Protein AF-A0A5A7Q590-F1 (afdb_monomer)

Structure (mmCIF, N/CA/C/O backbone):
data_AF-A0A5A7Q590-F1
#
_entry.id   AF-A0A5A7Q590-F1
#
loop_
_atom_site.group_PDB
_atom_site.id
_atom_site.type_symbol
_atom_site.label_atom_id
_atom_site.label_alt_id
_atom_site.label_comp_id
_atom_site.label_asym_id
_atom_site.label_entity_id
_atom_site.label_seq_id
_atom_site.pdbx_PDB_ins_code
_atom_site.Cartn_x
_atom_site.Cartn_y
_atom_site.Cartn_z
_atom_site.occupancy
_atom_site.B_iso_or_equiv
_atom_site.auth_seq_id
_atom_site.auth_comp_id
_atom_site.auth_asym_id
_atom_site.auth_atom_id
_atom_site.pdbx_PDB_model_num
ATOM 1 N N . MET A 1 1 ? 26.683 -45.886 -37.413 1.00 29.95 1 MET A N 1
ATOM 2 C CA . MET A 1 1 ? 27.705 -45.600 -38.439 1.00 29.95 1 MET A CA 1
ATOM 3 C C . MET A 1 1 ? 27.675 -44.106 -38.731 1.00 29.95 1 MET A C 1
ATOM 5 O O . MET A 1 1 ? 26.671 -43.655 -39.251 1.00 29.95 1 MET A O 1
ATOM 9 N N . ASN A 1 2 ? 28.731 -43.413 -38.278 1.00 25.22 2 ASN A N 1
ATOM 10 C CA . ASN A 1 2 ? 29.357 -42.134 -38.682 1.00 25.22 2 ASN A CA 1
ATOM 11 C C . ASN A 1 2 ? 28.443 -40.962 -39.131 1.00 25.22 2 ASN A C 1
ATOM 13 O O . ASN A 1 2 ? 27.628 -41.125 -40.022 1.00 25.22 2 ASN A O 1
ATOM 17 N N . PHE A 1 3 ? 28.551 -39.731 -38.619 1.00 26.02 3 PHE A N 1
ATOM 18 C CA . PHE A 1 3 ? 29.772 -38.964 -38.342 1.00 26.02 3 PHE A CA 1
ATOM 19 C C . PHE A 1 3 ? 29.590 -37.977 -37.169 1.00 26.02 3 PHE A C 1
ATOM 21 O O . PHE A 1 3 ? 28.700 -37.131 -37.178 1.00 26.02 3 PHE A O 1
ATOM 28 N N . LEU A 1 4 ? 30.501 -38.077 -36.201 1.00 26.23 4 LEU A N 1
ATOM 29 C CA . LEU A 1 4 ? 30.804 -37.143 -35.114 1.00 26.23 4 LEU A CA 1
ATOM 30 C C . LEU A 1 4 ? 32.298 -36.804 -35.280 1.00 26.23 4 LEU A C 1
ATOM 32 O O . LEU A 1 4 ? 33.119 -37.713 -35.186 1.00 26.23 4 LEU A O 1
ATOM 36 N N . SER A 1 5 ? 32.636 -35.547 -35.587 1.00 28.06 5 SER A N 1
ATOM 37 C CA . SER A 1 5 ? 33.997 -34.950 -35.657 1.00 28.06 5 SER A CA 1
ATOM 38 C C . SER A 1 5 ? 33.823 -33.512 -36.185 1.00 28.06 5 SER A C 1
ATOM 40 O O . SER A 1 5 ? 33.080 -33.356 -37.145 1.00 28.06 5 SER A O 1
ATOM 42 N N . CYS A 1 6 ? 34.373 -32.393 -35.709 1.00 25.97 6 CYS A N 1
ATOM 43 C CA . CYS A 1 6 ? 35.465 -31.974 -34.820 1.00 25.97 6 CYS A CA 1
ATOM 44 C C . CYS A 1 6 ? 35.042 -30.576 -34.278 1.00 25.97 6 CYS A C 1
ATOM 46 O O . CYS A 1 6 ? 34.275 -29.887 -34.940 1.00 25.97 6 CYS A O 1
ATOM 48 N N . PHE A 1 7 ? 35.436 -30.075 -33.108 1.00 24.59 7 PHE A N 1
ATOM 49 C CA . PHE A 1 7 ? 36.805 -29.748 -32.712 1.00 24.59 7 PHE A CA 1
ATOM 50 C C . PHE A 1 7 ? 36.909 -29.643 -31.181 1.00 24.59 7 PHE A C 1
AT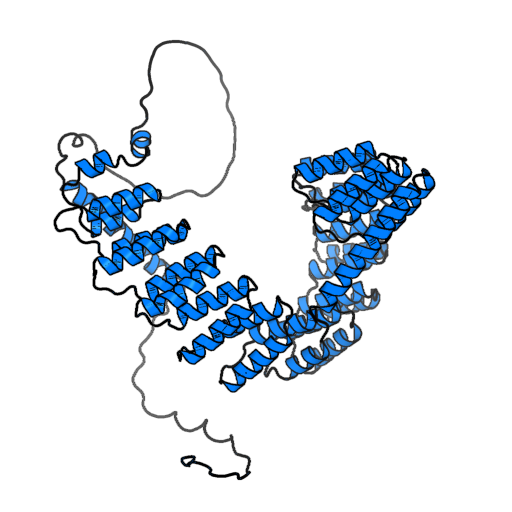OM 52 O O . PHE A 1 7 ? 36.155 -28.917 -30.539 1.00 24.59 7 PHE A O 1
ATOM 59 N N . ILE A 1 8 ? 37.901 -30.340 -30.633 1.00 27.11 8 ILE A N 1
ATOM 60 C CA . ILE A 1 8 ? 38.487 -30.141 -29.304 1.00 27.11 8 ILE A CA 1
ATOM 61 C C . ILE A 1 8 ? 39.833 -29.441 -29.522 1.00 27.11 8 ILE A C 1
ATOM 63 O O . ILE A 1 8 ? 40.582 -29.888 -30.388 1.00 27.11 8 ILE A O 1
ATOM 67 N N . ALA A 1 9 ? 40.160 -28.424 -28.716 1.00 26.09 9 ALA A N 1
ATOM 68 C CA . ALA A 1 9 ? 41.521 -28.079 -28.259 1.00 26.09 9 ALA A CA 1
ATOM 69 C C . ALA A 1 9 ? 41.426 -27.055 -27.085 1.00 26.09 9 ALA A C 1
ATOM 71 O O . ALA A 1 9 ? 40.381 -26.426 -26.943 1.00 26.09 9 ALA A O 1
ATOM 72 N N . PRO A 1 10 ? 42.470 -26.829 -26.257 1.00 30.06 10 PRO A N 1
ATOM 73 C CA . PRO A 1 10 ? 42.767 -27.546 -25.003 1.00 30.06 10 PRO A CA 1
ATOM 74 C C . PRO A 1 10 ? 42.900 -26.590 -23.773 1.00 30.06 10 PRO A C 1
ATOM 76 O O . PRO A 1 10 ? 42.696 -25.385 -23.917 1.00 30.06 10 PRO A O 1
ATOM 79 N N . PRO A 1 11 ? 43.235 -27.077 -22.552 1.00 36.75 11 PRO A N 1
ATOM 80 C CA . PRO A 1 11 ? 43.288 -26.260 -21.333 1.00 36.75 11 PRO A CA 1
ATOM 81 C C . PRO A 1 11 ? 44.720 -25.834 -20.968 1.00 36.75 11 PRO A C 1
ATOM 83 O O . PRO A 1 11 ? 45.577 -26.703 -20.887 1.00 36.75 11 PRO A O 1
ATOM 86 N N . VAL A 1 12 ? 44.977 -24.554 -20.649 1.00 27.77 12 VAL A N 1
ATOM 87 C CA . VAL A 1 12 ? 46.115 -24.137 -19.793 1.00 27.77 12 VAL A CA 1
ATOM 88 C C . VAL A 1 12 ? 45.809 -22.820 -19.055 1.00 27.77 12 VAL A C 1
ATOM 90 O O . VAL A 1 12 ? 45.404 -21.817 -19.635 1.00 27.77 12 VAL A O 1
ATOM 93 N N . SER A 1 13 ? 46.046 -22.870 -17.749 1.00 25.42 13 SER A N 1
ATOM 94 C CA . SER A 1 13 ? 46.160 -21.816 -16.740 1.00 25.42 13 SER A CA 1
ATOM 95 C C . SER A 1 13 ? 47.206 -20.729 -17.042 1.00 25.42 13 SER A C 1
ATOM 97 O O . SER A 1 13 ? 48.332 -21.086 -17.350 1.00 25.42 13 SER A O 1
ATOM 99 N N . HIS A 1 14 ? 46.880 -19.443 -16.840 1.00 26.33 14 HIS A N 1
ATOM 100 C CA . HIS A 1 14 ? 47.726 -18.395 -16.217 1.00 26.33 14 HIS A CA 1
ATOM 101 C C . HIS A 1 14 ? 46.971 -17.037 -16.206 1.00 26.33 14 HIS A C 1
ATOM 103 O O . HIS A 1 14 ? 46.549 -16.537 -17.244 1.00 26.33 14 HIS A O 1
ATOM 109 N N . LEU A 1 15 ? 46.794 -16.436 -15.022 1.00 25.80 15 LEU A N 1
ATOM 110 C CA . LEU A 1 15 ? 46.434 -15.015 -14.800 1.00 25.80 15 LEU A CA 1
ATOM 111 C C . LEU A 1 15 ? 47.699 -14.117 -14.945 1.00 25.80 15 LEU A C 1
ATOM 113 O O . LEU A 1 15 ? 48.797 -14.651 -14.801 1.00 25.80 15 LEU A O 1
ATOM 117 N N . PRO A 1 16 ? 47.609 -12.763 -14.950 1.00 36.06 16 PRO A N 1
ATOM 118 C CA . PRO A 1 16 ? 47.120 -11.801 -15.957 1.00 36.06 16 PRO A CA 1
ATOM 119 C C . PRO A 1 16 ? 48.271 -10.850 -16.440 1.00 36.06 16 PRO A C 1
ATOM 121 O O . PRO A 1 16 ? 49.424 -11.066 -16.069 1.00 36.06 16 PRO A O 1
ATOM 124 N N . PRO A 1 17 ? 48.025 -9.777 -17.239 1.00 27.89 17 PRO A N 1
ATOM 125 C CA . PRO A 1 17 ? 47.921 -8.448 -16.604 1.00 27.89 17 PRO A CA 1
ATOM 126 C C . PRO A 1 17 ? 46.977 -7.449 -17.320 1.00 27.89 17 PRO A C 1
ATOM 128 O O . PRO A 1 17 ? 47.230 -6.992 -18.433 1.00 27.89 17 PRO A O 1
ATOM 131 N N . TRP A 1 18 ? 45.942 -6.993 -16.606 1.00 28.77 18 TRP A N 1
ATOM 132 C CA . TRP A 1 18 ? 45.055 -5.872 -16.974 1.00 28.77 18 TRP A CA 1
ATOM 133 C C . TRP A 1 18 ? 45.586 -4.504 -16.490 1.00 28.77 18 TRP A C 1
ATOM 135 O O . TRP A 1 18 ? 44.855 -3.665 -15.977 1.00 28.77 18 TRP A O 1
ATOM 145 N N . HIS A 1 19 ? 46.880 -4.240 -16.677 1.00 28.27 19 HIS A N 1
ATOM 146 C CA . HIS A 1 19 ? 47.477 -2.925 -16.423 1.00 28.27 19 HIS A CA 1
ATOM 147 C C . HIS A 1 19 ? 48.492 -2.596 -17.520 1.00 28.27 19 HIS A C 1
ATOM 149 O O . HIS A 1 19 ? 49.660 -2.945 -17.393 1.00 28.27 19 HIS A O 1
ATOM 155 N N . ARG A 1 20 ? 48.027 -1.939 -18.596 1.00 28.67 20 ARG A N 1
ATOM 156 C CA . ARG A 1 20 ? 48.755 -1.008 -19.500 1.00 28.67 20 ARG A CA 1
ATOM 157 C C . ARG A 1 20 ? 48.076 -0.969 -20.875 1.00 28.67 20 ARG A C 1
ATOM 159 O O . ARG A 1 20 ? 48.529 -1.617 -21.807 1.00 28.67 20 ARG A O 1
ATOM 166 N N . ARG A 1 21 ? 47.006 -0.178 -21.008 1.00 26.50 21 ARG A N 1
ATOM 167 C CA . ARG A 1 21 ? 46.571 0.444 -22.281 1.00 26.50 21 ARG A CA 1
ATOM 168 C C . ARG A 1 21 ? 45.495 1.510 -22.020 1.00 26.50 21 ARG A C 1
ATOM 170 O O . ARG A 1 21 ? 44.373 1.417 -22.485 1.00 26.50 21 ARG A O 1
ATOM 177 N N . VAL A 1 22 ? 45.848 2.531 -21.231 1.00 28.45 22 VAL A N 1
ATOM 178 C CA . VAL A 1 22 ? 45.083 3.802 -21.131 1.00 28.45 22 VAL A CA 1
ATOM 179 C C . VAL A 1 22 ? 45.994 5.026 -21.356 1.00 28.45 22 VAL A C 1
ATOM 181 O O . VAL A 1 22 ? 45.593 6.169 -21.202 1.00 28.45 22 VAL A O 1
ATOM 184 N N . LYS A 1 23 ? 47.243 4.838 -21.797 1.00 29.27 23 LYS A N 1
ATOM 185 C CA . LYS A 1 23 ? 48.135 5.954 -22.151 1.00 29.27 23 LYS A CA 1
ATOM 186 C C . LYS A 1 23 ? 48.914 5.633 -23.417 1.00 29.27 23 LYS A C 1
ATOM 188 O O . LYS A 1 23 ? 50.007 5.097 -23.319 1.00 29.27 23 LYS A O 1
ATOM 193 N N . ALA A 1 24 ? 48.311 5.907 -24.573 1.00 28.17 24 ALA A N 1
ATOM 194 C CA . ALA A 1 24 ? 48.983 6.219 -25.843 1.00 28.17 24 ALA A CA 1
ATOM 195 C C . ALA A 1 24 ? 47.934 6.299 -26.964 1.00 28.17 24 ALA A C 1
ATOM 197 O O . ALA A 1 24 ? 47.775 5.346 -27.713 1.00 28.17 24 ALA A O 1
ATOM 198 N N . CYS A 1 25 ? 47.177 7.399 -27.027 1.00 24.47 25 CYS A N 1
ATOM 199 C CA . CYS A 1 25 ? 46.511 7.873 -28.253 1.00 24.47 25 CYS A CA 1
ATOM 200 C C . CYS A 1 25 ? 45.935 9.287 -28.043 1.00 24.47 25 CYS A C 1
ATOM 202 O O . CYS A 1 25 ? 44.787 9.557 -28.364 1.00 24.47 25 CYS A O 1
ATOM 204 N N . HIS A 1 26 ? 46.725 10.204 -27.482 1.00 24.92 26 HIS A N 1
ATOM 205 C CA . HIS A 1 26 ? 46.435 11.639 -27.530 1.00 24.92 26 HIS A CA 1
ATOM 206 C C . HIS A 1 26 ? 47.752 12.401 -27.645 1.00 24.92 26 HIS A C 1
ATOM 208 O O . HIS A 1 26 ? 48.419 12.613 -26.638 1.00 24.92 26 HIS A O 1
ATOM 214 N N . ALA A 1 27 ? 48.132 12.752 -28.877 1.00 23.94 27 ALA A N 1
ATOM 215 C CA . ALA A 1 27 ? 48.714 14.048 -29.235 1.00 23.94 27 ALA A CA 1
ATOM 216 C C . ALA A 1 27 ? 49.032 14.110 -30.745 1.00 23.94 27 ALA A C 1
ATOM 218 O O . ALA A 1 27 ? 49.602 13.169 -31.287 1.00 23.94 27 ALA A O 1
ATOM 219 N N . GLN A 1 28 ? 48.736 15.282 -31.329 1.00 24.52 28 GLN A N 1
ATOM 220 C CA . GLN A 1 28 ? 49.098 15.828 -32.655 1.00 24.52 28 GLN A CA 1
ATOM 221 C C . GLN A 1 28 ? 48.184 15.396 -33.827 1.00 24.52 28 GLN A C 1
ATOM 223 O O . GLN A 1 28 ? 48.072 14.218 -34.123 1.00 24.52 28 GLN A O 1
ATOM 228 N N . ASN A 1 29 ? 47.472 16.278 -34.545 1.00 24.50 29 ASN A N 1
ATOM 229 C CA . ASN A 1 29 ? 47.635 17.723 -34.755 1.00 24.50 29 ASN A CA 1
ATOM 230 C C . ASN A 1 29 ? 46.289 18.474 -34.952 1.00 24.50 29 ASN A C 1
ATOM 232 O O . ASN A 1 29 ? 45.271 17.836 -35.222 1.00 24.50 29 ASN A O 1
ATOM 236 N N . PRO A 1 30 ? 46.290 19.817 -34.803 1.00 28.03 30 PRO A N 1
ATOM 237 C CA . PRO A 1 30 ? 45.118 20.659 -34.553 1.00 28.03 30 PRO A CA 1
ATOM 238 C C . PRO A 1 30 ? 44.563 21.354 -35.810 1.00 28.03 30 PRO A C 1
ATOM 240 O O . PRO A 1 30 ? 45.310 21.683 -36.727 1.00 28.03 30 PRO A O 1
ATOM 243 N N . LEU A 1 31 ? 43.261 21.657 -35.799 1.00 24.69 31 LEU A N 1
ATOM 244 C CA . LEU A 1 31 ? 42.569 22.590 -36.704 1.00 24.69 31 LEU A CA 1
ATOM 245 C C . LEU A 1 31 ? 41.512 23.392 -35.889 1.00 24.69 31 LEU A C 1
ATOM 247 O O . LEU A 1 31 ? 41.149 22.955 -34.797 1.00 24.69 31 LEU A O 1
ATOM 251 N N . PRO A 1 32 ? 41.104 24.592 -36.349 1.00 25.58 32 PRO A N 1
ATOM 252 C CA . PRO A 1 32 ? 40.967 25.826 -35.551 1.00 25.58 32 PRO A CA 1
ATOM 253 C C . PRO A 1 32 ? 39.619 25.987 -34.810 1.00 25.58 32 PRO A C 1
ATOM 255 O O . PRO A 1 32 ? 38.687 25.221 -35.061 1.00 25.58 32 PRO A O 1
ATOM 258 N N . PRO A 1 33 ? 39.491 26.975 -33.891 1.00 23.94 33 PRO A N 1
ATOM 259 C CA . PRO A 1 33 ? 38.323 27.104 -33.028 1.00 23.94 33 PRO A CA 1
ATOM 260 C C . PRO A 1 33 ? 37.123 27.644 -33.813 1.00 23.94 33 PRO A C 1
ATOM 262 O O . PRO A 1 33 ? 37.166 28.741 -34.364 1.00 23.94 33 PRO A O 1
ATOM 265 N N . LEU A 1 34 ? 36.038 26.873 -33.833 1.00 23.47 34 LEU A N 1
ATOM 266 C CA . LEU A 1 34 ? 34.715 27.357 -34.206 1.00 23.47 34 LEU A CA 1
ATOM 267 C C . LEU A 1 34 ? 33.992 27.769 -32.927 1.00 23.47 34 LEU A C 1
ATOM 269 O O . LEU A 1 34 ? 33.595 26.932 -32.117 1.00 23.47 34 LEU A O 1
ATOM 273 N N . GLU A 1 35 ? 33.866 29.078 -32.751 1.00 23.98 35 GLU A N 1
ATOM 274 C CA . GLU A 1 35 ? 33.006 29.705 -31.758 1.00 23.98 35 GLU A CA 1
ATOM 275 C C . GLU A 1 35 ? 31.575 29.167 -31.893 1.00 23.98 35 GLU A C 1
ATOM 277 O O . GLU A 1 35 ? 30.890 29.372 -32.894 1.00 23.98 35 GLU A O 1
ATOM 282 N N . SER A 1 36 ? 31.106 28.468 -30.865 1.00 24.58 36 SER A N 1
ATOM 283 C CA . SER A 1 36 ? 29.688 28.194 -30.667 1.00 24.58 36 SER A CA 1
ATOM 284 C C . SER A 1 36 ? 29.053 29.367 -29.917 1.00 24.58 36 SER A C 1
ATOM 286 O O . SER A 1 36 ? 29.487 29.639 -28.793 1.00 24.58 36 SER A O 1
ATOM 288 N N . PRO A 1 37 ? 27.984 30.010 -30.419 1.00 26.33 37 PRO A N 1
ATOM 289 C CA . PRO A 1 37 ? 27.078 30.706 -29.535 1.00 26.33 37 PRO A CA 1
ATOM 290 C C . PRO A 1 37 ? 26.192 29.672 -28.837 1.00 26.33 37 PRO A C 1
ATOM 292 O O . PRO A 1 37 ? 25.528 28.831 -29.446 1.00 26.33 37 PRO A O 1
ATOM 295 N N . SER A 1 38 ? 26.220 29.759 -27.518 1.00 30.64 38 SER A N 1
ATOM 296 C CA . SER A 1 38 ? 25.314 29.139 -26.570 1.00 30.64 38 SER A CA 1
ATOM 297 C C . SER A 1 38 ? 23.845 29.441 -26.903 1.00 30.64 38 SER A C 1
ATOM 299 O O . SER A 1 38 ? 23.418 30.593 -26.926 1.00 30.64 38 SER A O 1
ATOM 301 N N . VAL A 1 39 ? 23.031 28.397 -27.088 1.00 29.81 39 VAL A N 1
ATOM 302 C CA . VAL A 1 39 ? 21.563 28.498 -27.050 1.00 29.81 39 VAL A CA 1
ATOM 303 C C . VAL A 1 39 ? 21.031 27.422 -26.107 1.00 29.81 39 VAL A C 1
ATOM 305 O O . VAL A 1 39 ? 21.235 26.228 -26.311 1.00 29.81 39 VAL A O 1
ATOM 308 N N . GLY A 1 40 ? 20.385 27.873 -25.030 1.00 30.61 40 GLY A N 1
ATOM 309 C CA . GLY A 1 40 ? 19.923 27.041 -23.923 1.00 30.61 40 GLY A CA 1
ATOM 310 C C . GLY A 1 40 ? 18.735 26.116 -24.244 1.00 30.61 40 GLY A C 1
ATOM 311 O O . GLY A 1 40 ? 18.076 26.238 -25.286 1.00 30.61 40 GLY A O 1
ATOM 312 N N . PRO A 1 41 ? 18.407 25.201 -23.313 1.00 32.41 41 PRO A N 1
ATOM 313 C CA . PRO A 1 41 ? 17.362 24.195 -23.459 1.00 32.41 41 PRO A CA 1
ATOM 314 C C . PRO A 1 41 ? 15.979 24.830 -23.242 1.00 32.41 41 PRO A C 1
ATOM 316 O O . PRO A 1 41 ? 15.317 24.620 -22.236 1.00 32.41 41 PRO A O 1
ATOM 319 N N . GLY A 1 42 ? 15.542 25.654 -24.192 1.00 36.88 42 GLY A N 1
ATOM 320 C CA . GLY A 1 42 ? 14.244 26.338 -24.134 1.00 36.88 42 GLY A CA 1
ATOM 321 C C . GLY A 1 42 ? 13.648 26.686 -25.498 1.00 36.88 42 GLY A C 1
ATOM 322 O O . GLY A 1 42 ? 12.439 26.872 -25.610 1.00 36.88 42 GLY A O 1
ATOM 323 N N . GLN A 1 43 ? 14.452 26.702 -26.565 1.00 31.03 43 GLN A N 1
ATOM 324 C CA . GLN A 1 43 ? 13.990 27.115 -27.897 1.00 31.03 43 GLN A CA 1
ATOM 325 C C . GLN A 1 43 ? 13.718 25.955 -28.870 1.00 31.03 43 GLN A C 1
ATOM 327 O O . GLN A 1 43 ? 12.922 26.118 -29.792 1.00 31.03 43 GLN A O 1
ATOM 332 N N . SER A 1 44 ? 14.241 24.746 -28.625 1.00 32.12 44 SER A N 1
ATOM 333 C CA . SER A 1 44 ? 13.970 23.586 -29.498 1.00 32.12 44 SER A CA 1
ATOM 334 C C . SER A 1 44 ? 12.526 23.075 -29.397 1.00 32.12 44 SER A C 1
ATOM 336 O O . SER A 1 44 ? 11.912 22.741 -30.408 1.00 32.12 44 SER A O 1
ATOM 338 N N . LYS A 1 45 ? 11.908 23.105 -28.206 1.00 32.56 45 LYS A N 1
ATOM 339 C CA . LYS A 1 45 ? 10.485 22.740 -28.058 1.00 32.56 45 LYS A CA 1
ATOM 340 C C . LYS A 1 45 ? 9.549 23.775 -28.695 1.00 32.56 45 LYS A C 1
ATOM 342 O O . LYS A 1 45 ? 8.525 23.387 -29.249 1.00 32.56 45 LYS A O 1
ATOM 347 N N . SER A 1 46 ? 9.908 25.064 -28.691 1.00 31.52 46 SER A N 1
ATOM 348 C CA . SER A 1 46 ? 9.068 26.122 -29.274 1.00 31.52 46 SER A CA 1
ATOM 349 C C . SER A 1 46 ? 9.151 26.169 -30.805 1.00 31.52 46 SER A C 1
ATOM 351 O O . SER A 1 46 ? 8.124 26.382 -31.446 1.00 31.52 46 SER A O 1
ATOM 353 N N . LEU A 1 47 ? 10.317 25.881 -31.404 1.00 31.77 47 LEU A N 1
ATOM 354 C CA . LEU A 1 47 ? 10.479 25.757 -32.859 1.00 31.77 47 LEU A CA 1
ATOM 355 C C . LEU A 1 47 ? 9.806 24.500 -33.421 1.00 31.77 47 LEU A C 1
ATOM 357 O O . LEU A 1 47 ? 9.192 24.577 -34.481 1.00 31.77 47 LEU A O 1
ATOM 361 N N . ILE A 1 48 ? 9.830 23.375 -32.697 1.00 34.72 48 ILE A N 1
ATOM 362 C CA . ILE A 1 48 ? 9.127 22.146 -33.099 1.00 34.72 48 ILE A CA 1
ATOM 363 C C . ILE A 1 48 ? 7.602 22.333 -33.004 1.00 34.72 48 ILE A C 1
ATOM 365 O O . ILE A 1 48 ? 6.887 21.966 -33.936 1.00 34.72 48 ILE A O 1
ATOM 369 N N . LEU A 1 49 ? 7.098 22.999 -31.956 1.00 33.88 49 LEU A N 1
ATOM 370 C CA . LEU A 1 49 ? 5.681 23.378 -31.845 1.00 33.88 49 LEU A CA 1
ATOM 371 C C . LEU A 1 49 ? 5.268 24.452 -32.867 1.00 33.88 49 LEU A C 1
ATOM 373 O O . LEU A 1 49 ? 4.157 24.382 -33.389 1.00 33.88 49 LEU A O 1
ATOM 377 N N . LYS A 1 50 ? 6.144 25.406 -33.220 1.00 30.64 50 LYS A N 1
ATOM 378 C CA . LYS A 1 50 ? 5.906 26.369 -34.314 1.00 30.64 50 LYS A CA 1
ATOM 379 C C . LYS A 1 50 ? 5.878 25.680 -35.676 1.00 30.64 50 LYS A C 1
ATOM 381 O O . LYS A 1 50 ? 4.979 25.969 -36.457 1.00 30.64 50 LYS A O 1
ATOM 386 N N . HIS A 1 51 ? 6.781 24.738 -35.951 1.00 31.20 51 HIS A N 1
ATOM 387 C CA . HIS A 1 51 ? 6.781 23.978 -37.204 1.00 31.20 51 HIS A CA 1
ATOM 388 C C . HIS A 1 51 ? 5.603 23.002 -37.309 1.00 31.20 51 HIS A C 1
ATOM 390 O O . HIS A 1 51 ? 5.060 22.831 -38.400 1.00 31.20 51 HIS A O 1
ATOM 396 N N . GLN A 1 52 ? 5.159 22.407 -36.196 1.00 31.27 52 GLN A N 1
ATOM 397 C CA . GLN A 1 52 ? 3.941 21.595 -36.153 1.00 31.27 52 GLN A CA 1
ATOM 398 C C . GLN A 1 52 ? 2.676 22.455 -36.310 1.00 31.27 52 GLN A C 1
ATOM 400 O O . GLN A 1 52 ? 1.808 22.090 -37.099 1.00 31.27 52 GLN A O 1
ATOM 405 N N . ARG A 1 53 ? 2.593 23.636 -35.677 1.00 28.94 53 ARG A N 1
ATOM 406 C CA . ARG A 1 53 ? 1.470 24.582 -35.852 1.00 28.94 53 ARG A CA 1
ATOM 407 C C . ARG A 1 53 ? 1.406 25.182 -37.260 1.00 28.94 53 ARG A C 1
ATOM 409 O O . ARG A 1 53 ? 0.321 25.247 -37.825 1.00 28.94 53 ARG A O 1
ATOM 416 N N . LEU A 1 54 ? 2.541 25.536 -37.869 1.00 30.47 54 LEU A N 1
ATOM 417 C CA . LEU A 1 54 ? 2.614 25.983 -39.270 1.00 30.47 54 LEU A CA 1
ATOM 418 C C . LEU A 1 54 ? 2.254 24.861 -40.256 1.00 30.47 54 LEU A C 1
ATOM 420 O O . LEU A 1 54 ? 1.589 25.123 -41.253 1.00 30.47 54 LEU A O 1
ATOM 424 N N . ARG A 1 55 ? 2.614 23.600 -39.971 1.00 30.48 55 ARG A N 1
ATOM 425 C CA . ARG A 1 55 ? 2.198 22.441 -40.785 1.00 30.48 55 ARG A CA 1
ATOM 426 C C . ARG A 1 55 ? 0.709 22.121 -40.666 1.00 30.48 55 ARG A C 1
ATOM 428 O O . ARG A 1 55 ? 0.126 21.681 -41.651 1.00 30.48 55 ARG A O 1
ATOM 435 N N . VAL A 1 56 ? 0.099 22.313 -39.496 1.00 31.48 56 VAL A N 1
ATOM 436 C CA . VAL A 1 56 ? -1.347 22.113 -39.291 1.00 31.48 56 VAL A CA 1
ATOM 437 C C . VAL A 1 56 ? -2.147 23.266 -39.907 1.00 31.48 56 VAL A C 1
ATOM 439 O O . VAL A 1 56 ? -3.103 23.003 -40.629 1.00 31.48 56 VAL A O 1
ATOM 442 N N . SER A 1 57 ? -1.692 24.512 -39.737 1.00 29.75 57 SER A N 1
ATOM 443 C CA . SER A 1 57 ? -2.300 25.708 -40.340 1.00 29.75 57 SER A CA 1
ATOM 444 C C . SER A 1 57 ? -2.238 25.680 -41.875 1.00 29.75 57 SER A C 1
ATOM 446 O O . SER A 1 57 ? -3.262 25.807 -42.539 1.00 29.75 57 SER A O 1
ATOM 448 N N . ASN A 1 58 ? -1.083 25.340 -42.466 1.00 32.50 58 ASN A N 1
ATOM 449 C CA . ASN A 1 58 ? -0.960 25.199 -43.924 1.00 32.50 58 ASN A CA 1
ATOM 450 C C . ASN A 1 58 ? -1.781 24.029 -44.497 1.00 32.50 58 ASN A C 1
ATOM 452 O O . ASN A 1 58 ? -2.151 24.079 -45.667 1.00 32.50 58 ASN A O 1
ATOM 456 N N . ARG A 1 59 ? -2.081 22.989 -43.698 1.00 31.17 59 ARG A N 1
ATOM 457 C CA . ARG A 1 59 ? -2.950 21.853 -44.077 1.00 31.17 59 ARG A CA 1
ATOM 458 C C . ARG A 1 59 ? -4.447 22.169 -43.975 1.00 31.17 59 ARG A C 1
ATOM 460 O O . ARG A 1 59 ? -5.229 21.483 -44.626 1.00 31.17 59 ARG A O 1
ATOM 467 N N . LEU A 1 60 ? -4.836 23.151 -43.159 1.00 32.69 60 LEU A N 1
ATOM 468 C CA . LEU A 1 60 ? -6.202 23.681 -43.071 1.00 32.69 60 LEU A CA 1
ATOM 469 C C . LEU A 1 60 ? -6.453 24.712 -44.179 1.00 32.69 60 LEU A C 1
ATOM 471 O O . LEU A 1 60 ? -7.448 24.603 -44.885 1.00 32.69 60 LEU A O 1
ATOM 475 N N . GLN A 1 61 ? -5.491 25.604 -44.438 1.00 34.59 61 GLN A N 1
ATOM 476 C CA . GLN A 1 61 ? -5.583 26.623 -45.492 1.00 34.59 61 GLN A CA 1
ATOM 477 C C . GLN A 1 61 ? -5.685 26.016 -46.904 1.00 34.59 61 GLN A C 1
ATOM 479 O O . GLN A 1 61 ? -6.445 26.489 -47.742 1.00 34.59 61 GLN A O 1
ATOM 484 N N . THR A 1 62 ? -4.974 24.912 -47.165 1.00 35.00 62 THR A N 1
ATOM 485 C CA . THR A 1 62 ? -5.087 24.175 -48.439 1.00 35.00 62 THR A CA 1
ATOM 486 C C . THR A 1 62 ? -6.400 23.402 -48.570 1.00 35.00 62 THR A C 1
ATOM 488 O O . THR A 1 62 ? -6.879 23.224 -49.687 1.00 35.00 62 THR A O 1
ATOM 491 N N . ALA A 1 63 ? -7.009 22.972 -47.460 1.00 33.50 63 ALA A N 1
ATOM 492 C CA . ALA A 1 63 ? -8.337 22.361 -47.469 1.00 33.50 63 ALA A CA 1
ATOM 493 C C . ALA A 1 63 ? -9.438 23.414 -47.712 1.00 33.50 63 ALA A C 1
ATOM 495 O O . ALA A 1 63 ? -10.346 23.171 -48.506 1.00 33.50 63 ALA A O 1
ATOM 496 N N . GLU A 1 64 ? -9.303 24.607 -47.123 1.00 34.38 64 GLU A N 1
ATOM 497 C CA . GLU A 1 64 ? -10.163 25.772 -47.379 1.00 34.38 64 GLU A CA 1
ATOM 498 C C . GLU A 1 64 ? -10.073 26.267 -48.832 1.00 34.38 64 GLU A C 1
ATOM 500 O O . GLU A 1 64 ? -11.095 26.532 -49.465 1.00 34.38 64 GLU A O 1
ATOM 505 N N . ASP A 1 65 ? -8.870 26.346 -49.407 1.00 37.66 65 ASP A N 1
ATOM 506 C CA . ASP A 1 65 ? -8.683 26.794 -50.794 1.00 37.66 65 ASP A CA 1
ATOM 507 C C . ASP A 1 65 ? -9.132 25.754 -51.836 1.00 37.66 65 ASP A C 1
ATOM 509 O O . ASP A 1 65 ? -9.461 26.110 -52.972 1.00 37.66 65 ASP A O 1
ATOM 513 N N . MET A 1 66 ? -9.213 24.473 -51.460 1.00 34.84 66 MET A N 1
ATOM 514 C CA . MET A 1 66 ? -9.793 23.422 -52.304 1.00 34.84 66 MET A CA 1
ATOM 515 C C . MET A 1 66 ? -11.324 23.374 -52.224 1.00 34.84 66 MET A C 1
ATOM 517 O O . MET A 1 66 ? -11.963 23.125 -53.247 1.00 34.84 66 MET A O 1
ATOM 521 N N . LEU A 1 67 ? -11.917 23.708 -51.072 1.00 36.47 67 LEU A N 1
ATOM 522 C CA . LEU A 1 67 ? -13.365 23.916 -50.927 1.00 36.47 67 LEU A CA 1
ATOM 523 C C . LEU A 1 67 ? -13.858 25.132 -51.732 1.00 36.47 67 LEU A C 1
ATOM 525 O O . LEU A 1 67 ? -14.923 25.064 -52.336 1.00 36.47 67 LEU A O 1
ATOM 529 N N . LYS A 1 68 ? -13.043 26.189 -51.876 1.00 36.62 68 LYS A N 1
ATOM 530 C CA . LYS A 1 68 ? -13.324 27.327 -52.781 1.00 36.62 68 LYS A CA 1
ATOM 531 C C . LYS A 1 68 ? -13.362 26.961 -54.276 1.00 36.62 68 LYS A C 1
ATOM 533 O O . LYS A 1 68 ? -13.900 27.731 -55.068 1.00 36.62 68 LYS A O 1
ATOM 538 N N . ARG A 1 69 ? -12.785 25.823 -54.693 1.00 37.19 69 ARG A N 1
ATOM 539 C CA . ARG A 1 69 ? -12.754 25.378 -56.106 1.00 37.19 69 ARG A CA 1
ATOM 540 C C . ARG A 1 69 ? -13.919 24.463 -56.498 1.00 37.19 69 ARG A C 1
ATOM 542 O O . ARG A 1 69 ? -14.125 24.243 -57.692 1.00 37.19 69 ARG A O 1
ATOM 549 N N . ALA A 1 70 ? -14.703 23.974 -55.539 1.00 36.97 70 ALA A N 1
ATOM 550 C CA . ALA A 1 70 ? -15.977 23.314 -55.804 1.00 36.97 70 ALA A CA 1
ATOM 551 C C . ALA A 1 70 ? -17.072 24.393 -55.871 1.00 36.97 70 ALA A C 1
ATOM 553 O O . ALA A 1 70 ? -17.356 25.066 -54.889 1.00 36.97 70 ALA A O 1
ATOM 554 N N . LYS A 1 71 ? -17.619 24.627 -57.068 1.00 40.28 71 LYS A N 1
ATOM 555 C CA . LYS A 1 71 ? -18.544 25.726 -57.390 1.00 40.28 71 LYS A CA 1
ATOM 556 C C . LYS A 1 71 ? -19.754 25.795 -56.442 1.00 40.28 71 LYS A C 1
ATOM 558 O O . LYS A 1 71 ? -20.770 25.161 -56.692 1.00 40.28 71 LYS A O 1
ATOM 563 N N . LEU A 1 72 ? -19.673 26.656 -55.432 1.00 34.50 72 LEU A N 1
ATOM 564 C CA . LEU A 1 72 ? -20.823 27.168 -54.680 1.00 34.50 72 LEU A CA 1
ATOM 565 C C . LEU A 1 72 ? -20.611 28.660 -54.393 1.00 34.50 72 LEU A C 1
ATOM 567 O O . LEU A 1 72 ? -20.624 29.142 -53.267 1.00 34.50 72 LEU A O 1
ATOM 571 N N . GLY A 1 73 ? -20.341 29.410 -55.461 1.00 33.09 73 GLY A N 1
ATOM 572 C CA . GLY A 1 73 ? -20.265 30.862 -55.422 1.00 33.09 73 GLY A CA 1
ATOM 573 C C . GLY A 1 73 ? -21.563 31.469 -55.925 1.00 33.09 73 GLY A C 1
ATOM 574 O O . GLY A 1 73 ? -21.708 31.583 -57.135 1.00 33.09 73 GLY A O 1
ATOM 575 N N . HIS A 1 74 ? -22.457 31.898 -55.021 1.00 31.38 74 HIS A N 1
ATOM 576 C CA . HIS A 1 74 ? -23.174 33.167 -55.240 1.00 31.38 74 HIS A CA 1
ATOM 577 C C . HIS A 1 74 ? -23.891 33.810 -54.036 1.00 31.38 74 HIS A C 1
ATOM 579 O O . HIS A 1 74 ? -24.303 34.956 -54.166 1.00 31.38 74 HIS A O 1
ATOM 585 N N . CYS A 1 75 ? -24.006 33.180 -52.858 1.00 30.23 75 CYS A N 1
ATOM 586 C CA . CYS A 1 75 ? -24.753 33.805 -51.745 1.00 30.23 75 CYS A CA 1
ATOM 587 C C . CYS A 1 75 ? -23.918 34.437 -50.618 1.00 30.23 75 CYS A C 1
ATOM 589 O O . CYS A 1 75 ? -24.480 35.156 -49.800 1.00 30.23 75 CYS A O 1
ATOM 591 N N . ILE A 1 76 ? -22.591 34.270 -50.585 1.00 31.17 76 ILE A N 1
ATOM 592 C CA . ILE A 1 76 ? -21.752 34.736 -49.457 1.00 31.17 76 ILE A CA 1
ATOM 593 C C . ILE A 1 76 ? -20.793 35.860 -49.885 1.00 31.17 76 ILE A C 1
ATOM 595 O O . ILE A 1 76 ? -19.637 35.900 -49.483 1.00 31.17 76 ILE A O 1
ATOM 599 N N . PHE A 1 77 ? -21.236 36.779 -50.752 1.00 26.25 77 PHE A N 1
ATOM 600 C CA . PHE A 1 77 ? -20.401 37.924 -51.164 1.00 26.25 77 PHE A CA 1
ATOM 601 C C . PHE A 1 77 ? -20.825 39.269 -50.557 1.00 26.25 77 PHE A C 1
ATOM 603 O O . PHE A 1 77 ? -20.289 40.315 -50.908 1.00 26.25 77 PHE A O 1
ATOM 610 N N . LYS A 1 78 ? -21.751 39.288 -49.595 1.00 30.66 78 LYS A N 1
ATOM 611 C CA . LYS A 1 78 ? -22.069 40.514 -48.852 1.00 30.66 78 LYS A CA 1
ATOM 612 C C . LYS A 1 78 ? -21.956 40.278 -47.360 1.00 30.66 78 LYS A C 1
ATOM 614 O O . LYS A 1 78 ? -22.941 39.926 -46.726 1.00 30.66 78 LYS A O 1
ATOM 619 N N . LYS A 1 79 ? -20.750 40.547 -46.854 1.00 29.55 79 LYS A N 1
ATOM 620 C CA . LYS A 1 79 ? -20.358 40.881 -45.471 1.00 29.55 79 LYS A CA 1
ATOM 621 C C . LYS A 1 79 ? -19.196 40.000 -45.041 1.00 29.55 79 LYS A C 1
ATOM 623 O O . LYS A 1 79 ? -19.413 38.957 -44.449 1.00 29.55 79 LYS A O 1
ATOM 628 N N . LEU A 1 80 ? -17.979 40.455 -45.329 1.00 25.28 80 LEU A N 1
ATOM 629 C CA . LEU A 1 80 ? -16.831 40.323 -44.430 1.00 25.28 80 LEU A CA 1
ATOM 630 C C . LEU A 1 80 ? -15.686 41.197 -44.964 1.00 25.28 80 LEU A C 1
ATOM 632 O O . LEU A 1 80 ? -15.060 40.896 -45.973 1.00 25.28 80 LEU 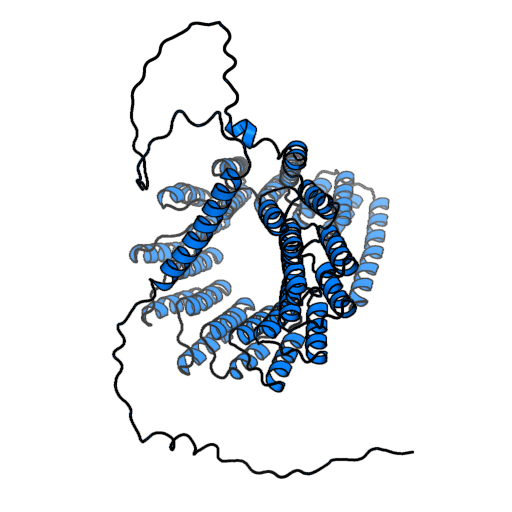A O 1
ATOM 636 N N . HIS A 1 81 ? -15.445 42.297 -44.258 1.00 25.62 81 HIS A N 1
ATOM 637 C CA . HIS A 1 81 ? -14.174 43.019 -44.185 1.00 25.62 81 HIS A CA 1
ATOM 638 C C . HIS A 1 81 ? -13.836 43.176 -42.678 1.00 25.62 81 HIS A C 1
ATOM 640 O O . HIS A 1 81 ? -14.737 43.005 -41.855 1.00 25.62 81 HIS A O 1
ATOM 646 N N . PRO A 1 82 ? -12.560 43.388 -42.292 1.00 40.44 82 PRO A N 1
ATOM 647 C CA . PRO A 1 82 ? -11.869 42.472 -41.375 1.00 40.44 82 PRO A CA 1
ATOM 648 C C . PRO A 1 82 ? -11.237 43.125 -40.116 1.00 40.44 82 PRO A C 1
ATOM 650 O O . PRO A 1 82 ? -11.175 44.347 -40.022 1.00 40.44 82 PRO A O 1
ATOM 653 N N . PHE A 1 83 ? -10.661 42.258 -39.253 1.00 23.73 83 PHE A N 1
ATOM 654 C CA . PHE A 1 83 ? -9.653 42.467 -38.172 1.00 23.73 83 PHE A CA 1
ATOM 655 C C . PHE A 1 83 ? -10.124 42.929 -36.768 1.00 23.73 83 PHE A C 1
ATOM 657 O O . PHE A 1 83 ? -11.203 43.504 -36.673 1.00 23.73 83 PHE A O 1
ATOM 664 N N . PRO A 1 84 ? -9.310 42.799 -35.678 1.00 30.59 84 PRO A N 1
ATOM 665 C CA . PRO A 1 84 ? -8.094 41.985 -35.426 1.00 30.59 84 PRO A CA 1
ATOM 666 C C . PRO A 1 84 ? -8.033 41.264 -34.040 1.00 30.59 84 PRO A C 1
ATOM 668 O O . PRO A 1 84 ? -8.822 41.512 -33.138 1.00 30.59 84 PRO A O 1
ATOM 671 N N . ASN A 1 85 ? -7.015 40.399 -33.897 1.00 25.66 85 ASN A N 1
ATOM 672 C CA . ASN A 1 85 ? -6.266 39.976 -32.693 1.00 25.66 85 ASN A CA 1
ATOM 673 C C . ASN A 1 85 ? -6.616 40.597 -31.320 1.00 25.66 85 ASN A C 1
ATOM 675 O O . ASN A 1 85 ? -6.543 41.812 -31.180 1.00 25.66 85 ASN A O 1
ATOM 679 N N . ALA A 1 86 ? -6.675 39.763 -30.269 1.00 22.53 86 ALA A N 1
ATOM 680 C CA . ALA A 1 86 ? -5.735 39.832 -29.134 1.00 22.53 86 ALA A CA 1
ATOM 681 C C . ALA A 1 86 ? -5.965 38.712 -28.100 1.00 22.53 86 ALA A C 1
ATOM 683 O O . ALA A 1 86 ? -7.084 38.392 -27.716 1.00 22.53 86 ALA A O 1
ATOM 684 N N . LEU A 1 87 ? -4.846 38.150 -27.644 1.00 26.62 87 LEU A N 1
ATOM 685 C CA . LEU A 1 87 ? -4.690 37.353 -26.431 1.00 26.62 87 LEU A CA 1
ATOM 686 C C . LEU A 1 87 ? -4.995 38.185 -25.177 1.00 26.62 87 LEU A C 1
ATOM 688 O O . LEU A 1 87 ? -4.519 39.312 -25.096 1.00 26.62 87 LEU A O 1
ATOM 692 N N . ALA A 1 88 ? -5.672 37.573 -24.201 1.00 23.16 88 ALA A N 1
ATOM 693 C CA . ALA A 1 88 ? -5.539 37.681 -22.733 1.00 23.16 88 ALA A CA 1
ATOM 694 C C . ALA A 1 88 ? -6.901 37.245 -22.135 1.00 23.16 88 ALA A C 1
ATOM 696 O O . ALA A 1 88 ? -7.934 37.457 -22.751 1.00 23.16 88 ALA A O 1
ATOM 697 N N . VAL A 1 89 ? -7.023 36.555 -21.005 1.00 24.09 89 VAL A N 1
ATOM 698 C CA . VAL A 1 89 ? -6.558 36.929 -19.667 1.00 24.09 89 VAL A CA 1
ATOM 699 C C . VAL A 1 89 ? -6.698 35.697 -18.756 1.00 24.09 89 VAL A C 1
ATOM 701 O O . VAL A 1 89 ? -7.641 34.915 -18.878 1.00 24.09 89 VAL A O 1
ATOM 704 N N . SER A 1 90 ? -5.763 35.554 -17.821 1.00 21.20 90 SER A N 1
ATOM 705 C CA . SER A 1 90 ? -5.849 34.709 -16.632 1.00 21.20 90 SER A CA 1
ATOM 706 C C . SER A 1 90 ? -6.710 35.337 -15.527 1.00 21.20 90 SER A C 1
ATOM 708 O O . SER A 1 90 ? -6.549 36.513 -15.224 1.00 21.20 90 SER A O 1
ATOM 710 N N . SER A 1 91 ? -7.476 34.483 -14.845 1.00 21.86 91 SER A N 1
ATOM 711 C CA . SER A 1 91 ? -7.794 34.501 -13.403 1.00 21.86 91 SER A CA 1
ATOM 712 C C . SER A 1 91 ? -8.530 35.687 -12.744 1.00 21.86 91 SER A C 1
ATOM 714 O O . SER A 1 91 ? -8.008 36.788 -12.624 1.00 21.86 91 SER A O 1
ATOM 716 N N . ASN A 1 92 ? -9.627 35.275 -12.094 1.00 21.92 92 ASN A N 1
ATOM 717 C CA . ASN A 1 92 ? -10.155 35.653 -10.774 1.00 21.92 92 ASN A CA 1
ATOM 718 C C . ASN A 1 92 ? -10.999 36.928 -10.585 1.00 21.92 92 ASN A C 1
ATOM 720 O O . ASN A 1 92 ? -10.510 38.047 -10.562 1.00 21.92 92 ASN A O 1
ATOM 724 N N . ALA A 1 93 ? -12.287 36.650 -10.333 1.00 24.83 93 ALA A N 1
ATOM 725 C CA . ALA A 1 93 ? -13.099 37.037 -9.172 1.00 24.83 93 ALA A CA 1
ATOM 726 C C . ALA A 1 93 ? -12.871 38.413 -8.525 1.00 24.83 93 ALA A C 1
ATOM 728 O O . ALA A 1 93 ? -11.831 38.644 -7.930 1.00 24.83 93 ALA A O 1
ATOM 729 N N . TYR A 1 94 ? -13.931 39.224 -8.477 1.00 21.50 94 TYR A N 1
ATOM 730 C CA . TYR A 1 94 ? -14.529 39.773 -7.250 1.00 21.50 94 TYR A CA 1
ATOM 731 C C . TYR A 1 94 ? -15.923 40.316 -7.601 1.00 21.50 94 TYR A C 1
ATOM 733 O O . TYR A 1 94 ? -16.126 40.891 -8.668 1.00 21.50 94 TYR A O 1
ATOM 741 N N . GLY A 1 95 ? -16.904 40.047 -6.738 1.00 21.47 95 GLY A N 1
ATOM 742 C CA . GLY A 1 95 ? -18.303 40.388 -6.975 1.00 21.47 95 GLY A CA 1
ATOM 743 C C . GLY A 1 95 ? -18.653 41.849 -6.710 1.00 21.47 95 GLY A C 1
ATOM 744 O O . GLY A 1 95 ? -17.886 42.583 -6.095 1.00 21.47 95 GLY A O 1
ATOM 745 N N . SER A 1 96 ? -19.869 42.224 -7.110 1.00 21.41 96 SER A N 1
ATOM 746 C CA . SER A 1 96 ? -20.894 42.875 -6.273 1.00 21.41 96 SER A CA 1
ATOM 747 C C . SER A 1 96 ? -21.923 43.594 -7.144 1.00 21.41 96 SER A C 1
ATOM 749 O O . SER A 1 96 ? -21.534 44.426 -7.948 1.00 21.41 96 SER A O 1
ATOM 751 N N . ARG A 1 97 ? -23.207 43.300 -6.859 1.00 21.61 97 ARG A N 1
ATOM 752 C CA . ARG A 1 97 ? -24.406 44.177 -6.864 1.00 21.61 97 ARG A CA 1
ATOM 753 C C . ARG A 1 97 ? -24.688 44.969 -8.165 1.00 21.61 97 ARG A C 1
ATOM 755 O O . ARG A 1 97 ? -23.839 45.659 -8.690 1.00 21.61 97 ARG A O 1
ATOM 762 N N . VAL A 1 98 ? -25.900 44.989 -8.712 1.00 23.17 98 VAL A N 1
ATOM 763 C CA . VAL A 1 98 ? -27.132 45.529 -8.113 1.00 23.17 98 VAL A CA 1
ATOM 764 C C . VAL A 1 98 ? -28.360 44.985 -8.870 1.00 23.17 98 VAL A C 1
ATOM 766 O O . VAL A 1 98 ? -28.307 44.644 -10.045 1.00 23.17 98 VAL A O 1
ATOM 769 N N . SER A 1 99 ? -29.439 44.912 -8.101 1.00 20.42 99 SER A N 1
ATOM 770 C CA . SER A 1 99 ? -30.833 44.523 -8.308 1.00 20.42 99 SER A CA 1
ATOM 771 C C . SER A 1 99 ? -31.682 45.347 -9.299 1.00 20.42 99 SER A C 1
ATOM 773 O O . SER A 1 99 ? -31.264 46.402 -9.759 1.00 20.42 99 SER A O 1
ATOM 775 N N . PHE A 1 100 ? -32.938 44.878 -9.433 1.00 21.61 100 PHE A N 1
ATOM 776 C CA . PHE A 1 100 ? -34.185 45.454 -9.992 1.00 21.61 100 PHE A CA 1
ATOM 777 C C . PHE A 1 100 ? -34.606 44.838 -11.340 1.00 21.61 100 PHE A C 1
ATOM 779 O O . PHE A 1 100 ? -33.957 45.062 -12.348 1.00 21.61 100 PHE A O 1
ATOM 786 N N . VAL A 1 101 ? -35.559 43.893 -11.426 1.00 21.77 101 VAL A N 1
ATOM 787 C CA . VAL A 1 101 ? -36.980 43.820 -10.985 1.00 21.77 101 VAL A CA 1
ATOM 788 C C . VAL A 1 101 ? -37.912 44.728 -11.797 1.00 21.77 101 VAL A C 1
ATOM 790 O O . VAL A 1 101 ? -38.057 45.895 -11.464 1.00 21.77 101 VAL A O 1
ATOM 793 N N . HIS A 1 102 ? -38.560 44.139 -12.813 1.00 22.39 102 HIS A N 1
ATOM 794 C CA . HIS A 1 102 ? -39.981 44.234 -13.231 1.00 22.39 102 HIS A CA 1
ATOM 795 C C . HIS A 1 102 ? -40.096 44.004 -14.745 1.00 22.39 102 HIS A C 1
ATOM 797 O O . HIS A 1 102 ? -39.183 44.337 -15.486 1.00 22.39 102 HIS A O 1
ATOM 803 N N . ASN A 1 103 ? -41.210 43.567 -15.317 1.00 23.23 103 ASN A N 1
ATOM 804 C CA . ASN A 1 103 ? -42.251 42.601 -14.971 1.00 23.23 103 ASN A CA 1
ATOM 805 C C . ASN A 1 103 ? -43.029 42.412 -16.295 1.00 23.23 103 ASN A C 1
ATOM 807 O O . ASN A 1 103 ? -43.123 43.357 -17.070 1.00 23.23 103 ASN A O 1
ATOM 811 N N . SER A 1 104 ? -43.573 41.217 -16.519 1.00 22.05 104 SER A N 1
ATOM 812 C CA . SER A 1 104 ? -44.696 40.877 -17.418 1.00 22.05 104 SER A CA 1
ATOM 813 C C . SER A 1 104 ? -44.857 41.534 -18.809 1.00 22.05 104 SER A C 1
ATOM 815 O O . SER A 1 104 ? -45.185 42.711 -18.913 1.00 22.05 104 SER A O 1
ATOM 817 N N . ALA A 1 105 ? -44.912 40.703 -19.855 1.00 23.86 105 ALA A N 1
ATOM 818 C CA . ALA A 1 105 ? -46.119 40.549 -20.687 1.00 23.86 105 ALA A CA 1
ATOM 819 C C . ALA A 1 105 ? -45.962 39.362 -21.649 1.00 23.86 105 ALA A C 1
ATOM 821 O O . ALA A 1 105 ? -44.908 39.140 -22.237 1.00 23.86 105 ALA A O 1
ATOM 822 N N . ASN A 1 106 ? -47.035 38.585 -21.759 1.00 24.08 106 ASN A N 1
ATOM 823 C CA . ASN A 1 106 ? -47.128 37.329 -22.484 1.00 24.08 106 ASN A CA 1
ATOM 824 C C . ASN A 1 106 ? -47.614 37.542 -23.930 1.00 24.08 106 ASN A C 1
ATOM 826 O O . ASN A 1 106 ? -48.412 38.437 -24.199 1.00 24.08 106 ASN A O 1
ATOM 830 N N . SER A 1 107 ? -47.237 36.590 -24.786 1.00 24.70 107 SER A N 1
ATOM 831 C CA . SER A 1 107 ? -47.792 36.243 -26.108 1.00 24.70 107 SER A CA 1
ATOM 832 C C . SER A 1 107 ? -47.430 37.108 -27.327 1.00 24.70 107 SER A C 1
ATOM 834 O O . SER A 1 107 ? -48.009 38.152 -27.602 1.00 24.70 107 SER A O 1
ATOM 836 N N . SER A 1 108 ? -46.541 36.584 -28.169 1.00 22.48 108 SER A N 1
ATOM 837 C CA . SER A 1 108 ? -46.908 36.060 -29.496 1.00 22.48 108 SER A CA 1
ATOM 838 C C . SER A 1 108 ? -45.686 35.415 -30.163 1.00 22.48 108 SER A C 1
ATOM 840 O O . SER A 1 108 ? -44.546 35.725 -29.839 1.00 22.48 108 SER A O 1
ATOM 842 N N . HIS A 1 109 ? -45.963 34.424 -31.008 1.00 29.80 109 HIS A N 1
ATOM 843 C CA . HIS A 1 109 ? -45.031 33.560 -31.726 1.00 29.80 109 HIS A CA 1
ATOM 844 C C . HIS A 1 109 ? -43.718 34.209 -32.185 1.00 29.80 109 HIS A C 1
ATOM 846 O O . HIS A 1 109 ? -43.728 35.066 -33.057 1.00 29.80 109 HIS A O 1
ATOM 852 N N . GLU A 1 110 ? -42.594 33.644 -31.746 1.00 25.25 110 GLU A N 1
ATOM 853 C CA . GLU A 1 110 ? -41.365 33.616 -32.537 1.00 25.25 110 GLU A CA 1
ATOM 854 C C . GLU A 1 110 ? -40.596 32.337 -32.196 1.00 25.25 110 GLU A C 1
ATOM 856 O O . GLU A 1 110 ? -39.960 32.205 -31.148 1.00 25.25 110 GLU A O 1
ATOM 861 N N . ALA A 1 111 ? -40.708 31.354 -33.092 1.00 29.81 111 ALA A N 1
ATOM 862 C CA . ALA A 1 111 ? -39.798 30.227 -33.150 1.00 29.81 111 ALA A CA 1
ATOM 863 C C . ALA A 1 111 ? -38.398 30.789 -33.423 1.00 29.81 111 ALA A C 1
ATOM 865 O O . ALA A 1 111 ? -38.051 31.093 -34.564 1.00 29.81 111 ALA A O 1
ATOM 866 N N . LYS A 1 112 ? -37.614 30.990 -32.359 1.00 28.81 112 LYS A N 1
ATOM 867 C CA . LYS A 1 112 ? -36.200 31.326 -32.486 1.00 28.81 112 LYS A CA 1
ATOM 868 C C . LYS A 1 112 ? -35.513 30.179 -33.212 1.00 28.81 112 LYS A C 1
ATOM 870 O O . LYS A 1 112 ? -35.447 29.061 -32.712 1.00 28.81 112 LYS A O 1
ATOM 875 N N . SER A 1 113 ? -35.070 30.518 -34.416 1.00 31.23 113 SER A N 1
ATOM 876 C CA . SER A 1 113 ? -34.174 29.777 -35.286 1.00 31.23 113 SER A CA 1
ATOM 877 C C . SER A 1 113 ? -33.167 28.946 -34.491 1.00 31.23 113 SER A C 1
ATOM 879 O O . SER A 1 113 ? -32.353 29.522 -33.763 1.00 31.23 113 SER A O 1
ATOM 881 N N . GLU A 1 114 ? -33.204 27.622 -34.686 1.00 29.72 114 GLU A N 1
ATOM 882 C CA . GLU A 1 114 ? -32.036 26.753 -34.500 1.00 29.72 114 GLU A CA 1
ATOM 883 C C . GLU A 1 114 ? -30.827 27.473 -35.101 1.00 29.72 114 GLU A C 1
ATOM 885 O O . GLU A 1 114 ? -30.858 27.922 -36.254 1.00 29.72 114 GLU A O 1
ATOM 890 N N . THR A 1 115 ? -29.781 27.646 -34.304 1.00 36.22 115 THR A N 1
ATOM 891 C CA . THR A 1 115 ? -28.577 28.317 -34.779 1.00 36.22 115 THR A CA 1
ATOM 892 C C . THR A 1 115 ? -27.878 27.415 -35.791 1.00 36.22 115 THR A C 1
ATOM 894 O O . THR A 1 115 ? -27.801 26.203 -35.634 1.00 36.22 115 THR A O 1
ATOM 897 N N . GLU A 1 116 ? -27.374 27.998 -36.873 1.00 35.69 116 GLU A N 1
ATOM 898 C CA . GLU A 1 116 ? -26.809 27.296 -38.036 1.00 35.69 116 GLU A CA 1
ATOM 899 C C . GLU A 1 116 ? -25.676 26.306 -37.673 1.00 35.69 116 GLU A C 1
ATOM 901 O O . GLU A 1 116 ? -25.471 25.303 -38.356 1.00 35.69 116 GLU A O 1
ATOM 906 N N . TRP A 1 117 ? -25.010 26.509 -36.530 1.00 35.75 117 TRP A N 1
ATOM 907 C CA . TRP A 1 117 ? -24.022 25.576 -35.979 1.00 35.75 117 TRP A CA 1
ATOM 908 C C . TRP A 1 117 ? -24.635 24.316 -35.338 1.00 35.75 117 TRP A C 1
ATOM 910 O O . TRP A 1 117 ? -24.020 23.255 -35.405 1.00 35.75 117 TRP A O 1
ATOM 920 N N . GLU A 1 118 ? -25.857 24.380 -34.796 1.00 37.44 118 GLU A N 1
ATOM 921 C CA . GLU A 1 118 ? -26.621 23.209 -34.322 1.00 37.44 118 GLU A CA 1
ATOM 922 C C . GLU A 1 118 ? -27.072 22.318 -35.493 1.00 37.44 118 GLU A C 1
ATOM 924 O O . GLU A 1 118 ? -27.224 21.107 -35.334 1.00 37.44 118 GLU A O 1
ATOM 929 N N . ARG A 1 119 ? -27.194 22.890 -36.701 1.00 37.94 119 ARG A N 1
ATOM 930 C CA . ARG A 1 119 ? -27.340 22.140 -37.961 1.00 37.94 119 ARG A CA 1
ATOM 931 C C . ARG A 1 119 ? -26.035 21.485 -38.412 1.00 37.94 119 ARG A C 1
ATOM 933 O O . ARG A 1 119 ? -26.068 20.360 -38.893 1.00 37.94 119 ARG A O 1
ATOM 940 N N . LEU A 1 120 ? -24.898 22.155 -38.218 1.00 35.66 120 LEU A N 1
ATOM 941 C CA . LEU A 1 120 ? -23.565 21.647 -38.577 1.00 35.66 120 LEU A CA 1
ATOM 942 C C . LEU A 1 120 ? -23.030 20.562 -37.621 1.00 35.66 120 LEU A C 1
ATOM 944 O O . LEU A 1 120 ? -22.050 19.898 -37.951 1.00 35.66 120 LEU A O 1
ATOM 948 N N . LEU A 1 121 ? -23.659 20.382 -36.452 1.00 34.38 121 LEU A N 1
ATOM 949 C CA . LEU A 1 121 ? -23.315 19.361 -35.450 1.00 34.38 121 LEU A CA 1
ATOM 950 C C . LEU A 1 121 ? -24.322 18.196 -35.365 1.00 34.38 121 LEU A C 1
ATOM 952 O O . LEU A 1 121 ? -24.097 17.266 -34.589 1.00 34.38 121 LEU A O 1
ATOM 956 N N . LYS A 1 122 ? -25.399 18.196 -36.165 1.00 34.44 122 LYS A N 1
ATOM 957 C CA . LYS A 1 122 ? -26.211 16.986 -36.399 1.00 34.44 122 LYS A CA 1
ATOM 958 C C . LYS A 1 122 ? -25.450 16.048 -37.353 1.00 34.44 122 LYS A C 1
ATOM 960 O O . LYS A 1 122 ? -24.669 16.527 -38.175 1.00 34.44 122 LYS A O 1
ATOM 965 N N . PRO A 1 123 ? -25.569 14.721 -37.162 1.00 36.31 123 PRO A N 1
ATOM 966 C CA . PRO A 1 123 ? -24.543 13.764 -37.557 1.00 36.31 123 PRO A CA 1
ATOM 967 C C . PRO A 1 123 ? -24.367 13.819 -39.070 1.00 36.31 123 PRO A C 1
ATOM 969 O O . PRO A 1 123 ? -25.363 13.835 -39.784 1.00 36.31 123 PRO A O 1
ATOM 972 N N . PHE A 1 124 ? -23.111 13.904 -39.518 1.00 48.38 124 PHE A N 1
ATOM 973 C CA . PHE A 1 124 ? -22.686 13.917 -40.919 1.00 48.38 124 PHE A CA 1
ATOM 974 C C . PHE A 1 124 ? -23.714 13.252 -41.836 1.00 48.38 124 PHE A C 1
ATOM 976 O O . PHE A 1 124 ? -23.841 12.027 -41.816 1.00 48.38 124 PHE A O 1
ATOM 983 N N . ASP A 1 125 ? -24.446 14.045 -42.621 1.00 48.25 125 ASP A N 1
ATOM 984 C CA . ASP A 1 125 ? -25.394 13.488 -43.576 1.00 48.25 125 ASP A CA 1
ATOM 985 C C . ASP A 1 125 ? -24.589 12.818 -44.698 1.00 48.25 125 ASP A C 1
ATOM 987 O O . ASP A 1 125 ? -24.131 13.442 -45.662 1.00 48.25 125 ASP A O 1
ATOM 991 N N . LEU A 1 126 ? -24.318 11.525 -44.509 1.00 47.72 126 LEU A N 1
ATOM 992 C CA . LEU A 1 126 ? -23.575 10.694 -45.446 1.00 47.72 126 LEU A CA 1
ATOM 993 C C . LEU A 1 126 ? -24.233 10.718 -46.827 1.00 47.72 126 LEU A C 1
ATOM 995 O O . LEU A 1 126 ? -23.522 10.569 -47.816 1.00 47.72 126 LEU A O 1
ATOM 999 N N . GLU A 1 127 ? -25.549 10.940 -46.924 1.00 48.62 127 GLU A N 1
ATOM 1000 C CA . GLU A 1 127 ? -26.240 11.107 -48.205 1.00 48.62 127 GLU A CA 1
ATOM 1001 C C . GLU A 1 127 ? -25.825 12.397 -48.916 1.00 48.62 127 GLU A C 1
ATOM 1003 O O . GLU A 1 127 ? -25.551 12.372 -50.116 1.00 48.62 127 GLU A O 1
ATOM 1008 N N . GLU A 1 128 ? -25.718 13.515 -48.199 1.00 52.34 128 GLU A N 1
ATOM 1009 C CA . GLU A 1 128 ? -25.314 14.800 -48.777 1.00 52.34 128 GLU A CA 1
ATOM 1010 C C . GLU A 1 128 ? -23.819 14.805 -49.151 1.00 52.34 128 GLU A C 1
ATOM 1012 O O . GLU A 1 128 ? -23.422 15.298 -50.215 1.00 52.34 128 GLU A O 1
ATOM 1017 N N . LEU A 1 129 ? -22.977 14.137 -48.353 1.00 48.97 129 LEU A N 1
ATOM 1018 C CA . LEU A 1 129 ? -21.568 13.900 -48.686 1.00 48.97 129 LEU A CA 1
ATOM 1019 C C . LEU A 1 129 ? -21.411 12.964 -49.906 1.00 48.97 129 LEU A C 1
ATOM 1021 O O . LEU A 1 129 ? -20.603 13.229 -50.798 1.00 48.97 129 LEU A O 1
ATOM 1025 N N . ARG A 1 130 ? -22.215 11.892 -49.990 1.00 51.47 130 ARG A N 1
ATOM 1026 C CA . ARG A 1 130 ? -22.252 10.963 -51.138 1.00 51.47 130 ARG A CA 1
ATOM 1027 C C . ARG A 1 130 ? -22.747 11.642 -52.417 1.00 51.47 130 ARG A C 1
ATOM 1029 O O . ARG A 1 130 ? -22.258 11.312 -53.493 1.00 51.47 130 ARG A O 1
ATOM 1036 N N . ARG A 1 131 ? -23.686 12.590 -52.312 1.00 51.81 131 ARG A N 1
ATOM 1037 C CA . ARG A 1 131 ? -24.213 13.376 -53.446 1.00 51.81 131 ARG A CA 1
ATOM 1038 C C . ARG A 1 131 ? -23.250 14.465 -53.923 1.00 51.81 131 ARG A C 1
ATOM 1040 O O . ARG A 1 131 ? -23.272 14.809 -55.101 1.00 51.81 131 ARG A O 1
ATOM 1047 N N . SER A 1 132 ? -22.412 15.008 -53.040 1.00 50.72 132 SER A N 1
ATOM 1048 C CA . SER A 1 132 ? -21.485 16.105 -53.366 1.00 50.72 132 SER A CA 1
ATOM 1049 C C . SER A 1 132 ? -20.153 15.641 -53.972 1.00 50.72 132 SER A C 1
ATOM 1051 O O . SER A 1 132 ? -19.559 16.371 -54.770 1.00 50.72 132 SER A O 1
ATOM 1053 N N . PHE A 1 133 ? -19.690 14.423 -53.671 1.00 50.12 133 PHE A N 1
ATOM 1054 C CA . PHE A 1 133 ? -18.458 13.860 -54.237 1.00 50.12 133 PHE A CA 1
ATOM 1055 C C . PHE A 1 133 ? -18.739 12.782 -55.297 1.00 50.12 133 PHE A C 1
ATOM 1057 O O . PHE A 1 133 ? -18.924 11.614 -54.978 1.00 50.12 133 PHE A O 1
ATOM 1064 N N . ASN A 1 134 ? -18.646 13.139 -56.585 1.00 54.69 134 ASN A N 1
ATOM 1065 C CA . ASN A 1 134 ? -18.753 12.166 -57.690 1.00 54.69 134 ASN A CA 1
ATOM 1066 C C . ASN A 1 134 ? -17.567 11.171 -57.761 1.00 54.69 134 ASN A C 1
ATOM 1068 O O . ASN A 1 134 ? -17.706 10.092 -58.334 1.00 54.69 134 ASN A O 1
ATOM 1072 N N . LYS A 1 135 ? -16.395 11.538 -57.215 1.00 57.62 135 LYS A N 1
ATOM 1073 C CA . LYS A 1 135 ? -15.197 10.693 -57.024 1.00 57.62 135 LYS A CA 1
ATOM 1074 C C . LYS A 1 135 ? -14.421 11.201 -55.807 1.00 57.62 135 LYS A C 1
ATOM 1076 O O . LYS A 1 135 ? -14.135 12.396 -55.745 1.00 57.62 135 LYS A O 1
ATOM 1081 N N . ILE A 1 136 ? -14.055 10.326 -54.871 1.00 68.25 136 ILE A N 1
ATOM 1082 C CA . ILE A 1 136 ? -13.223 10.684 -53.715 1.00 68.25 136 ILE A CA 1
ATOM 1083 C C . ILE A 1 136 ? -11.769 10.288 -53.967 1.00 68.25 136 ILE A C 1
ATOM 1085 O O . ILE A 1 136 ? -11.478 9.201 -54.458 1.00 68.25 136 ILE A O 1
ATOM 1089 N N . THR A 1 137 ? -10.827 11.172 -53.643 1.00 68.88 137 THR A N 1
ATOM 1090 C CA . THR A 1 137 ? -9.400 10.821 -53.695 1.00 68.88 137 THR A CA 1
ATOM 1091 C C . THR A 1 137 ? -8.954 10.165 -52.383 1.00 68.88 137 THR A C 1
ATOM 1093 O O . THR A 1 137 ? -9.490 10.499 -51.321 1.00 68.88 137 THR A O 1
ATOM 1096 N N . PRO A 1 138 ? -7.939 9.279 -52.392 1.00 64.19 138 PRO A N 1
ATOM 1097 C CA . PRO A 1 138 ? -7.433 8.665 -51.162 1.00 64.19 138 PRO A CA 1
ATOM 1098 C C . PRO A 1 138 ? -6.983 9.688 -50.108 1.00 64.19 138 PRO A C 1
ATOM 1100 O O . PRO A 1 138 ? -7.201 9.486 -48.920 1.00 64.19 138 PRO A O 1
ATOM 1103 N N . PHE A 1 139 ? -6.439 10.832 -50.536 1.00 61.28 139 PHE A N 1
ATOM 1104 C CA . PHE A 1 139 ? -6.059 11.935 -49.647 1.00 61.28 139 PHE A CA 1
ATOM 1105 C C . PHE A 1 139 ? -7.263 12.574 -48.933 1.00 61.28 139 PHE A C 1
ATOM 1107 O O . PHE A 1 139 ? -7.192 12.854 -47.736 1.00 61.28 139 PHE A O 1
ATOM 1114 N N . GLN A 1 140 ? -8.373 12.783 -49.648 1.00 65.50 140 GLN A N 1
ATOM 1115 C CA . GLN A 1 140 ? -9.609 13.333 -49.079 1.00 65.50 140 GLN A CA 1
ATOM 1116 C C . GLN A 1 140 ? -10.267 12.351 -48.111 1.00 65.50 140 GLN A C 1
ATOM 1118 O O . GLN A 1 140 ? -10.650 12.752 -47.015 1.00 65.50 140 GLN A O 1
ATOM 1123 N N . LEU A 1 141 ? -10.318 11.062 -48.466 1.00 73.25 141 LEU A N 1
ATOM 1124 C CA . LEU A 1 141 ? -10.809 10.029 -47.555 1.00 73.25 141 LEU A CA 1
ATOM 1125 C C . LEU A 1 141 ? -9.982 10.007 -46.266 1.00 73.25 141 LEU A C 1
ATOM 1127 O O . LEU A 1 141 ? -10.534 10.009 -45.172 1.00 73.25 141 LEU A O 1
ATOM 1131 N N . ASN A 1 142 ? -8.657 10.091 -46.380 1.00 71.06 142 ASN A N 1
ATOM 1132 C CA . ASN A 1 142 ? -7.783 10.051 -45.218 1.00 71.06 142 ASN A CA 1
ATOM 1133 C C . ASN A 1 142 ? -7.988 11.227 -44.248 1.00 71.06 142 ASN A C 1
ATOM 1135 O O . ASN A 1 142 ? -7.800 11.094 -43.042 1.00 71.06 142 ASN A O 1
ATOM 1139 N N . LYS A 1 143 ? -8.396 12.386 -44.774 1.00 66.50 143 LYS A N 1
ATOM 1140 C CA . LYS A 1 143 ? -8.768 13.560 -43.979 1.00 66.50 143 LYS A CA 1
ATOM 1141 C C . LYS A 1 143 ? -10.121 13.406 -43.291 1.00 66.50 143 LYS A C 1
ATOM 1143 O O . LYS A 1 143 ? -10.251 13.836 -42.150 1.00 66.50 143 LYS A O 1
ATOM 1148 N N . LEU A 1 144 ? -11.091 12.766 -43.941 1.00 68.06 144 LEU A N 1
ATOM 1149 C CA . LEU A 1 144 ? -12.397 12.474 -43.343 1.00 68.06 144 LEU A CA 1
ATOM 1150 C C . LEU A 1 144 ? -12.287 11.447 -42.212 1.00 68.06 144 LEU A C 1
ATOM 1152 O O . LEU A 1 144 ? -12.900 11.612 -41.163 1.00 68.06 144 LEU A O 1
ATOM 1156 N N . LEU A 1 145 ? -11.430 10.438 -42.378 1.00 70.94 145 LEU A N 1
ATOM 1157 C CA . LEU A 1 145 ? -11.181 9.419 -41.357 1.00 70.94 145 LEU A CA 1
ATOM 1158 C C . LEU A 1 145 ? -10.578 9.989 -40.056 1.00 70.94 145 LEU A C 1
ATOM 1160 O O . LEU A 1 145 ? -10.711 9.367 -39.002 1.00 70.94 145 LEU A O 1
ATOM 1164 N N . GLN A 1 146 ? -9.976 11.184 -40.092 1.00 66.75 146 GLN A N 1
ATOM 1165 C CA . GLN A 1 146 ? -9.441 11.882 -38.911 1.00 66.75 146 GLN A CA 1
ATOM 1166 C C . GLN A 1 146 ? -10.513 12.589 -38.060 1.00 66.75 146 GLN A C 1
ATOM 1168 O O . GLN A 1 146 ? -10.216 12.992 -36.938 1.00 66.75 146 GLN A O 1
ATOM 1173 N N . LEU A 1 147 ? -11.744 12.746 -38.554 1.00 70.56 147 LEU A N 1
ATOM 1174 C CA . LEU A 1 147 ? -12.850 13.381 -37.817 1.00 70.56 147 LEU A CA 1
ATOM 1175 C C . LEU A 1 147 ? -13.420 12.427 -36.761 1.00 70.56 147 LEU A C 1
ATOM 1177 O O . LEU A 1 147 ? -13.405 11.234 -37.018 1.00 70.56 147 LEU A O 1
ATOM 1181 N N . PRO A 1 148 ? -13.954 12.865 -35.609 1.00 61.97 148 PRO A N 1
ATOM 1182 C CA . PRO A 1 148 ? -14.448 11.984 -34.537 1.00 61.97 148 PRO A CA 1
ATOM 1183 C C . PRO A 1 148 ? -15.792 11.299 -34.879 1.00 61.97 148 PRO A C 1
ATOM 1185 O O . PRO A 1 148 ? -16.816 11.560 -34.261 1.00 61.97 148 PRO A O 1
ATOM 1188 N N . LEU A 1 149 ? -15.784 10.445 -35.901 1.00 70.94 149 LEU A N 1
ATOM 1189 C CA . LEU A 1 149 ? -16.909 9.634 -36.375 1.00 70.94 149 LEU A CA 1
ATOM 1190 C C . LEU A 1 149 ? -16.971 8.279 -35.658 1.00 70.94 149 LEU A C 1
ATOM 1192 O O . LEU A 1 149 ? -15.933 7.752 -35.245 1.00 70.94 149 LEU A O 1
ATOM 1196 N N . ASP A 1 150 ? -18.172 7.710 -35.571 1.00 71.44 150 ASP A N 1
ATOM 1197 C CA . ASP A 1 150 ? -18.429 6.362 -35.066 1.00 71.44 150 ASP A CA 1
ATOM 1198 C C . ASP A 1 150 ? -17.959 5.269 -36.045 1.00 71.44 150 ASP A C 1
ATOM 1200 O O . ASP A 1 150 ? -17.689 5.509 -37.226 1.00 71.44 150 ASP A O 1
ATOM 1204 N N . VAL A 1 151 ? -17.835 4.045 -35.529 1.00 71.88 151 VAL A N 1
ATOM 1205 C CA . VAL A 1 151 ? -17.240 2.905 -36.243 1.00 71.88 151 VAL A CA 1
ATOM 1206 C C . VAL A 1 151 ? -18.045 2.518 -37.480 1.00 71.88 151 VAL A C 1
ATOM 1208 O O . VAL A 1 151 ? -17.455 2.246 -38.527 1.00 71.88 151 VAL A O 1
ATOM 1211 N N . HIS A 1 152 ? -19.374 2.544 -37.384 1.00 73.12 152 HIS A N 1
ATOM 1212 C CA . HIS A 1 152 ? -20.263 2.168 -38.478 1.00 73.12 152 HIS A CA 1
ATOM 1213 C C . HIS A 1 152 ? -20.148 3.165 -39.635 1.00 73.12 152 HIS A C 1
ATOM 1215 O O . HIS A 1 152 ? -19.869 2.774 -40.767 1.00 73.12 152 HIS A O 1
ATOM 1221 N N . THR A 1 153 ? -20.227 4.462 -39.335 1.00 74.56 153 THR A N 1
ATOM 1222 C CA . THR A 1 153 ? -20.069 5.540 -40.324 1.00 74.56 153 THR A CA 1
ATOM 1223 C C . THR A 1 153 ? -18.696 5.499 -41.006 1.00 74.56 153 THR A C 1
ATOM 1225 O O . THR A 1 153 ? -18.590 5.694 -42.219 1.00 74.56 153 THR A O 1
ATOM 1228 N N . LEU A 1 154 ? -17.622 5.213 -40.260 1.00 77.25 154 LEU A N 1
ATOM 1229 C CA . LEU A 1 154 ? -16.273 5.076 -40.825 1.00 77.25 154 LEU A CA 1
ATOM 1230 C C . LEU A 1 154 ? -16.161 3.887 -41.787 1.00 77.25 154 LEU A C 1
ATOM 1232 O O . LEU A 1 154 ? -15.524 4.016 -42.835 1.00 77.25 154 LEU A O 1
ATOM 1236 N N . MET A 1 155 ? -16.791 2.758 -41.457 1.00 78.44 155 MET A N 1
ATOM 1237 C CA . MET A 1 155 ? -16.833 1.582 -42.328 1.00 78.44 155 MET A CA 1
ATOM 1238 C C . MET A 1 155 ? -17.697 1.811 -43.570 1.00 78.44 155 MET A C 1
ATOM 1240 O O . MET A 1 155 ? -17.286 1.431 -44.666 1.00 78.44 155 MET A O 1
ATOM 1244 N N . ASP A 1 156 ? -18.827 2.505 -43.443 1.00 76.94 156 ASP A N 1
ATOM 1245 C CA . ASP A 1 156 ? -19.683 2.867 -44.577 1.00 76.94 156 ASP A CA 1
ATOM 1246 C C . ASP A 1 156 ? -18.979 3.808 -45.560 1.00 76.94 156 ASP A C 1
ATOM 1248 O O . ASP A 1 156 ? -19.121 3.667 -46.778 1.00 76.94 156 ASP A O 1
ATOM 1252 N N . LEU A 1 157 ? -18.199 4.765 -45.047 1.00 75.62 157 LEU A N 1
ATOM 1253 C CA . LEU A 1 157 ? -17.359 5.659 -45.850 1.00 75.62 157 LEU A CA 1
ATOM 1254 C C . LEU A 1 157 ? -16.241 4.900 -46.561 1.00 75.62 157 LEU A C 1
ATOM 1256 O O . LEU A 1 157 ? -15.964 5.157 -47.735 1.00 75.62 157 LEU A O 1
ATOM 1260 N N . PHE A 1 158 ? -15.609 3.968 -45.852 1.00 80.81 158 PHE A N 1
ATOM 1261 C CA . PHE A 1 158 ? -14.561 3.120 -46.394 1.00 80.81 158 PHE A CA 1
ATOM 1262 C C . PHE A 1 158 ? -15.092 2.237 -47.537 1.00 80.81 158 PHE A C 1
ATOM 1264 O O . PHE A 1 158 ? -14.582 2.320 -48.652 1.00 80.81 158 PHE A O 1
ATOM 1271 N N . GLN A 1 159 ? -16.176 1.487 -47.319 1.00 80.44 159 GLN A N 1
ATOM 1272 C CA . GLN A 1 159 ? -16.780 0.619 -48.340 1.00 80.44 159 GLN A CA 1
ATOM 1273 C C . GLN A 1 159 ? -17.346 1.408 -49.531 1.00 80.44 159 GLN A C 1
ATOM 1275 O O . GLN A 1 159 ? -17.209 0.998 -50.689 1.00 80.44 159 GLN A O 1
ATOM 1280 N N . TRP A 1 160 ? -17.939 2.580 -49.276 1.00 79.75 160 TRP A N 1
ATOM 1281 C CA . TRP A 1 160 ? -18.415 3.465 -50.340 1.00 79.75 160 TRP A CA 1
ATOM 1282 C C . TRP A 1 160 ? -17.271 3.962 -51.228 1.00 79.75 160 TRP A C 1
ATOM 1284 O O . TRP A 1 160 ? -17.397 3.942 -52.453 1.00 79.75 160 TRP A O 1
ATOM 1294 N N . ALA A 1 161 ? -16.146 4.372 -50.635 1.00 75.06 161 ALA A N 1
ATOM 1295 C CA . ALA A 1 161 ? -14.975 4.790 -51.397 1.00 75.06 161 ALA A CA 1
ATOM 1296 C C . ALA A 1 161 ? -14.404 3.632 -52.235 1.00 75.06 161 ALA A C 1
ATOM 1298 O O . ALA A 1 161 ? -14.107 3.830 -53.413 1.00 75.06 161 ALA A O 1
ATOM 1299 N N . GLY A 1 162 ? -14.333 2.421 -51.670 1.00 74.69 162 GLY A N 1
ATOM 1300 C CA . GLY A 1 162 ? -13.884 1.210 -52.369 1.00 74.69 162 GLY A CA 1
ATOM 1301 C C . GLY A 1 162 ? -14.771 0.796 -53.547 1.00 74.69 162 GLY A C 1
ATOM 1302 O O . GLY A 1 162 ? -14.282 0.262 -54.540 1.00 74.69 162 GLY A O 1
ATOM 1303 N N . SER A 1 163 ? -16.065 1.118 -53.493 1.00 78.69 163 SER A N 1
ATOM 1304 C CA . SER A 1 163 ? -17.035 0.805 -54.554 1.00 78.69 163 SER A CA 1
ATOM 1305 C C . SER A 1 163 ? -16.921 1.712 -55.792 1.00 78.69 163 SER A C 1
ATOM 1307 O O . SER A 1 163 ? -17.603 1.493 -56.797 1.00 78.69 163 SER A O 1
ATOM 1309 N N . GLN A 1 164 ? -16.076 2.750 -55.759 1.00 75.50 164 GLN A N 1
ATOM 1310 C CA . GLN A 1 164 ? -15.931 3.688 -56.872 1.00 75.50 164 GLN A CA 1
ATOM 1311 C C . GLN A 1 164 ? -15.086 3.104 -58.014 1.00 75.50 164 GLN A C 1
ATOM 1313 O O . GLN A 1 164 ? -13.957 2.649 -57.830 1.00 75.50 164 GLN A O 1
ATOM 1318 N N . LYS A 1 165 ? -15.594 3.189 -59.253 1.00 68.06 165 LYS A N 1
ATOM 1319 C CA . LYS A 1 165 ? -14.863 2.737 -60.451 1.00 68.06 165 LYS A CA 1
ATOM 1320 C C . LYS A 1 165 ? -13.517 3.460 -60.599 1.00 68.06 165 LYS A C 1
ATOM 1322 O O . LYS A 1 165 ? -13.475 4.667 -60.844 1.00 68.06 165 LYS A O 1
ATOM 1327 N N . GLY A 1 166 ? -12.427 2.691 -60.535 1.00 65.94 166 GLY A N 1
ATOM 1328 C CA . GLY A 1 166 ? -11.051 3.174 -60.706 1.00 65.94 166 GLY A CA 1
ATOM 1329 C C . GLY A 1 166 ? -10.395 3.701 -59.426 1.00 65.94 166 GLY A C 1
ATOM 1330 O O . GLY A 1 166 ? -9.263 4.177 -59.490 1.00 65.94 166 GLY A O 1
ATOM 1331 N N . TYR A 1 167 ? -11.076 3.615 -58.283 1.00 73.62 167 TYR A N 1
ATOM 1332 C CA . TYR A 1 167 ? -10.496 3.894 -56.977 1.00 73.62 167 TYR A CA 1
ATOM 1333 C C . TYR A 1 167 ? -9.835 2.632 -56.409 1.00 73.62 167 TYR A C 1
ATOM 1335 O O . TYR A 1 167 ? -10.328 1.521 -56.591 1.00 73.62 167 TYR A O 1
ATOM 1343 N N . ARG A 1 168 ? -8.707 2.805 -55.721 1.00 69.12 168 ARG A N 1
ATOM 1344 C CA . ARG A 1 168 ? -8.093 1.776 -54.877 1.00 69.12 168 ARG A CA 1
ATOM 1345 C C . ARG A 1 168 ? -7.724 2.418 -53.555 1.00 69.12 168 ARG A C 1
ATOM 1347 O O . ARG A 1 168 ? -7.186 3.531 -53.543 1.00 69.12 168 ARG A O 1
ATOM 1354 N N . HIS A 1 169 ? -8.004 1.723 -52.461 1.00 75.81 169 HIS A N 1
ATOM 1355 C CA . HIS A 1 169 ? -7.571 2.173 -51.150 1.00 75.81 169 HIS A CA 1
ATOM 1356 C C . HIS A 1 169 ? -6.042 2.290 -51.113 1.00 75.81 169 HIS A C 1
ATOM 1358 O O . HIS A 1 169 ? -5.315 1.507 -51.727 1.00 75.81 169 HIS A O 1
ATOM 1364 N N . THR A 1 170 ? -5.544 3.308 -50.414 1.00 70.12 170 THR A N 1
ATOM 1365 C CA . THR A 1 170 ? -4.110 3.471 -50.158 1.00 70.12 170 THR A CA 1
ATOM 1366 C C . THR A 1 170 ? -3.770 2.988 -48.756 1.00 70.12 170 THR A C 1
ATOM 1368 O O . THR A 1 170 ? -4.631 2.925 -47.878 1.00 70.12 170 THR A O 1
ATOM 1371 N N . PHE A 1 171 ? -2.492 2.690 -48.523 1.00 66.56 171 PHE A N 1
ATOM 1372 C CA . PHE A 1 171 ? -1.993 2.291 -47.206 1.00 66.56 171 PHE A CA 1
ATOM 1373 C C . PHE A 1 171 ? -2.391 3.278 -46.098 1.00 66.56 171 PHE A C 1
ATOM 1375 O O . PHE A 1 171 ? -2.819 2.856 -45.029 1.00 66.56 171 PHE A O 1
ATOM 1382 N N . ASP A 1 172 ? -2.315 4.586 -46.361 1.00 66.56 172 ASP A N 1
ATOM 1383 C CA . ASP A 1 172 ? -2.608 5.598 -45.342 1.00 66.56 172 ASP A CA 1
ATOM 1384 C C . ASP A 1 172 ? -4.071 5.571 -44.866 1.00 66.56 172 ASP A C 1
ATOM 1386 O O . ASP A 1 172 ? -4.342 5.892 -43.709 1.00 66.56 172 ASP A O 1
ATOM 1390 N N . VAL A 1 173 ? -4.999 5.174 -45.746 1.00 73.81 173 VAL A N 1
ATOM 1391 C CA . VAL A 1 173 ? -6.430 5.024 -45.434 1.00 73.81 173 VAL A CA 1
ATOM 1392 C C . VAL A 1 173 ? -6.640 3.839 -44.490 1.00 73.81 173 VAL A C 1
ATOM 1394 O O . VAL A 1 173 ? -7.306 3.988 -43.467 1.00 73.81 173 VAL A O 1
ATOM 1397 N N . TYR A 1 174 ? -6.024 2.689 -44.786 1.00 74.00 174 TYR A N 1
ATOM 1398 C CA . TYR A 1 174 ? -6.039 1.533 -43.883 1.00 74.00 174 TYR A CA 1
ATOM 1399 C C . TYR A 1 174 ? -5.359 1.848 -42.547 1.00 74.00 174 TYR A C 1
ATOM 1401 O O . TYR A 1 174 ? -5.905 1.525 -41.497 1.00 74.00 174 TYR A O 1
ATOM 1409 N N . TYR A 1 175 ? -4.206 2.524 -42.568 1.00 68.00 175 TYR A N 1
ATOM 1410 C CA . TYR A 1 175 ? -3.467 2.911 -41.366 1.00 68.00 175 TYR A CA 1
ATOM 1411 C C . TYR A 1 175 ? -4.323 3.745 -40.403 1.00 68.00 175 TYR A C 1
ATOM 1413 O O . TYR A 1 175 ? -4.412 3.410 -39.224 1.00 68.00 175 TYR A O 1
ATOM 1421 N N . ASN A 1 176 ? -4.989 4.795 -40.895 1.00 72.12 176 ASN A N 1
ATOM 1422 C CA . ASN A 1 176 ? -5.800 5.660 -40.035 1.00 72.12 176 ASN A CA 1
ATOM 1423 C C . ASN A 1 176 ? -7.066 4.966 -39.515 1.00 72.12 176 ASN A C 1
ATOM 1425 O O . ASN A 1 176 ? -7.478 5.242 -38.391 1.00 72.12 176 ASN A O 1
ATOM 1429 N N . LEU A 1 177 ? -7.670 4.055 -40.284 1.00 76.31 177 LEU A N 1
ATOM 1430 C CA . LEU A 1 177 ? -8.792 3.246 -39.794 1.00 76.31 177 LEU A CA 1
ATOM 1431 C C . LEU A 1 177 ? -8.357 2.276 -38.699 1.00 76.31 177 LEU A C 1
ATOM 1433 O O . LEU A 1 177 ? -9.004 2.203 -37.659 1.00 76.31 177 LEU A O 1
ATOM 1437 N N . ILE A 1 178 ? -7.241 1.577 -38.900 1.00 72.44 178 ILE A N 1
ATOM 1438 C CA . ILE A 1 178 ? -6.705 0.620 -37.930 1.00 72.44 178 ILE A CA 1
ATOM 1439 C C . ILE A 1 178 ? -6.299 1.324 -36.626 1.00 72.44 178 ILE A C 1
ATOM 1441 O O . ILE A 1 178 ? -6.631 0.839 -35.549 1.00 72.44 178 ILE A O 1
ATOM 1445 N N . ASP A 1 179 ? -5.632 2.481 -36.698 1.00 65.69 179 ASP A N 1
ATOM 1446 C CA . ASP A 1 179 ? -5.252 3.276 -35.516 1.00 65.69 179 ASP A CA 1
ATOM 1447 C C . ASP A 1 179 ? -6.491 3.728 -34.725 1.00 65.69 179 ASP A C 1
ATOM 1449 O O . ASP A 1 179 ? -6.555 3.643 -33.495 1.00 65.69 179 ASP A O 1
ATOM 1453 N N . LYS A 1 180 ? -7.539 4.129 -35.444 1.00 73.44 180 LYS A N 1
ATOM 1454 C CA . LYS A 1 180 ? -8.764 4.625 -34.834 1.00 73.44 180 LYS A CA 1
ATOM 1455 C C . LYS A 1 180 ? -9.624 3.513 -34.252 1.00 73.44 180 LYS A C 1
ATOM 1457 O O . LYS A 1 180 ? -10.050 3.625 -33.110 1.00 73.44 180 LYS A O 1
ATOM 1462 N N . PHE A 1 181 ? -9.808 2.405 -34.958 1.00 74.38 181 PHE A N 1
ATOM 1463 C CA . PHE A 1 181 ? -10.492 1.236 -34.403 1.00 74.38 181 PHE A CA 1
ATOM 1464 C C . PHE A 1 181 ? -9.687 0.568 -33.295 1.00 74.38 181 PHE A C 1
ATOM 1466 O O . PHE A 1 181 ? -10.281 0.021 -32.371 1.00 74.38 181 PHE A O 1
ATOM 1473 N N . GLY A 1 182 ? -8.359 0.710 -33.307 1.00 63.12 182 GLY A N 1
ATOM 1474 C CA . GLY A 1 182 ? -7.504 0.304 -32.199 1.00 63.12 182 GLY A CA 1
ATOM 1475 C C . GLY A 1 182 ? -7.801 1.111 -30.937 1.00 63.12 182 GLY A C 1
ATOM 1476 O O . GLY A 1 182 ? -7.908 0.538 -29.857 1.00 63.12 182 GLY A O 1
ATOM 1477 N N . SER A 1 183 ? -8.013 2.426 -31.066 1.00 67.19 183 SER A N 1
ATOM 1478 C CA . SER A 1 183 ? -8.404 3.272 -29.926 1.00 67.19 183 SER A CA 1
ATOM 1479 C C . SER A 1 183 ? -9.855 3.063 -29.467 1.00 67.19 183 SER A C 1
ATOM 1481 O O . SER A 1 183 ? -10.137 3.209 -28.279 1.00 67.19 183 SER A O 1
ATOM 1483 N N . VAL A 1 184 ? -10.755 2.661 -30.373 1.00 70.38 184 VAL A N 1
ATOM 1484 C CA . VAL A 1 184 ? -12.174 2.362 -30.081 1.00 70.38 184 VAL A CA 1
ATOM 1485 C C . VAL A 1 184 ? -12.414 0.884 -29.705 1.00 70.38 184 VAL A C 1
ATOM 1487 O O . VAL A 1 184 ? -13.516 0.523 -29.315 1.00 70.38 184 VAL A O 1
ATOM 1490 N N . LYS A 1 185 ? -11.363 0.049 -29.694 1.00 65.06 185 LYS A N 1
ATOM 1491 C CA . LYS A 1 185 ? -11.370 -1.364 -29.254 1.00 65.06 185 LYS A CA 1
ATOM 1492 C C . LYS A 1 185 ? -12.145 -2.343 -30.159 1.00 65.06 185 LYS A C 1
ATOM 1494 O O . LYS A 1 185 ? -12.570 -3.399 -29.701 1.00 65.06 185 LYS A O 1
ATOM 1499 N N . GLU A 1 186 ? -12.287 -2.040 -31.449 1.00 72.25 186 GLU A N 1
ATOM 1500 C CA . GLU A 1 186 ? -13.036 -2.864 -32.418 1.00 72.25 186 GLU A CA 1
ATOM 1501 C C . GLU A 1 186 ? -12.118 -3.791 -33.235 1.00 72.25 186 GLU A C 1
ATOM 1503 O O . GLU A 1 186 ? -11.861 -3.594 -34.426 1.00 72.25 186 GLU A O 1
ATOM 1508 N N . PHE A 1 187 ? -11.588 -4.827 -32.582 1.00 62.84 187 PHE A N 1
ATOM 1509 C CA . PHE A 1 187 ? -10.526 -5.674 -33.144 1.00 62.84 187 PHE A CA 1
ATOM 1510 C C . PHE A 1 187 ? -10.986 -6.624 -34.260 1.00 62.84 187 PHE A C 1
ATOM 1512 O O . PHE A 1 187 ? -10.245 -6.846 -35.214 1.00 62.84 187 PHE A O 1
ATOM 1519 N N . LYS A 1 188 ? -12.242 -7.094 -34.231 1.00 70.06 188 LYS A N 1
ATOM 1520 C CA . LYS A 1 188 ? -12.813 -7.929 -35.311 1.00 70.06 188 LYS A CA 1
ATOM 1521 C C . LYS A 1 188 ? -12.859 -7.190 -36.652 1.00 70.06 188 LYS A C 1
ATOM 1523 O O . LYS A 1 188 ? -12.653 -7.775 -37.718 1.00 70.06 188 LYS A O 1
ATOM 1528 N N . VAL A 1 189 ? -13.128 -5.886 -36.596 1.00 72.69 189 VAL A N 1
ATOM 1529 C CA . VAL A 1 189 ? -13.144 -5.017 -37.776 1.00 72.69 189 VAL A CA 1
ATOM 1530 C C . VAL A 1 189 ? -11.720 -4.824 -38.299 1.00 72.69 189 VAL A C 1
ATOM 1532 O O . VAL A 1 189 ? -11.506 -4.885 -39.508 1.00 72.69 189 VAL A O 1
ATOM 1535 N N . ILE A 1 190 ? -10.734 -4.679 -37.407 1.00 66.94 190 ILE A N 1
ATOM 1536 C CA . ILE A 1 190 ? -9.313 -4.596 -37.777 1.00 66.94 190 ILE A CA 1
ATOM 1537 C C . ILE A 1 190 ? -8.852 -5.862 -38.512 1.00 66.94 190 ILE A C 1
ATOM 1539 O O . ILE A 1 190 ? -8.234 -5.739 -39.568 1.00 66.94 190 ILE A O 1
ATOM 1543 N N . ASP A 1 191 ? -9.195 -7.058 -38.025 1.00 62.75 191 ASP A N 1
ATOM 1544 C CA . ASP A 1 191 ? -8.835 -8.322 -38.690 1.00 62.75 191 ASP A CA 1
ATOM 1545 C C . ASP A 1 191 ? -9.425 -8.408 -40.104 1.00 62.75 191 ASP A C 1
ATOM 1547 O O . ASP A 1 191 ? -8.743 -8.769 -41.067 1.00 62.75 191 ASP A O 1
ATOM 1551 N N . THR A 1 192 ? -10.685 -7.991 -40.248 1.00 73.56 192 THR A N 1
ATOM 1552 C CA . THR A 1 192 ? -11.379 -7.953 -41.541 1.00 73.56 192 THR A CA 1
ATOM 1553 C C . THR A 1 192 ? -10.704 -6.972 -42.505 1.00 73.56 192 THR A C 1
ATOM 1555 O O . THR A 1 192 ? -10.475 -7.301 -43.670 1.00 73.56 192 THR A O 1
ATOM 1558 N N . LEU A 1 193 ? -10.313 -5.788 -42.019 1.00 73.19 193 LEU A N 1
ATOM 1559 C CA . LEU A 1 193 ? -9.598 -4.782 -42.807 1.00 73.19 193 LEU A CA 1
ATOM 1560 C C . LEU A 1 193 ? -8.201 -5.253 -43.232 1.00 73.19 193 LEU A C 1
ATOM 1562 O O . LEU A 1 193 ? -7.800 -5.007 -44.369 1.00 73.19 193 LEU A O 1
ATOM 1566 N N . LEU A 1 194 ? -7.469 -5.955 -42.363 1.00 67.00 194 LEU A N 1
ATOM 1567 C CA . LEU A 1 194 ? -6.155 -6.525 -42.683 1.00 67.00 194 LEU A CA 1
ATOM 1568 C C . LEU A 1 194 ? -6.255 -7.628 -43.752 1.00 67.00 194 LEU A C 1
ATOM 1570 O O . LEU A 1 194 ? -5.420 -7.687 -44.660 1.00 67.00 194 LEU A O 1
ATOM 1574 N N . LEU A 1 195 ? -7.292 -8.471 -43.691 1.00 69.12 195 LEU A N 1
ATOM 1575 C CA . LEU A 1 195 ? -7.580 -9.474 -44.724 1.00 69.12 195 LEU A CA 1
ATOM 1576 C C . LEU A 1 195 ? -7.969 -8.824 -46.059 1.00 69.12 195 LEU A C 1
ATOM 1578 O O . LEU A 1 195 ? -7.467 -9.239 -47.107 1.00 69.12 195 LEU A O 1
ATOM 1582 N N . GLN A 1 196 ? -8.803 -7.780 -46.025 1.00 73.38 196 GLN A N 1
ATOM 1583 C CA . GLN A 1 196 ? -9.212 -7.034 -47.217 1.00 73.38 196 GLN A CA 1
ATOM 1584 C C . GLN A 1 196 ? -8.012 -6.339 -47.881 1.00 73.38 196 GLN A C 1
ATOM 1586 O O . GLN A 1 196 ? -7.821 -6.458 -49.090 1.00 73.38 196 GLN A O 1
ATOM 1591 N N . MET A 1 197 ? -7.134 -5.718 -47.088 1.00 69.75 197 MET A N 1
ATOM 1592 C CA . MET A 1 197 ? -5.896 -5.097 -47.571 1.00 69.75 197 MET A CA 1
ATOM 1593 C C . MET A 1 197 ? -4.995 -6.096 -48.325 1.00 69.75 197 MET A C 1
ATOM 1595 O O . MET A 1 197 ? -4.371 -5.734 -49.324 1.00 69.75 197 MET A O 1
ATOM 1599 N N . LYS A 1 198 ? -4.947 -7.364 -47.883 1.00 59.97 198 LYS A N 1
ATOM 1600 C CA . LYS A 1 198 ? -4.207 -8.448 -48.555 1.00 59.97 198 LYS A CA 1
ATOM 1601 C C . LYS A 1 198 ? -4.870 -8.876 -49.865 1.00 59.97 198 LYS A C 1
ATOM 1603 O O . LYS A 1 198 ? -4.172 -9.051 -50.862 1.00 59.97 198 LYS A O 1
ATOM 1608 N N . ALA A 1 199 ? -6.191 -9.062 -49.861 1.00 66.56 199 ALA A N 1
ATOM 1609 C CA . ALA A 1 199 ? -6.948 -9.485 -51.040 1.00 66.56 199 ALA A CA 1
ATOM 1610 C C . ALA A 1 199 ? -6.873 -8.455 -52.179 1.00 66.56 199 ALA A C 1
ATOM 1612 O O . ALA A 1 199 ? -6.783 -8.826 -53.347 1.00 66.56 199 ALA A O 1
ATOM 1613 N N . GLU A 1 200 ? -6.839 -7.165 -51.841 1.00 69.88 200 GLU A N 1
ATOM 1614 C CA . GLU A 1 200 ? -6.759 -6.070 -52.813 1.00 69.88 200 GLU A CA 1
ATOM 1615 C C . GLU A 1 200 ? -5.349 -5.857 -53.396 1.00 69.88 200 GLU A C 1
ATOM 1617 O O . GLU A 1 200 ? -5.172 -5.043 -54.307 1.00 69.88 200 GLU A O 1
ATOM 1622 N N . GLY A 1 201 ? -4.335 -6.587 -52.909 1.00 56.81 201 GLY A N 1
ATOM 1623 C CA . GLY A 1 201 ? -2.971 -6.536 -53.444 1.00 56.81 201 GLY A CA 1
ATOM 1624 C C . GLY A 1 201 ? -2.346 -5.137 -53.395 1.00 56.81 201 GLY A C 1
ATOM 1625 O O . GLY A 1 201 ? -1.485 -4.814 -54.216 1.00 56.81 201 GLY A O 1
ATOM 1626 N N . ILE A 1 202 ? -2.800 -4.283 -52.470 1.00 60.59 202 ILE A N 1
ATOM 1627 C CA . ILE A 1 202 ? -2.268 -2.933 -52.278 1.00 60.59 202 ILE A CA 1
ATOM 1628 C C . ILE A 1 202 ? -0.827 -3.098 -51.795 1.00 60.59 202 ILE A C 1
ATOM 1630 O O . ILE A 1 202 ? -0.581 -3.599 -50.702 1.00 60.59 202 ILE A O 1
ATOM 1634 N N . GLY A 1 203 ? 0.117 -2.750 -52.672 1.00 44.53 203 GLY A N 1
ATOM 1635 C CA . GLY A 1 203 ? 1.528 -3.145 -52.639 1.00 44.53 203 GLY A CA 1
ATOM 1636 C C . GLY A 1 203 ? 2.384 -2.542 -51.527 1.00 44.53 203 GLY A C 1
ATOM 1637 O O . GLY A 1 203 ? 3.443 -1.992 -51.805 1.00 44.53 203 GLY A O 1
ATOM 1638 N N . ILE A 1 204 ? 1.959 -2.665 -50.275 1.00 46.72 204 ILE A N 1
ATOM 1639 C CA . ILE A 1 204 ? 2.837 -2.640 -49.111 1.00 46.72 204 ILE A CA 1
ATOM 1640 C C . ILE A 1 204 ? 2.309 -3.747 -48.200 1.00 46.72 204 ILE A C 1
ATOM 1642 O O . ILE A 1 204 ? 1.255 -3.585 -47.589 1.00 46.72 204 ILE A O 1
ATOM 1646 N N . SER A 1 205 ? 3.001 -4.891 -48.143 1.00 51.47 205 SER A N 1
ATOM 1647 C CA . SER A 1 205 ? 2.684 -5.955 -47.180 1.00 51.47 205 SER A CA 1
ATOM 1648 C C . SER A 1 205 ? 2.496 -5.334 -45.791 1.00 51.47 205 SER A C 1
ATOM 1650 O O . SER A 1 205 ? 3.296 -4.452 -45.456 1.00 51.47 205 SER A O 1
ATOM 1652 N N . PRO A 1 206 ? 1.491 -5.738 -44.987 1.00 59.16 206 PRO A N 1
ATOM 1653 C CA . PRO A 1 206 ? 1.286 -5.175 -43.656 1.00 59.16 206 PRO A CA 1
ATOM 1654 C C . PRO A 1 206 ? 2.611 -5.190 -42.895 1.00 59.16 206 PRO A C 1
ATOM 1656 O O . PRO A 1 206 ? 3.174 -6.238 -42.620 1.00 59.16 206 PRO A O 1
ATOM 1659 N N . THR A 1 207 ? 3.181 -4.012 -42.662 1.00 64.19 207 THR A N 1
ATOM 1660 C CA . THR A 1 207 ? 4.553 -3.931 -42.158 1.00 64.19 207 THR A CA 1
ATOM 1661 C C . THR A 1 207 ? 4.596 -4.353 -40.694 1.00 64.19 207 THR A C 1
ATOM 1663 O O . THR A 1 207 ? 3.592 -4.280 -39.982 1.00 64.19 207 THR A O 1
ATOM 1666 N N . VAL A 1 208 ? 5.786 -4.698 -40.202 1.00 67.69 208 VAL A N 1
ATOM 1667 C CA . VAL A 1 208 ? 6.022 -4.936 -38.769 1.00 67.69 208 VAL A CA 1
ATOM 1668 C C . VAL A 1 208 ? 5.490 -3.783 -37.901 1.00 67.69 208 VAL A C 1
ATOM 1670 O O . VAL A 1 208 ? 4.995 -4.005 -36.801 1.00 67.69 208 VAL A O 1
ATOM 1673 N N . PHE A 1 209 ? 5.515 -2.548 -38.417 1.00 67.19 209 PHE A N 1
ATOM 1674 C CA . PHE A 1 209 ? 4.987 -1.368 -37.734 1.00 67.19 209 PHE A CA 1
ATOM 1675 C C . PHE A 1 209 ? 3.458 -1.386 -37.579 1.00 67.19 209 PHE A C 1
ATOM 1677 O O . PHE A 1 209 ? 2.953 -1.000 -36.526 1.00 67.19 209 PHE A O 1
ATOM 1684 N N . THR A 1 210 ? 2.721 -1.853 -38.593 1.00 68.12 210 THR A N 1
ATOM 1685 C CA . THR A 1 210 ? 1.255 -1.974 -38.542 1.00 68.12 210 THR A CA 1
ATOM 1686 C C . THR A 1 210 ? 0.844 -2.982 -37.468 1.00 68.12 210 THR A C 1
ATOM 1688 O O . THR A 1 210 ? 0.035 -2.655 -36.602 1.00 68.12 210 THR A O 1
ATOM 1691 N N . PHE A 1 211 ? 1.474 -4.161 -37.454 1.00 71.56 211 PHE A N 1
ATOM 1692 C CA . PHE A 1 211 ? 1.241 -5.178 -36.424 1.00 71.56 211 PHE A CA 1
ATOM 1693 C C . PHE A 1 211 ? 1.620 -4.682 -35.021 1.00 71.56 211 PHE A C 1
ATOM 1695 O O . PHE A 1 211 ? 0.814 -4.794 -34.100 1.00 71.56 211 PHE A O 1
ATOM 1702 N N . ALA A 1 212 ? 2.787 -4.044 -34.860 1.00 71.38 212 ALA A N 1
ATOM 1703 C CA . ALA A 1 212 ? 3.231 -3.501 -33.573 1.00 71.38 212 ALA A CA 1
ATOM 1704 C C . ALA A 1 212 ? 2.238 -2.490 -32.973 1.00 71.38 212 ALA A C 1
ATOM 1706 O O . ALA A 1 212 ? 2.041 -2.449 -31.758 1.00 71.38 212 ALA A O 1
ATOM 1707 N N . ARG A 1 213 ? 1.595 -1.665 -33.811 1.00 69.56 213 ARG A N 1
ATOM 1708 C CA . ARG A 1 213 ? 0.596 -0.686 -33.359 1.00 69.56 213 ARG A CA 1
ATOM 1709 C C . ARG A 1 213 ? -0.704 -1.336 -32.914 1.00 69.56 213 ARG A C 1
ATOM 1711 O O . ARG A 1 213 ? -1.190 -0.987 -31.841 1.00 69.56 213 ARG A O 1
ATOM 1718 N N . VAL A 1 214 ? -1.222 -2.291 -33.685 1.00 71.44 214 VAL A N 1
ATOM 1719 C CA . VAL A 1 214 ? -2.432 -3.041 -33.310 1.00 71.44 214 VAL A CA 1
ATOM 1720 C C . VAL A 1 214 ? -2.200 -3.812 -32.015 1.00 71.44 214 VAL A C 1
ATOM 1722 O O . VAL A 1 214 ? -3.012 -3.726 -31.101 1.00 71.44 214 VAL A O 1
ATOM 1725 N N . MET A 1 215 ? -1.051 -4.478 -31.884 1.00 77.50 215 MET A N 1
ATOM 1726 C CA . MET A 1 215 ? -0.666 -5.164 -30.649 1.00 77.50 215 MET A CA 1
ATOM 1727 C C . MET A 1 215 ? -0.574 -4.205 -29.470 1.00 77.50 215 MET A C 1
ATOM 1729 O O . MET A 1 215 ? -1.115 -4.493 -28.412 1.00 77.50 215 MET A O 1
ATOM 1733 N N . LYS A 1 216 ? 0.052 -3.036 -29.643 1.00 73.81 216 LYS A N 1
ATOM 1734 C CA . LYS A 1 216 ? 0.105 -2.027 -28.583 1.00 73.81 216 LYS A CA 1
ATOM 1735 C C . LYS A 1 216 ? -1.295 -1.577 -28.160 1.00 73.81 216 LYS A C 1
ATOM 1737 O O . LYS A 1 216 ? -1.541 -1.456 -26.965 1.00 73.81 216 LYS A O 1
ATOM 1742 N N . ALA A 1 217 ? -2.199 -1.352 -29.113 1.00 70.75 217 ALA A N 1
ATOM 1743 C CA . ALA A 1 217 ? -3.585 -1.002 -28.818 1.00 70.75 217 ALA A CA 1
ATOM 1744 C C . ALA A 1 217 ? -4.290 -2.126 -28.038 1.00 70.75 217 ALA A C 1
ATOM 1746 O O . ALA A 1 217 ? -4.825 -1.870 -26.963 1.00 70.75 217 ALA A O 1
ATOM 1747 N N . LEU A 1 218 ? -4.189 -3.377 -28.493 1.00 72.31 218 LEU A N 1
ATOM 1748 C CA . LEU A 1 218 ? -4.709 -4.555 -27.784 1.00 72.31 218 LEU A CA 1
ATOM 1749 C C . LEU A 1 218 ? -4.168 -4.659 -26.348 1.00 7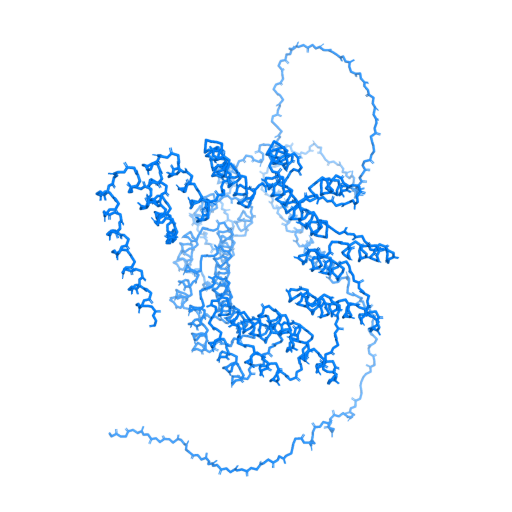2.31 218 LEU A C 1
ATOM 1751 O O . LEU A 1 218 ? -4.934 -4.816 -25.397 1.00 72.31 218 LEU A O 1
ATOM 1755 N N . CYS A 1 219 ? -2.859 -4.467 -26.167 1.00 76.19 219 CYS A N 1
ATOM 1756 C CA . CYS A 1 219 ? -2.211 -4.473 -24.858 1.00 76.19 219 CYS A CA 1
ATOM 1757 C C . CYS A 1 219 ? -2.727 -3.361 -23.934 1.00 76.19 219 CYS A C 1
ATOM 1759 O O . CYS A 1 219 ? -2.917 -3.604 -22.746 1.00 76.19 219 CYS A O 1
ATOM 1761 N N . THR A 1 220 ? -3.007 -2.155 -24.450 1.00 72.69 220 THR A N 1
ATOM 1762 C CA . THR A 1 220 ? -3.605 -1.077 -23.630 1.00 72.69 220 THR A CA 1
ATOM 1763 C C . THR A 1 220 ? -5.026 -1.388 -23.167 1.00 72.69 220 THR A C 1
ATOM 1765 O O . THR A 1 220 ? -5.494 -0.816 -22.186 1.00 72.69 220 THR A O 1
ATOM 1768 N N . VAL A 1 221 ? -5.707 -2.305 -23.853 1.00 68.50 221 VAL A N 1
ATOM 1769 C CA . VAL A 1 221 ? -7.057 -2.771 -23.516 1.00 68.50 221 VAL A CA 1
ATOM 1770 C C . VAL A 1 221 ? -7.023 -4.004 -22.602 1.00 68.50 221 VAL A C 1
ATOM 1772 O O . VAL A 1 221 ? -8.072 -4.454 -22.159 1.00 68.50 221 VAL A O 1
ATOM 1775 N N . ASN A 1 222 ? -5.830 -4.504 -22.255 1.00 71.31 222 ASN A N 1
ATOM 1776 C CA . ASN A 1 222 ? -5.615 -5.749 -21.510 1.00 71.31 222 ASN A CA 1
ATOM 1777 C C . ASN A 1 222 ? -6.122 -7.013 -22.246 1.00 71.31 222 ASN A C 1
ATOM 1779 O O . ASN A 1 222 ? -6.296 -8.063 -21.636 1.00 71.31 222 ASN A O 1
ATOM 1783 N N . GLU A 1 223 ? -6.305 -6.931 -23.569 1.00 76.75 223 GLU A N 1
ATOM 1784 C CA . GLU A 1 223 ? -6.702 -8.034 -24.462 1.00 76.75 223 GLU A CA 1
ATOM 1785 C C . GLU A 1 223 ? -5.458 -8.760 -24.999 1.00 76.75 223 GLU A C 1
ATOM 1787 O O . GLU A 1 223 ? -5.133 -8.745 -26.191 1.00 76.75 223 GLU A O 1
ATOM 1792 N N . VAL A 1 224 ? -4.686 -9.346 -24.082 1.00 78.19 224 VAL A N 1
ATOM 1793 C CA . VAL A 1 224 ? -3.341 -9.849 -24.398 1.00 78.19 224 VAL A CA 1
ATOM 1794 C C . VAL A 1 224 ? -3.372 -11.144 -25.229 1.00 78.19 224 VAL A C 1
ATOM 1796 O O . VAL A 1 224 ? -2.473 -11.368 -26.038 1.00 78.19 224 VAL A O 1
ATOM 1799 N N . ASP A 1 225 ? -4.425 -11.963 -25.124 1.00 78.31 225 ASP A N 1
ATOM 1800 C CA . ASP A 1 225 ? -4.585 -13.190 -25.928 1.00 78.31 225 ASP A CA 1
ATOM 1801 C C . ASP A 1 225 ? -4.708 -12.904 -27.421 1.00 78.31 225 ASP A C 1
ATOM 1803 O O . ASP A 1 225 ? -4.041 -13.536 -28.247 1.00 78.31 225 ASP A O 1
ATOM 1807 N N . SER A 1 226 ? -5.521 -11.906 -27.757 1.00 77.62 226 SER A N 1
ATOM 1808 C CA . SER A 1 226 ? -5.699 -11.422 -29.123 1.00 77.62 226 SER A CA 1
ATOM 1809 C C . SER A 1 226 ? -4.375 -10.892 -29.685 1.00 77.62 226 SER A C 1
ATOM 1811 O O . SER A 1 226 ? -4.006 -11.208 -30.817 1.00 77.62 226 SER A O 1
ATOM 1813 N N . ALA A 1 227 ? -3.596 -10.171 -28.869 1.00 79.06 227 ALA A N 1
ATOM 1814 C CA . ALA A 1 227 ? -2.279 -9.664 -29.258 1.00 79.06 227 ALA A CA 1
ATOM 1815 C C . ALA A 1 227 ? -1.263 -10.798 -29.517 1.00 79.06 227 ALA A C 1
ATOM 1817 O O . ALA A 1 227 ? -0.534 -10.766 -30.511 1.00 79.06 227 ALA A O 1
ATOM 1818 N N . CYS A 1 228 ? -1.254 -11.837 -28.678 1.00 80.94 228 CYS A N 1
ATOM 1819 C CA . CYS A 1 228 ? -0.432 -13.034 -28.871 1.00 80.94 228 CYS A CA 1
ATOM 1820 C C . CYS A 1 228 ? -0.867 -13.862 -30.092 1.00 80.94 228 CYS A C 1
ATOM 1822 O O . CYS A 1 228 ? -0.022 -14.442 -30.776 1.00 80.94 228 CYS A O 1
ATOM 1824 N N . SER A 1 229 ? -2.167 -13.925 -30.398 1.00 81.19 229 SER A N 1
ATOM 1825 C CA . SER A 1 229 ? -2.649 -14.577 -31.622 1.00 81.19 229 SER A CA 1
ATOM 1826 C C . SER A 1 229 ? -2.165 -13.849 -32.868 1.00 81.19 229 SER A C 1
ATOM 1828 O O . SER A 1 229 ? -1.634 -14.477 -33.785 1.00 81.19 229 SER A O 1
ATOM 1830 N N . LEU A 1 230 ? -2.246 -12.520 -32.847 1.00 78.62 230 LEU A N 1
ATOM 1831 C CA . LEU A 1 230 ? -1.800 -11.675 -33.943 1.00 78.62 230 LEU A CA 1
ATOM 1832 C C . LEU A 1 230 ? -0.293 -11.832 -34.230 1.00 78.62 230 LEU A C 1
ATOM 1834 O O . LEU A 1 230 ? 0.123 -11.751 -35.385 1.00 78.62 230 LEU A O 1
ATOM 1838 N N . LEU A 1 231 ? 0.527 -12.124 -33.211 1.00 81.94 231 LEU A N 1
ATOM 1839 C CA . LEU A 1 231 ? 1.954 -12.435 -33.385 1.00 81.94 231 LEU A CA 1
ATOM 1840 C C . LEU A 1 231 ? 2.168 -13.709 -34.202 1.00 81.94 231 LEU A C 1
ATOM 1842 O O . LEU A 1 231 ? 2.982 -13.724 -35.124 1.00 81.94 231 LEU A O 1
ATOM 1846 N N . ARG A 1 232 ? 1.408 -14.766 -33.901 1.00 80.62 232 ARG A N 1
ATOM 1847 C CA . ARG A 1 232 ? 1.475 -16.025 -34.653 1.00 80.62 232 ARG A CA 1
ATOM 1848 C C . ARG A 1 232 ? 1.024 -15.823 -36.094 1.00 80.62 232 ARG A C 1
ATOM 1850 O O . ARG A 1 232 ? 1.654 -16.343 -37.014 1.00 80.62 232 ARG A O 1
ATOM 1857 N N . ASP A 1 233 ? -0.026 -15.036 -36.298 1.00 76.81 233 ASP A N 1
ATOM 1858 C CA . ASP A 1 233 ? -0.549 -14.753 -37.633 1.00 76.81 233 ASP A CA 1
ATOM 1859 C C . ASP A 1 233 ? 0.403 -13.877 -38.459 1.00 76.81 233 ASP A C 1
ATOM 1861 O O . ASP A 1 233 ? 0.489 -14.049 -39.674 1.00 76.81 233 ASP A O 1
ATOM 1865 N N . MET A 1 234 ? 1.216 -13.026 -37.826 1.00 75.81 234 MET A N 1
ATOM 1866 C CA . MET A 1 234 ? 2.216 -12.191 -38.502 1.00 75.81 234 MET A CA 1
ATOM 1867 C C . MET A 1 234 ? 3.169 -13.010 -39.398 1.00 75.81 234 MET A C 1
ATOM 1869 O O . MET A 1 234 ? 3.432 -12.621 -40.541 1.00 75.81 234 MET A O 1
ATOM 1873 N N . THR A 1 235 ? 3.593 -14.194 -38.940 1.00 70.50 235 THR A N 1
ATOM 1874 C CA . THR A 1 235 ? 4.424 -15.118 -39.737 1.00 70.50 235 THR A CA 1
ATOM 1875 C C . THR A 1 235 ? 3.672 -15.700 -40.940 1.00 70.50 235 THR A C 1
ATOM 1877 O O . THR A 1 235 ? 4.236 -15.793 -42.031 1.00 70.50 235 THR A O 1
ATOM 1880 N N . LYS A 1 236 ? 2.368 -15.994 -40.801 1.00 70.25 236 LYS A N 1
ATOM 1881 C CA . LYS A 1 236 ? 1.495 -16.426 -41.913 1.00 70.25 236 LYS A CA 1
ATOM 1882 C C . LYS A 1 236 ? 1.311 -15.328 -42.963 1.00 70.25 236 LYS A C 1
ATOM 1884 O O . LYS A 1 236 ? 1.055 -15.615 -44.132 1.00 70.25 236 LYS A O 1
ATOM 1889 N N . HIS A 1 237 ? 1.440 -14.068 -42.556 1.00 65.62 237 HIS A N 1
ATOM 1890 C CA . HIS A 1 237 ? 1.402 -12.904 -43.439 1.00 65.62 237 HIS A CA 1
ATOM 1891 C C . HIS A 1 237 ? 2.772 -12.561 -44.054 1.00 65.62 237 HIS A C 1
ATOM 1893 O O . HIS A 1 237 ? 2.898 -11.521 -44.698 1.00 65.62 237 HIS A O 1
ATOM 1899 N N . GLY A 1 238 ? 3.784 -13.426 -43.898 1.00 64.38 238 GLY A N 1
ATOM 1900 C CA . GLY A 1 238 ? 5.119 -13.239 -44.479 1.00 64.38 238 GLY A CA 1
ATOM 1901 C C . GLY A 1 238 ? 5.938 -12.140 -43.800 1.00 64.38 238 GLY A C 1
ATOM 1902 O O . GLY A 1 238 ? 6.920 -11.667 -44.367 1.00 64.38 238 GLY A O 1
ATOM 1903 N N . CYS A 1 239 ? 5.530 -11.713 -42.603 1.00 71.56 239 CYS A N 1
ATOM 1904 C CA . CYS A 1 239 ? 6.190 -10.663 -41.842 1.00 71.56 239 CYS A CA 1
ATOM 1905 C C . CYS A 1 239 ? 6.942 -11.287 -40.668 1.00 71.56 239 CYS A C 1
ATOM 1907 O O . CYS A 1 239 ? 6.356 -11.992 -39.851 1.00 71.56 239 CYS A O 1
ATOM 1909 N N . VAL A 1 240 ? 8.244 -11.022 -40.572 1.00 73.25 240 VAL A N 1
ATOM 1910 C CA . VAL A 1 240 ? 9.066 -11.512 -39.460 1.00 73.25 240 VAL A CA 1
ATOM 1911 C C . VAL A 1 240 ? 8.938 -10.532 -38.288 1.00 73.25 240 VAL A C 1
ATOM 1913 O O . VAL A 1 240 ? 9.201 -9.339 -38.481 1.00 73.25 240 VAL A O 1
ATOM 1916 N N . PRO A 1 241 ? 8.503 -10.982 -37.095 1.00 80.69 241 PRO A N 1
ATOM 1917 C CA . PRO A 1 241 ? 8.475 -10.138 -35.905 1.00 80.69 241 PRO A CA 1
ATOM 1918 C C . PRO A 1 241 ? 9.862 -9.569 -35.595 1.00 80.69 241 PRO A C 1
ATOM 1920 O O . PRO A 1 241 ? 10.870 -10.253 -35.750 1.00 80.69 241 PRO A O 1
ATOM 1923 N N . ASN A 1 242 ? 9.919 -8.308 -35.167 1.00 81.44 242 ASN A N 1
ATOM 1924 C CA . ASN A 1 242 ? 11.162 -7.659 -34.750 1.00 81.44 242 ASN A CA 1
ATOM 1925 C C . ASN A 1 242 ? 11.211 -7.487 -33.225 1.00 81.44 242 ASN A C 1
ATOM 1927 O O . ASN A 1 242 ? 10.226 -7.740 -32.527 1.00 81.44 242 ASN A O 1
ATOM 1931 N N . SER A 1 243 ? 12.336 -6.988 -32.705 1.00 83.88 243 SER A N 1
ATOM 1932 C CA . SER A 1 243 ? 12.507 -6.820 -31.260 1.00 83.88 243 SER A CA 1
ATOM 1933 C C . SER A 1 243 ? 11.432 -5.953 -30.598 1.00 83.88 243 SER A C 1
ATOM 1935 O O . SER A 1 243 ? 11.005 -6.273 -29.495 1.00 83.88 243 SER A O 1
ATOM 1937 N N . ILE A 1 244 ? 10.943 -4.909 -31.278 1.00 82.25 244 ILE A N 1
ATOM 1938 C CA . ILE A 1 244 ? 9.943 -3.971 -30.735 1.00 82.25 244 ILE A CA 1
ATOM 1939 C C . ILE A 1 244 ? 8.602 -4.673 -30.488 1.00 82.25 244 ILE A C 1
ATOM 1941 O O . ILE A 1 244 ? 7.930 -4.402 -29.489 1.00 82.25 244 ILE A O 1
ATOM 1945 N N . VAL A 1 245 ? 8.205 -5.571 -31.394 1.00 83.50 245 VAL A N 1
ATOM 1946 C CA . VAL A 1 245 ? 6.969 -6.352 -31.270 1.00 83.50 245 VAL A CA 1
ATOM 1947 C C . VAL A 1 245 ? 7.035 -7.274 -30.051 1.00 83.50 245 VAL A C 1
ATOM 1949 O O . VAL A 1 245 ? 6.150 -7.207 -29.197 1.00 83.50 245 VAL A O 1
ATOM 1952 N N . TYR A 1 246 ? 8.107 -8.066 -29.927 1.00 87.06 246 TYR A N 1
ATOM 1953 C CA . TYR A 1 246 ? 8.300 -8.948 -28.772 1.00 87.06 246 TYR A CA 1
ATOM 1954 C C . TYR A 1 246 ? 8.375 -8.156 -27.460 1.00 87.06 246 TYR A C 1
ATOM 1956 O O . TYR A 1 246 ? 7.667 -8.488 -26.516 1.00 87.06 246 TYR A O 1
ATOM 1964 N N . GLN A 1 247 ? 9.146 -7.065 -27.419 1.00 87.38 247 GLN A N 1
ATOM 1965 C CA . GLN A 1 247 ? 9.253 -6.170 -26.257 1.00 87.38 247 GLN A CA 1
ATOM 1966 C C . GLN A 1 247 ? 7.892 -5.648 -25.788 1.00 87.38 247 GLN A C 1
ATOM 1968 O O . GLN A 1 247 ? 7.576 -5.698 -24.602 1.00 87.38 247 GLN A O 1
ATOM 1973 N N . THR A 1 248 ? 7.061 -5.182 -26.723 1.00 85.38 248 THR A N 1
ATOM 1974 C CA . THR A 1 248 ? 5.737 -4.625 -26.406 1.00 85.38 248 THR A CA 1
ATOM 1975 C C . THR A 1 248 ? 4.809 -5.681 -25.803 1.00 85.38 248 THR A C 1
ATOM 1977 O O . THR A 1 248 ? 4.087 -5.395 -24.846 1.00 85.38 248 THR A O 1
ATOM 1980 N N . LEU A 1 249 ? 4.826 -6.901 -26.346 1.00 87.31 249 LEU A N 1
ATOM 1981 C CA . LEU A 1 249 ? 4.007 -8.006 -25.846 1.00 87.31 249 LEU A CA 1
ATOM 1982 C C . LEU A 1 249 ? 4.509 -8.522 -24.497 1.00 87.31 249 LEU A C 1
ATOM 1984 O O . LEU A 1 249 ? 3.703 -8.732 -23.595 1.00 87.31 249 LEU A O 1
ATOM 1988 N N . ILE A 1 250 ? 5.826 -8.673 -24.335 1.00 90.00 250 ILE A N 1
ATOM 1989 C CA . ILE A 1 250 ? 6.448 -9.097 -23.076 1.00 90.00 250 ILE A CA 1
ATOM 1990 C C . ILE A 1 250 ? 6.112 -8.106 -21.956 1.00 90.00 250 ILE A C 1
ATOM 1992 O O . ILE A 1 250 ? 5.667 -8.530 -20.893 1.00 90.00 250 ILE A O 1
ATOM 1996 N N . HIS A 1 251 ? 6.232 -6.798 -22.206 1.00 87.56 251 HIS A N 1
ATOM 1997 C CA . HIS A 1 251 ? 5.851 -5.768 -21.239 1.00 87.56 251 HIS A CA 1
ATOM 1998 C C . HIS A 1 251 ? 4.386 -5.913 -20.799 1.00 87.56 251 HIS A C 1
ATOM 2000 O O . HIS A 1 251 ? 4.079 -5.945 -19.606 1.00 87.56 251 HIS A O 1
ATOM 2006 N N . ALA A 1 252 ? 3.471 -6.055 -21.761 1.00 85.38 252 ALA A N 1
ATOM 2007 C CA . ALA A 1 252 ? 2.045 -6.188 -21.482 1.00 85.38 252 ALA A CA 1
ATOM 2008 C C . ALA A 1 252 ? 1.706 -7.469 -20.705 1.00 85.38 252 ALA A C 1
ATOM 2010 O O . ALA A 1 252 ? 0.964 -7.413 -19.726 1.00 85.38 252 ALA A O 1
ATOM 2011 N N . LEU A 1 253 ? 2.289 -8.609 -21.091 1.00 86.62 253 LEU A N 1
ATOM 2012 C CA . LEU A 1 253 ? 2.110 -9.889 -20.401 1.00 86.62 253 LEU A CA 1
ATOM 2013 C C . LEU A 1 253 ? 2.626 -9.839 -18.961 1.00 86.62 253 LEU A C 1
ATOM 2015 O O . LEU A 1 253 ? 1.959 -10.332 -18.050 1.00 86.62 253 LEU A O 1
ATOM 2019 N N . SER A 1 254 ? 3.779 -9.206 -18.741 1.00 88.06 254 SER A N 1
ATOM 2020 C CA . SER A 1 254 ? 4.349 -9.016 -17.407 1.00 88.06 254 SER A CA 1
ATOM 2021 C C . SER A 1 254 ? 3.492 -8.104 -16.529 1.00 88.06 254 SER A C 1
ATOM 2023 O O . SER A 1 254 ? 3.331 -8.371 -15.337 1.00 88.06 254 SER A O 1
ATOM 2025 N N . MET A 1 255 ? 2.888 -7.055 -17.100 1.00 84.25 255 MET A N 1
ATOM 2026 C CA . MET A 1 255 ? 1.943 -6.203 -16.371 1.00 84.25 255 MET A CA 1
ATOM 2027 C C . MET A 1 255 ? 0.627 -6.924 -16.055 1.00 84.25 255 MET A C 1
ATOM 2029 O O . MET A 1 255 ? 0.095 -6.738 -14.962 1.00 84.25 255 MET A O 1
ATOM 2033 N N . ALA A 1 256 ? 0.158 -7.796 -16.951 1.00 82.38 256 ALA A N 1
ATOM 2034 C CA . ALA A 1 256 ? -1.020 -8.644 -16.767 1.00 82.38 256 ALA A CA 1
ATOM 2035 C C . ALA A 1 256 ? -0.767 -9.887 -15.881 1.00 82.38 256 ALA A C 1
ATOM 2037 O O . ALA A 1 256 ? -1.642 -10.739 -15.756 1.00 82.38 256 ALA A O 1
ATOM 2038 N N . SER A 1 257 ? 0.417 -10.016 -15.267 1.00 82.25 257 SER A N 1
ATOM 2039 C CA . SER A 1 257 ? 0.830 -11.159 -14.428 1.00 82.25 257 SER A CA 1
ATOM 2040 C C . SER A 1 257 ? 0.833 -12.526 -15.141 1.00 82.25 257 SER A C 1
ATOM 2042 O O . SER A 1 257 ? 0.885 -13.573 -14.498 1.00 82.25 257 SER A O 1
ATOM 2044 N N . ARG A 1 258 ? 0.862 -12.548 -16.482 1.00 85.00 258 ARG A N 1
ATOM 2045 C CA . ARG A 1 258 ? 0.944 -13.765 -17.315 1.00 85.00 258 ARG A CA 1
ATOM 2046 C C . ARG A 1 258 ? 2.386 -14.128 -17.655 1.00 85.00 258 ARG A C 1
ATOM 2048 O O . ARG A 1 258 ? 2.802 -14.197 -18.811 1.00 85.00 258 ARG A O 1
ATOM 2055 N N . VAL A 1 259 ? 3.166 -14.380 -16.613 1.00 87.12 259 VAL A N 1
ATOM 2056 C CA . VAL A 1 259 ? 4.629 -14.535 -16.696 1.00 87.12 259 VAL A CA 1
ATOM 2057 C C . VAL A 1 259 ? 5.094 -15.741 -17.515 1.00 87.12 259 VAL A C 1
ATOM 2059 O O . VAL A 1 259 ? 6.138 -15.673 -18.155 1.00 87.12 259 VAL A O 1
ATOM 2062 N N . ASN A 1 260 ? 4.318 -16.829 -17.545 1.00 88.00 260 ASN A N 1
ATOM 2063 C CA . ASN A 1 260 ? 4.649 -18.023 -18.332 1.00 88.00 260 ASN A CA 1
ATOM 2064 C C . ASN A 1 260 ? 4.674 -17.727 -19.831 1.00 88.00 260 ASN A C 1
ATOM 2066 O O . ASN A 1 260 ? 5.567 -18.179 -20.544 1.00 88.00 260 ASN A O 1
ATOM 2070 N N . ASP A 1 261 ? 3.701 -16.952 -20.303 1.00 88.06 261 ASP A N 1
ATOM 2071 C CA . ASP A 1 261 ? 3.620 -16.567 -21.706 1.00 88.06 261 ASP A CA 1
ATOM 2072 C C . ASP A 1 261 ? 4.714 -15.547 -22.040 1.00 88.06 261 ASP A C 1
ATOM 2074 O O . ASP A 1 261 ? 5.339 -15.647 -23.093 1.00 88.06 261 ASP A O 1
ATOM 2078 N N . ALA A 1 262 ? 5.031 -14.634 -21.111 1.00 89.94 262 ALA A N 1
ATOM 2079 C CA . ALA A 1 262 ? 6.149 -13.702 -21.262 1.00 89.94 262 ALA A CA 1
ATOM 2080 C C . ALA A 1 262 ? 7.506 -14.428 -21.381 1.00 89.94 262 ALA A C 1
ATOM 2082 O O . ALA A 1 262 ? 8.311 -14.084 -22.244 1.00 89.94 262 ALA A O 1
ATOM 2083 N N . LEU A 1 263 ? 7.747 -15.464 -20.566 1.00 90.12 263 LEU A N 1
ATOM 2084 C CA . LEU A 1 263 ? 8.952 -16.298 -20.647 1.00 90.12 263 LEU A CA 1
ATOM 2085 C C . LEU A 1 263 ? 9.041 -17.059 -21.974 1.00 90.12 263 LEU A C 1
ATOM 2087 O O . LEU A 1 263 ? 10.104 -17.068 -22.593 1.00 90.12 263 LEU A O 1
ATOM 2091 N N . LYS A 1 264 ? 7.929 -17.643 -22.443 1.00 89.81 264 LYS A N 1
ATOM 2092 C CA . LYS A 1 264 ? 7.871 -18.312 -23.754 1.00 89.81 264 LYS A CA 1
ATOM 2093 C C . LYS A 1 264 ? 8.197 -17.346 -24.891 1.00 89.81 264 LYS A C 1
ATOM 2095 O O . LYS A 1 264 ? 9.006 -17.683 -25.749 1.00 89.81 264 LYS A O 1
ATOM 2100 N N . LEU A 1 265 ? 7.620 -16.140 -24.878 1.00 88.94 265 LEU A N 1
ATOM 2101 C CA . LEU A 1 265 ? 7.914 -15.123 -25.892 1.00 88.94 265 LEU A CA 1
ATOM 2102 C C . LEU A 1 265 ? 9.360 -14.629 -25.823 1.00 88.94 265 LEU A C 1
ATOM 2104 O O . LEU A 1 265 ? 9.953 -14.361 -26.863 1.00 88.94 265 LEU A O 1
ATOM 2108 N N . LEU A 1 266 ? 9.953 -14.538 -24.630 1.00 89.94 266 LEU A N 1
ATOM 2109 C CA . LEU A 1 266 ? 11.370 -14.211 -24.484 1.00 89.94 266 LEU A CA 1
ATOM 2110 C C . LEU A 1 266 ? 12.266 -15.307 -25.091 1.00 89.94 266 LEU A C 1
ATOM 2112 O O . LEU A 1 266 ? 13.273 -15.000 -25.724 1.00 89.94 266 LEU A O 1
ATOM 2116 N N . GLU A 1 267 ? 11.907 -16.583 -24.934 1.00 88.06 267 GLU A N 1
ATOM 2117 C CA . GLU A 1 267 ? 12.625 -17.703 -25.557 1.00 88.06 267 GLU A CA 1
ATOM 2118 C C . GLU A 1 267 ? 12.446 -17.742 -27.077 1.00 88.06 267 GLU A C 1
ATOM 2120 O O . GLU A 1 267 ? 13.429 -17.907 -27.802 1.00 88.06 267 GLU A O 1
ATOM 2125 N N . GLU A 1 268 ? 11.233 -17.492 -27.569 1.00 87.88 268 GLU A N 1
ATOM 2126 C CA . GLU A 1 268 ? 10.946 -17.346 -28.998 1.00 87.88 268 GLU A CA 1
ATOM 2127 C C . GLU A 1 268 ? 11.740 -16.186 -29.619 1.00 87.88 268 GLU A C 1
ATOM 2129 O O . GLU A 1 268 ? 12.346 -16.341 -30.679 1.00 87.88 268 GLU A O 1
ATOM 2134 N N . MET A 1 269 ? 11.832 -15.052 -28.918 1.00 89.19 269 MET A N 1
ATOM 2135 C CA . MET A 1 269 ? 12.617 -13.892 -29.340 1.00 89.19 269 MET A CA 1
ATOM 2136 C C . MET A 1 269 ? 14.094 -14.255 -29.572 1.00 89.19 269 MET A C 1
ATOM 2138 O O . MET A 1 269 ? 14.680 -13.822 -30.567 1.00 89.19 269 MET A O 1
ATOM 2142 N N . PHE A 1 270 ? 14.684 -15.098 -28.713 1.00 86.06 270 PHE A N 1
ATOM 2143 C CA . PHE A 1 270 ? 16.046 -15.603 -28.915 1.00 86.06 270 PHE A CA 1
ATOM 2144 C C . PHE A 1 270 ? 16.158 -16.556 -30.107 1.00 86.06 270 PHE A C 1
ATOM 2146 O O . PHE A 1 270 ? 17.123 -16.457 -30.863 1.00 86.06 270 PHE A O 1
ATOM 2153 N N . LEU A 1 271 ? 15.195 -17.465 -30.283 1.00 86.25 271 LEU A N 1
ATOM 2154 C CA . LEU A 1 271 ? 15.184 -18.416 -31.402 1.00 86.25 271 LEU A CA 1
ATOM 2155 C C . LEU A 1 271 ? 15.099 -17.703 -32.756 1.00 86.25 271 LEU A C 1
ATOM 2157 O O . LEU A 1 271 ? 15.739 -18.123 -33.717 1.00 86.25 271 LEU A O 1
ATOM 2161 N N . MET A 1 272 ? 14.369 -16.590 -32.812 1.00 83.44 272 MET A N 1
ATOM 2162 C CA . MET A 1 272 ? 14.242 -15.754 -34.007 1.00 83.44 272 MET A CA 1
ATOM 2163 C C . MET A 1 272 ? 15.440 -14.815 -34.230 1.00 83.44 272 MET A C 1
ATOM 2165 O O . MET A 1 272 ? 15.443 -14.044 -35.188 1.00 83.44 272 MET A O 1
ATOM 2169 N N . GLY A 1 273 ? 16.455 -14.843 -33.356 1.00 81.06 273 GLY A N 1
ATOM 2170 C CA . GLY A 1 273 ? 17.638 -13.982 -33.450 1.00 81.06 273 GLY A CA 1
ATOM 2171 C C . GLY A 1 273 ? 17.375 -12.506 -33.122 1.00 81.06 273 GLY A C 1
ATOM 2172 O O . GLY A 1 273 ? 18.205 -11.652 -33.434 1.00 81.06 273 GLY A O 1
ATOM 2173 N N . CYS A 1 274 ? 16.238 -12.183 -32.499 1.00 84.44 274 CYS A N 1
ATOM 2174 C CA . CYS A 1 274 ? 15.937 -10.829 -32.044 1.00 84.44 274 CYS A CA 1
ATOM 2175 C C . CYS A 1 274 ? 16.683 -10.543 -30.733 1.00 84.44 274 CYS A C 1
ATOM 2177 O O . CYS A 1 274 ? 16.641 -11.330 -29.789 1.00 84.44 274 CYS A O 1
ATOM 2179 N N . THR A 1 275 ? 17.360 -9.398 -30.643 1.00 81.25 275 THR A N 1
ATOM 2180 C CA . THR A 1 275 ? 18.106 -9.019 -29.434 1.00 81.25 275 THR A CA 1
ATOM 2181 C C . THR A 1 275 ? 17.175 -8.355 -28.416 1.00 81.25 275 THR A C 1
ATOM 2183 O O . THR A 1 275 ? 16.609 -7.304 -28.751 1.00 81.25 275 THR A O 1
ATOM 2186 N N . PRO A 1 276 ? 16.989 -8.923 -27.208 1.00 86.38 276 PRO A N 1
ATOM 2187 C CA . PRO A 1 276 ? 16.280 -8.241 -26.129 1.00 86.38 276 PRO A CA 1
ATOM 2188 C C . PRO A 1 276 ? 17.097 -7.061 -25.613 1.00 86.38 276 PRO A C 1
ATOM 2190 O O . PRO A 1 276 ? 18.323 -7.032 -25.732 1.00 86.38 276 PRO A O 1
ATOM 2193 N N . ASP A 1 277 ? 16.404 -6.089 -25.030 1.00 85.44 277 ASP A N 1
ATOM 2194 C CA . ASP A 1 277 ? 17.031 -5.011 -24.271 1.00 85.44 277 ASP A CA 1
ATOM 2195 C C . ASP A 1 277 ? 16.963 -5.309 -22.765 1.00 85.44 277 ASP A C 1
ATOM 2197 O O . ASP A 1 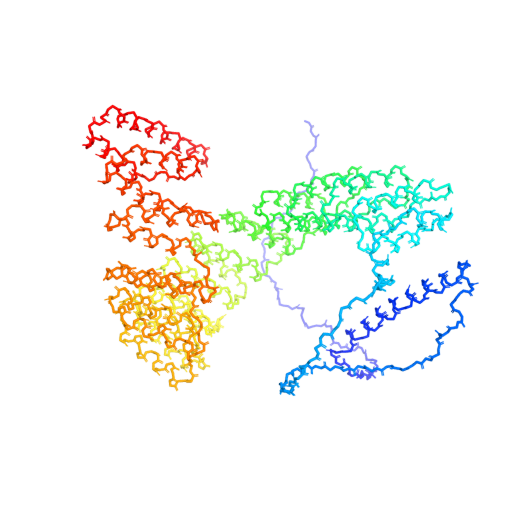277 ? 16.287 -6.241 -22.321 1.00 85.44 277 ASP A O 1
ATOM 2201 N N . VAL A 1 278 ? 17.673 -4.510 -21.965 1.00 87.50 278 VAL A N 1
ATOM 2202 C CA . VAL A 1 278 ? 17.669 -4.632 -20.496 1.00 87.50 278 VAL A CA 1
ATOM 2203 C C . VAL A 1 278 ? 16.247 -4.495 -19.933 1.00 87.50 278 VAL A C 1
ATOM 2205 O O . VAL A 1 278 ? 15.866 -5.243 -19.034 1.00 87.50 278 VAL A O 1
ATOM 2208 N N . ASN A 1 279 ? 15.424 -3.618 -20.521 1.00 87.12 279 ASN A N 1
ATOM 2209 C CA . ASN A 1 279 ? 14.033 -3.429 -20.107 1.00 87.12 279 ASN A CA 1
ATOM 2210 C C . ASN A 1 279 ? 13.181 -4.687 -20.320 1.00 87.12 279 ASN A C 1
ATOM 2212 O O . ASN A 1 279 ? 12.372 -5.006 -19.458 1.00 87.12 279 ASN A O 1
ATOM 2216 N N . THR A 1 280 ? 13.400 -5.439 -21.406 1.00 88.50 280 THR A N 1
ATOM 2217 C CA . THR A 1 280 ? 12.697 -6.706 -21.672 1.00 88.50 280 THR A CA 1
ATOM 2218 C C . THR A 1 280 ? 12.906 -7.688 -20.520 1.00 88.50 280 THR A C 1
ATOM 2220 O O . THR A 1 280 ? 11.956 -8.303 -20.040 1.00 88.50 280 THR A O 1
ATOM 2223 N N . PHE A 1 281 ? 14.151 -7.830 -20.050 1.00 89.50 281 PHE A N 1
ATOM 2224 C CA . PHE A 1 281 ? 14.455 -8.682 -18.901 1.00 89.50 281 PHE A CA 1
ATOM 2225 C C . PHE A 1 281 ? 13.834 -8.130 -17.618 1.00 89.50 281 PHE A C 1
ATOM 2227 O O . PHE A 1 281 ? 13.215 -8.893 -16.878 1.00 89.50 281 PHE A O 1
ATOM 2234 N N . ASN A 1 282 ? 13.946 -6.819 -17.379 1.00 90.69 282 ASN A N 1
ATOM 2235 C CA . ASN A 1 282 ? 13.356 -6.165 -16.210 1.00 90.69 282 ASN A CA 1
ATOM 2236 C C . ASN A 1 282 ? 11.839 -6.372 -16.142 1.00 90.69 282 ASN A C 1
ATOM 2238 O O . ASN A 1 282 ? 11.330 -6.705 -15.077 1.00 90.69 282 ASN A O 1
ATOM 2242 N N . ASP A 1 283 ? 11.123 -6.263 -17.261 1.00 90.25 283 ASP A N 1
ATOM 2243 C CA . ASP A 1 283 ? 9.681 -6.504 -17.322 1.00 90.25 283 ASP A CA 1
ATOM 2244 C C . ASP A 1 283 ? 9.333 -7.934 -16.898 1.00 90.25 283 ASP A C 1
ATOM 2246 O O . ASP A 1 283 ? 8.466 -8.130 -16.046 1.00 90.25 283 ASP A O 1
ATOM 2250 N N . VAL A 1 284 ? 10.024 -8.943 -17.441 1.00 91.44 284 VAL A N 1
ATOM 2251 C CA . VAL A 1 284 ? 9.799 -10.351 -17.064 1.00 91.44 284 VAL A CA 1
ATOM 2252 C C . VAL A 1 284 ? 10.147 -10.595 -15.595 1.00 91.44 284 VAL A C 1
ATOM 2254 O O . VAL A 1 284 ? 9.395 -11.271 -14.897 1.00 91.44 284 VAL A O 1
ATOM 2257 N N . ILE A 1 285 ? 11.239 -10.014 -15.094 1.00 90.75 285 ILE A N 1
ATOM 2258 C CA . ILE A 1 285 ? 11.651 -10.114 -13.685 1.00 90.75 285 ILE A CA 1
ATOM 2259 C C . ILE A 1 285 ? 10.609 -9.470 -12.761 1.00 90.75 285 ILE A C 1
ATOM 2261 O O . ILE A 1 285 ? 10.254 -10.065 -11.742 1.00 90.75 285 ILE A O 1
ATOM 2265 N N . ILE A 1 286 ? 10.069 -8.299 -13.121 1.00 87.81 286 ILE A N 1
ATOM 2266 C CA . ILE A 1 286 ? 8.975 -7.636 -12.393 1.00 87.81 286 ILE A CA 1
ATOM 2267 C C . ILE A 1 286 ? 7.744 -8.535 -12.366 1.00 87.81 286 ILE A C 1
ATOM 2269 O O . ILE A 1 286 ? 7.158 -8.724 -11.300 1.00 87.81 286 ILE A O 1
ATOM 2273 N N . GLY A 1 287 ? 7.370 -9.103 -13.514 1.00 87.50 287 GLY A N 1
ATOM 2274 C CA . GLY A 1 287 ? 6.277 -10.062 -13.607 1.00 87.50 287 GLY A CA 1
ATOM 2275 C C . GLY A 1 287 ? 6.495 -11.251 -12.668 1.00 87.50 287 GLY A C 1
ATOM 2276 O O . GLY A 1 287 ? 5.637 -11.543 -11.838 1.00 87.50 287 GLY A O 1
ATOM 2277 N N . LEU A 1 288 ? 7.657 -11.909 -12.740 1.00 89.19 288 LEU A N 1
ATOM 2278 C CA . LEU A 1 288 ? 7.995 -13.068 -11.903 1.00 89.19 288 LEU A CA 1
ATOM 2279 C C . LEU A 1 288 ? 7.966 -12.736 -10.407 1.00 89.19 288 LEU A C 1
ATOM 2281 O O . LEU A 1 288 ? 7.438 -13.517 -9.620 1.00 89.19 288 LEU A O 1
ATOM 2285 N N . CYS A 1 289 ? 8.462 -11.560 -10.016 1.00 88.56 289 CYS A N 1
ATOM 2286 C CA . CYS A 1 289 ? 8.426 -11.101 -8.628 1.00 88.56 289 CYS A CA 1
ATOM 2287 C C . CYS A 1 289 ? 7.013 -10.740 -8.141 1.00 88.56 289 CYS A C 1
ATOM 2289 O O . CYS A 1 289 ? 6.809 -10.684 -6.931 1.00 88.56 289 CYS A O 1
ATOM 2291 N N . ARG A 1 290 ? 6.055 -10.442 -9.033 1.00 86.38 290 ARG A N 1
ATOM 2292 C CA . ARG A 1 290 ? 4.638 -10.210 -8.680 1.00 86.38 290 ARG A CA 1
ATOM 2293 C C . ARG A 1 290 ? 3.860 -11.508 -8.470 1.00 86.38 290 ARG A C 1
ATOM 2295 O O . ARG A 1 290 ? 2.898 -11.494 -7.718 1.00 86.38 290 ARG A O 1
ATOM 2302 N N . VAL A 1 291 ? 4.274 -12.592 -9.126 1.00 86.94 291 VAL A N 1
ATOM 2303 C CA . VAL A 1 291 ? 3.702 -13.946 -8.978 1.00 86.94 291 VAL A CA 1
ATOM 2304 C C . VAL A 1 291 ? 4.522 -14.780 -7.973 1.00 86.94 291 VAL A C 1
ATOM 2306 O O . VAL A 1 291 ? 4.451 -16.001 -7.965 1.00 86.94 291 VAL A O 1
ATOM 2309 N N . ASP A 1 292 ? 5.363 -14.129 -7.160 1.00 84.50 292 ASP A N 1
ATOM 2310 C CA . ASP A 1 292 ? 6.214 -14.736 -6.124 1.00 84.50 292 ASP A CA 1
ATOM 2311 C C . ASP A 1 292 ? 7.157 -15.872 -6.600 1.00 84.50 292 ASP A C 1
ATOM 2313 O O . ASP A 1 292 ? 7.699 -16.641 -5.806 1.00 84.50 292 ASP A O 1
ATOM 2317 N N . ARG A 1 293 ? 7.469 -15.933 -7.904 1.00 86.88 293 ARG A N 1
ATOM 2318 C CA . ARG A 1 293 ? 8.396 -16.910 -8.522 1.00 86.88 293 ARG A CA 1
ATOM 2319 C C . ARG A 1 293 ? 9.828 -16.384 -8.599 1.00 86.88 293 ARG A C 1
ATOM 2321 O O . ARG A 1 293 ? 10.443 -16.278 -9.661 1.00 86.88 293 ARG A O 1
ATOM 2328 N N . ILE A 1 294 ? 10.381 -16.051 -7.441 1.00 86.88 294 ILE A N 1
ATOM 2329 C CA . ILE A 1 294 ? 11.651 -15.318 -7.332 1.00 86.88 294 ILE A CA 1
ATOM 2330 C C . ILE A 1 294 ? 12.858 -16.149 -7.769 1.00 86.88 294 ILE A C 1
ATOM 2332 O O . ILE A 1 294 ? 13.768 -15.625 -8.403 1.00 86.88 294 ILE A O 1
ATOM 2336 N N . GLN A 1 295 ? 12.865 -17.454 -7.494 1.00 86.19 295 GLN A N 1
ATOM 2337 C CA . GLN A 1 295 ? 13.980 -18.330 -7.872 1.00 86.19 295 GLN A CA 1
ATOM 2338 C C . GLN A 1 295 ? 14.207 -18.351 -9.392 1.00 86.19 295 GLN A C 1
ATOM 2340 O O . GLN A 1 295 ? 15.342 -18.393 -9.868 1.00 86.19 295 GLN A O 1
ATOM 2345 N N . GLU A 1 296 ? 13.132 -18.265 -10.176 1.00 88.31 296 GLU A N 1
ATOM 2346 C CA . GLU A 1 296 ? 13.222 -18.132 -11.630 1.00 88.31 296 GLU A CA 1
ATOM 2347 C C . GLU A 1 296 ? 13.676 -16.739 -12.058 1.00 88.31 296 GLU A C 1
ATOM 2349 O O . GLU A 1 296 ? 14.455 -16.625 -13.005 1.00 88.31 296 GLU A O 1
ATOM 2354 N N . ALA A 1 297 ? 13.269 -15.694 -11.332 1.00 89.69 297 ALA A N 1
ATOM 2355 C CA . ALA A 1 297 ? 13.760 -14.339 -11.555 1.00 89.69 297 ALA A CA 1
ATOM 2356 C C . ALA A 1 297 ? 15.283 -14.246 -11.331 1.00 89.69 297 ALA A C 1
ATOM 2358 O O . ALA A 1 297 ? 15.987 -13.695 -12.175 1.00 89.69 297 ALA A O 1
ATOM 2359 N N . THR A 1 298 ? 15.817 -14.862 -10.270 1.00 87.25 298 THR A N 1
ATOM 2360 C CA . THR A 1 298 ? 17.266 -14.931 -10.007 1.00 87.25 298 THR A CA 1
ATOM 2361 C C . THR A 1 298 ? 18.006 -15.662 -11.130 1.00 87.25 298 THR A C 1
ATOM 2363 O O . THR A 1 298 ? 18.980 -15.141 -11.672 1.00 87.25 298 THR A O 1
ATOM 2366 N N . LYS A 1 299 ? 17.498 -16.826 -11.566 1.00 89.50 299 LYS A N 1
ATOM 2367 C CA . LYS A 1 299 ? 18.062 -17.563 -12.713 1.00 89.50 299 LYS A CA 1
ATOM 2368 C C . LYS A 1 299 ? 18.029 -16.740 -14.002 1.00 89.50 299 LYS A C 1
ATOM 2370 O O . LYS A 1 299 ? 18.922 -16.872 -14.839 1.00 89.50 299 LYS A O 1
ATOM 2375 N N . LEU A 1 300 ? 17.004 -15.907 -14.190 1.00 89.81 300 LEU A N 1
ATOM 2376 C CA . LEU A 1 300 ? 16.897 -15.032 -15.353 1.00 89.81 300 LEU A CA 1
ATOM 2377 C C . LEU A 1 300 ? 17.956 -13.917 -15.330 1.00 89.81 300 LEU A C 1
ATOM 2379 O O . LEU A 1 300 ? 18.514 -13.608 -16.382 1.00 89.81 300 LEU A O 1
ATOM 2383 N N . VAL A 1 301 ? 18.306 -13.387 -14.153 1.00 88.31 301 VAL A N 1
ATOM 2384 C CA . VAL A 1 301 ? 19.432 -12.449 -13.984 1.00 88.31 301 VAL A CA 1
ATOM 2385 C C . VAL A 1 301 ? 20.773 -13.125 -14.288 1.00 88.31 301 VAL A C 1
ATOM 2387 O O . VAL A 1 301 ? 21.583 -12.572 -15.033 1.00 88.31 301 VAL A O 1
ATOM 2390 N N . ASP A 1 302 ? 20.996 -14.353 -13.815 1.00 86.69 302 ASP A N 1
ATOM 2391 C CA . ASP A 1 302 ? 22.211 -15.109 -14.156 1.00 86.69 302 ASP A CA 1
ATOM 2392 C C . ASP A 1 302 ? 22.295 -15.374 -15.674 1.00 86.69 302 ASP A C 1
ATOM 2394 O O . ASP A 1 302 ? 23.342 -15.197 -16.303 1.00 86.69 302 ASP A O 1
ATOM 2398 N N . ARG A 1 303 ? 21.163 -15.717 -16.308 1.00 86.69 303 ARG A N 1
ATOM 2399 C CA . ARG A 1 303 ? 21.039 -15.863 -17.772 1.00 86.69 303 ARG A CA 1
ATOM 2400 C C . ARG A 1 303 ? 21.320 -14.564 -18.529 1.00 86.69 303 ARG A C 1
ATOM 2402 O O . ARG A 1 303 ? 21.807 -14.645 -19.661 1.00 86.69 303 ARG A O 1
ATOM 2409 N N . MET A 1 304 ? 20.967 -13.414 -17.959 1.00 89.31 304 MET A N 1
ATOM 2410 C CA . MET A 1 304 ? 21.213 -12.083 -18.517 1.00 89.31 304 MET A CA 1
ATOM 2411 C C . MET A 1 304 ? 22.719 -11.770 -18.503 1.00 89.31 304 MET A C 1
ATOM 2413 O O . MET A 1 304 ? 23.273 -11.410 -19.544 1.00 89.31 304 MET A O 1
ATOM 2417 N N . LEU A 1 305 ? 23.395 -12.042 -17.380 1.00 87.06 305 LEU A N 1
ATOM 2418 C CA . LEU A 1 305 ? 24.845 -11.877 -17.214 1.00 87.06 305 LEU A CA 1
ATOM 2419 C C . LEU A 1 305 ? 25.657 -12.770 -18.162 1.00 87.06 305 LEU A C 1
ATOM 2421 O O . LEU A 1 305 ? 26.562 -12.285 -18.839 1.00 87.06 305 LEU A O 1
ATOM 2425 N N . VAL A 1 306 ? 25.312 -14.059 -18.270 1.00 86.25 306 VAL A N 1
ATOM 2426 C CA . VAL A 1 306 ? 25.999 -15.012 -19.171 1.00 86.25 306 VAL A CA 1
ATOM 2427 C C . VAL A 1 306 ? 25.886 -14.596 -20.642 1.00 86.25 306 VAL A C 1
ATOM 2429 O O . VAL A 1 306 ? 26.780 -14.871 -21.438 1.00 86.25 306 VAL A O 1
ATOM 2432 N N . ARG A 1 307 ? 24.805 -13.900 -21.013 1.00 83.44 307 ARG A N 1
ATOM 2433 C CA . ARG A 1 307 ? 24.596 -13.375 -22.372 1.00 83.44 307 ARG A CA 1
ATOM 2434 C C . ARG A 1 307 ? 25.263 -12.016 -22.618 1.00 83.44 307 ARG A C 1
ATOM 2436 O O . ARG A 1 307 ? 25.142 -11.488 -23.718 1.00 83.44 307 ARG A O 1
ATOM 2443 N N . GLY A 1 308 ? 25.965 -11.459 -21.630 1.00 83.12 308 GLY A N 1
ATOM 2444 C CA . GLY A 1 308 ? 26.688 -10.192 -21.754 1.00 83.12 308 GLY A CA 1
ATOM 2445 C C . GLY A 1 308 ? 25.835 -8.939 -21.543 1.00 83.12 308 GLY A C 1
ATOM 2446 O O . GLY A 1 308 ? 26.311 -7.837 -21.812 1.00 83.12 308 GLY A O 1
ATOM 2447 N N . PHE A 1 309 ? 24.600 -9.074 -21.053 1.00 85.25 309 PHE A N 1
ATOM 2448 C CA . PHE A 1 309 ? 23.784 -7.932 -20.644 1.00 85.25 309 PHE A CA 1
ATOM 2449 C C . PHE A 1 309 ? 24.078 -7.599 -19.177 1.00 85.25 309 PHE A C 1
ATOM 2451 O O . PHE A 1 309 ? 24.021 -8.477 -18.318 1.00 85.25 309 PHE A O 1
ATOM 2458 N N . ALA A 1 310 ? 24.385 -6.336 -18.883 1.00 83.50 310 ALA A N 1
ATOM 2459 C CA . ALA A 1 310 ? 24.625 -5.877 -17.518 1.00 83.50 310 ALA A CA 1
ATOM 2460 C C . ALA A 1 310 ? 23.288 -5.527 -16.834 1.00 83.50 310 ALA A C 1
ATOM 2462 O O . ALA A 1 310 ? 22.586 -4.648 -17.341 1.00 83.50 310 ALA A O 1
ATOM 2463 N N . PRO A 1 311 ? 22.921 -6.190 -15.719 1.00 87.19 311 PRO A N 1
ATOM 2464 C CA . PRO A 1 311 ? 21.779 -5.796 -14.902 1.00 87.19 311 PRO A CA 1
ATOM 2465 C C . PRO A 1 311 ? 21.950 -4.372 -14.380 1.00 87.19 311 PRO A C 1
ATOM 2467 O O . PRO A 1 311 ? 23.061 -3.972 -14.019 1.00 87.19 311 PRO A O 1
ATOM 2470 N N . ASP A 1 312 ? 20.851 -3.627 -14.327 1.00 86.00 312 ASP A N 1
ATOM 2471 C CA . ASP A 1 312 ? 20.831 -2.271 -13.792 1.00 86.00 312 ASP A CA 1
ATOM 2472 C C . ASP A 1 312 ? 20.345 -2.250 -12.332 1.00 86.00 312 ASP A C 1
ATOM 2474 O O . ASP A 1 312 ? 19.969 -3.268 -11.739 1.00 86.00 312 ASP A O 1
ATOM 2478 N N . ASP A 1 313 ? 20.364 -1.061 -11.730 1.00 83.06 313 ASP A N 1
ATOM 2479 C CA . ASP A 1 313 ? 19.877 -0.852 -10.365 1.00 83.06 313 ASP A CA 1
ATOM 2480 C C . ASP A 1 313 ? 18.394 -1.234 -10.213 1.00 83.06 313 ASP A C 1
ATOM 2482 O O . ASP A 1 313 ? 17.967 -1.638 -9.130 1.00 83.06 313 ASP A O 1
ATOM 2486 N N . ILE A 1 314 ? 17.602 -1.131 -11.289 1.00 85.12 314 ILE A N 1
ATOM 2487 C CA . ILE A 1 314 ? 16.184 -1.506 -11.293 1.00 85.12 314 ILE A CA 1
ATOM 2488 C C . ILE A 1 314 ? 16.063 -3.030 -11.204 1.00 85.12 314 ILE A C 1
ATOM 2490 O O . ILE A 1 314 ? 15.289 -3.516 -10.378 1.00 85.12 314 ILE A O 1
ATOM 2494 N N . THR A 1 315 ? 16.861 -3.786 -11.968 1.00 88.06 315 THR A N 1
ATOM 2495 C CA . THR A 1 315 ? 16.904 -5.253 -11.923 1.00 88.06 315 THR A CA 1
ATOM 2496 C C . THR A 1 315 ? 17.157 -5.742 -10.498 1.00 88.06 315 THR A C 1
ATOM 2498 O O . THR A 1 315 ? 16.388 -6.541 -9.956 1.00 88.06 315 THR A O 1
ATOM 2501 N N . TYR A 1 316 ? 18.215 -5.229 -9.862 1.00 88.56 316 TYR A N 1
ATOM 2502 C CA . TYR A 1 316 ? 18.571 -5.620 -8.500 1.00 88.56 316 TYR A CA 1
ATOM 2503 C C . TYR A 1 316 ? 17.552 -5.130 -7.471 1.00 88.56 316 TYR A C 1
ATOM 2505 O O . TYR A 1 316 ? 17.242 -5.868 -6.540 1.00 88.56 316 TYR A O 1
ATOM 2513 N N . GLY A 1 317 ? 16.994 -3.927 -7.634 1.00 88.25 317 GLY A N 1
ATOM 2514 C CA . GLY A 1 317 ? 15.983 -3.382 -6.726 1.00 88.25 317 GLY A CA 1
ATOM 2515 C C . GLY A 1 317 ? 14.693 -4.200 -6.718 1.00 88.25 317 GLY A C 1
ATOM 2516 O O . GLY A 1 317 ? 14.168 -4.511 -5.648 1.00 88.25 317 GLY A O 1
ATOM 2517 N N . VAL A 1 318 ? 14.215 -4.612 -7.896 1.00 89.19 318 VAL A N 1
ATOM 2518 C CA . VAL A 1 318 ? 13.035 -5.478 -8.035 1.00 89.19 318 VAL A CA 1
ATOM 2519 C C . VAL A 1 318 ? 13.294 -6.845 -7.406 1.00 89.19 318 VAL A C 1
ATOM 2521 O O . VAL A 1 318 ? 12.457 -7.322 -6.639 1.00 89.19 318 VAL A O 1
ATOM 2524 N N . LEU A 1 319 ? 14.457 -7.448 -7.672 1.00 90.00 319 LEU A N 1
ATOM 2525 C CA . LEU A 1 319 ? 14.800 -8.762 -7.130 1.00 90.00 319 LEU A CA 1
ATOM 2526 C C . LEU A 1 319 ? 14.986 -8.726 -5.604 1.00 90.00 319 LEU A C 1
ATOM 2528 O O . LEU A 1 319 ? 14.446 -9.581 -4.905 1.00 90.00 319 LEU A O 1
ATOM 2532 N N . LEU A 1 320 ? 15.675 -7.710 -5.070 1.00 90.81 320 LEU A N 1
ATOM 2533 C CA . LEU A 1 320 ? 15.805 -7.488 -3.625 1.00 90.81 320 LEU A CA 1
ATOM 2534 C C . LEU A 1 320 ? 14.441 -7.286 -2.968 1.00 90.81 320 LEU A C 1
ATOM 2536 O O . LEU A 1 320 ? 14.160 -7.910 -1.946 1.00 90.81 320 LEU A O 1
ATOM 2540 N N . GLY A 1 321 ? 13.585 -6.444 -3.554 1.00 88.88 321 GLY A N 1
ATOM 2541 C CA . GLY A 1 321 ? 12.231 -6.207 -3.061 1.00 88.88 321 GLY A CA 1
ATOM 2542 C C . GLY A 1 321 ? 11.393 -7.486 -3.047 1.00 88.88 321 GLY A C 1
ATOM 2543 O O . GLY A 1 321 ? 10.722 -7.763 -2.054 1.00 88.88 321 GLY A O 1
ATOM 2544 N N . GLY A 1 322 ? 11.491 -8.298 -4.104 1.00 87.94 322 GLY A N 1
ATOM 2545 C CA . GLY A 1 322 ? 10.902 -9.633 -4.161 1.00 87.94 322 GLY A CA 1
ATOM 2546 C C . GLY A 1 322 ? 11.398 -10.519 -3.018 1.00 87.94 322 GLY A C 1
ATOM 2547 O O . GLY A 1 322 ? 10.588 -10.997 -2.225 1.00 87.94 322 GLY A O 1
ATOM 2548 N N . LEU A 1 323 ? 12.718 -10.718 -2.898 1.00 89.88 323 LEU A N 1
ATOM 2549 C CA . LEU A 1 323 ? 13.322 -11.592 -1.879 1.00 89.88 323 LEU A CA 1
ATOM 2550 C C . LEU A 1 323 ? 12.922 -11.170 -0.459 1.00 89.88 323 LEU A C 1
ATOM 2552 O O . LEU A 1 323 ? 12.643 -12.013 0.394 1.00 89.88 323 LEU A O 1
ATOM 2556 N N . CYS A 1 324 ? 12.828 -9.859 -0.220 1.00 90.94 324 CYS A N 1
ATOM 2557 C CA . CYS A 1 324 ? 12.372 -9.304 1.049 1.00 90.94 324 CYS A CA 1
ATOM 2558 C C . CYS A 1 324 ? 10.905 -9.641 1.356 1.00 90.94 324 CYS A C 1
ATOM 2560 O O . CYS A 1 324 ? 10.590 -9.880 2.520 1.00 90.94 324 CYS A O 1
ATOM 2562 N N . ARG A 1 325 ? 10.011 -9.685 0.356 1.00 87.50 325 ARG A N 1
ATOM 2563 C CA . ARG A 1 325 ? 8.602 -10.079 0.559 1.00 87.50 325 ARG A CA 1
ATOM 2564 C C . ARG A 1 325 ? 8.451 -11.552 0.937 1.00 87.50 325 ARG A C 1
ATOM 2566 O O . ARG A 1 325 ? 7.616 -11.859 1.776 1.00 87.50 325 ARG A O 1
ATOM 2573 N N . MET A 1 326 ? 9.293 -12.425 0.383 1.00 83.75 326 MET A N 1
ATOM 2574 C CA . MET A 1 326 ? 9.311 -13.861 0.704 1.00 83.75 326 MET A CA 1
ATOM 2575 C C . MET A 1 326 ? 10.093 -14.203 1.981 1.00 83.75 326 MET A C 1
ATOM 2577 O O . MET A 1 326 ? 10.193 -15.369 2.352 1.00 83.75 326 MET A O 1
ATOM 2581 N N . GLY A 1 327 ? 10.694 -13.211 2.647 1.00 85.81 327 GLY A N 1
ATOM 2582 C CA . GLY A 1 327 ? 11.491 -13.420 3.858 1.00 85.81 327 GLY A CA 1
ATOM 2583 C C . GLY A 1 327 ? 12.875 -14.046 3.626 1.00 85.81 327 GLY A C 1
ATOM 2584 O O . GLY A 1 327 ? 13.589 -14.303 4.596 1.00 85.81 327 GLY A O 1
ATOM 2585 N N . GLN A 1 328 ? 13.308 -14.235 2.371 1.00 88.31 328 GLN A N 1
ATOM 2586 C CA . GLN A 1 328 ? 14.627 -14.779 2.003 1.00 88.31 328 GLN A CA 1
ATOM 2587 C C . GLN A 1 328 ? 15.738 -13.716 2.132 1.00 88.31 328 GLN A C 1
ATOM 2589 O O . GLN A 1 328 ? 16.412 -13.337 1.172 1.00 88.31 328 GLN A O 1
ATOM 2594 N N . LEU A 1 329 ? 15.921 -13.191 3.342 1.00 89.12 329 LEU A N 1
ATOM 2595 C CA . LEU A 1 329 ? 16.778 -12.028 3.599 1.00 89.12 329 LEU A CA 1
ATOM 2596 C C . LEU A 1 329 ? 18.277 -12.325 3.470 1.00 89.12 329 LEU A C 1
ATOM 2598 O O . LEU A 1 329 ? 19.047 -11.437 3.107 1.00 89.12 329 LEU A O 1
ATOM 2602 N N . ASP A 1 330 ? 18.697 -13.566 3.713 1.00 87.94 330 ASP A N 1
ATOM 2603 C CA . ASP A 1 330 ? 20.106 -13.949 3.597 1.00 87.94 330 ASP A CA 1
ATOM 2604 C C . ASP A 1 330 ? 20.545 -13.979 2.121 1.00 87.94 330 ASP A C 1
ATOM 2606 O O . ASP A 1 330 ? 21.603 -13.447 1.775 1.00 87.94 330 ASP A O 1
ATOM 2610 N N . GLU A 1 331 ? 19.687 -14.493 1.229 1.00 87.75 331 GLU A N 1
ATOM 2611 C CA . GLU A 1 331 ? 19.875 -14.404 -0.226 1.00 87.75 331 GLU A CA 1
ATOM 2612 C C . GLU A 1 331 ? 19.881 -12.943 -0.695 1.00 87.75 331 GLU A C 1
ATOM 2614 O O . GLU A 1 331 ? 20.742 -12.555 -1.486 1.00 87.75 331 GLU A O 1
ATOM 2619 N N . ALA A 1 332 ? 18.989 -12.104 -0.156 1.00 90.06 332 ALA A N 1
ATOM 2620 C CA . ALA A 1 332 ? 18.953 -10.678 -0.472 1.00 90.06 332 ALA A CA 1
ATOM 2621 C C . ALA A 1 332 ? 20.250 -9.955 -0.052 1.00 90.06 332 ALA A C 1
ATOM 2623 O O . ALA A 1 332 ? 20.799 -9.156 -0.814 1.00 90.06 332 ALA A O 1
ATOM 2624 N N . ARG A 1 333 ? 20.811 -10.274 1.123 1.00 88.75 333 ARG A N 1
ATOM 2625 C CA . ARG A 1 333 ? 22.101 -9.721 1.571 1.00 88.75 333 ARG A CA 1
ATOM 2626 C C . ARG A 1 333 ? 23.262 -10.196 0.695 1.00 88.75 333 ARG A C 1
ATOM 2628 O O . ARG A 1 333 ? 24.160 -9.407 0.398 1.00 88.75 333 ARG A O 1
ATOM 2635 N N . LEU A 1 334 ? 23.256 -11.459 0.264 1.00 87.50 334 LEU A N 1
ATOM 2636 C CA . LEU A 1 334 ? 24.250 -11.984 -0.679 1.00 87.50 334 LEU A CA 1
ATOM 2637 C C . LEU A 1 334 ? 24.152 -11.301 -2.045 1.00 87.50 334 LEU A C 1
ATOM 2639 O O . LEU A 1 334 ? 25.181 -10.962 -2.626 1.00 87.50 334 LEU A O 1
ATOM 2643 N N . LEU A 1 335 ? 22.935 -11.060 -2.536 1.00 87.75 335 LEU A N 1
ATOM 2644 C CA . LEU A 1 335 ? 22.701 -10.347 -3.787 1.00 87.75 335 LEU A CA 1
ATOM 2645 C C . LEU A 1 335 ? 23.251 -8.921 -3.719 1.00 87.75 335 LEU A C 1
ATOM 2647 O O . LEU A 1 335 ? 23.977 -8.519 -4.622 1.00 87.75 335 LEU A O 1
ATOM 2651 N N . LEU A 1 336 ? 22.998 -8.191 -2.628 1.00 87.19 336 LEU A N 1
ATOM 2652 C CA . LEU A 1 336 ? 23.516 -6.831 -2.451 1.00 87.19 336 LEU A CA 1
ATOM 2653 C C . LEU A 1 336 ? 25.054 -6.781 -2.484 1.00 87.19 336 LEU A C 1
ATOM 2655 O O . LEU A 1 336 ? 25.621 -5.871 -3.079 1.00 87.19 336 LEU A O 1
ATOM 2659 N N . LYS A 1 337 ? 25.736 -7.785 -1.913 1.00 84.69 337 LYS A N 1
ATOM 2660 C CA . LYS A 1 337 ? 27.207 -7.902 -1.963 1.00 84.69 337 LYS A CA 1
ATOM 2661 C C . LYS A 1 337 ? 27.757 -8.178 -3.367 1.00 84.69 337 LYS A C 1
ATOM 2663 O O . LYS A 1 337 ? 28.920 -7.881 -3.618 1.00 84.69 337 LYS A O 1
ATOM 2668 N N . LYS A 1 338 ? 26.956 -8.765 -4.265 1.00 82.81 338 LYS A N 1
ATOM 2669 C CA . LYS A 1 338 ? 27.337 -8.989 -5.670 1.00 82.81 338 LYS A CA 1
ATOM 2670 C C . LYS A 1 338 ? 27.219 -7.718 -6.518 1.00 82.81 338 LYS A C 1
ATOM 2672 O O . LYS A 1 338 ? 27.795 -7.677 -7.603 1.00 82.81 338 LYS A O 1
ATOM 2677 N N . VAL A 1 339 ? 26.487 -6.700 -6.057 1.00 83.88 339 VAL A N 1
ATOM 2678 C CA . VAL A 1 339 ? 26.299 -5.452 -6.807 1.00 83.88 339 VAL A CA 1
ATOM 2679 C C . VAL A 1 339 ? 27.593 -4.627 -6.753 1.00 83.88 339 VAL A C 1
ATOM 2681 O O . VAL A 1 339 ? 28.060 -4.311 -5.660 1.00 83.88 339 VAL A O 1
ATOM 2684 N N . PRO A 1 340 ? 28.180 -4.244 -7.903 1.00 73.00 340 PRO A N 1
ATOM 2685 C CA . PRO A 1 340 ? 29.480 -3.573 -7.945 1.00 73.00 340 PRO A CA 1
ATOM 2686 C C . PRO A 1 340 ? 29.472 -2.157 -7.352 1.00 73.00 340 PRO A C 1
ATOM 2688 O O . PRO A 1 340 ? 30.534 -1.685 -6.969 1.00 73.00 340 PRO A O 1
ATOM 2691 N N . ASN A 1 341 ? 28.308 -1.499 -7.251 1.00 77.56 341 ASN A N 1
ATOM 2692 C CA . ASN A 1 341 ? 28.108 -0.230 -6.537 1.00 77.56 341 ASN A CA 1
ATOM 2693 C C . ASN A 1 341 ? 26.646 -0.109 -6.065 1.00 77.56 341 ASN A C 1
ATOM 2695 O O . ASN A 1 341 ? 25.812 0.417 -6.802 1.00 77.56 341 ASN A O 1
ATOM 2699 N N . PRO A 1 342 ? 26.294 -0.610 -4.870 1.00 81.94 342 PRO A N 1
ATOM 2700 C CA . PRO A 1 342 ? 24.927 -0.514 -4.382 1.00 81.94 342 PRO A CA 1
ATOM 2701 C C . PRO A 1 342 ? 24.557 0.939 -4.062 1.00 81.94 342 PRO A C 1
ATOM 2703 O O . PRO A 1 342 ? 25.231 1.611 -3.286 1.00 81.94 342 PRO A O 1
ATOM 2706 N N . ASN A 1 343 ? 23.465 1.426 -4.651 1.00 83.94 343 ASN A N 1
ATOM 2707 C CA . ASN A 1 343 ? 22.945 2.760 -4.363 1.00 83.94 343 ASN A CA 1
ATOM 2708 C C . ASN A 1 343 ? 22.115 2.781 -3.056 1.00 83.94 343 ASN A C 1
ATOM 2710 O O . ASN A 1 343 ? 21.760 1.740 -2.493 1.00 83.94 343 ASN A O 1
ATOM 2714 N N . ALA A 1 344 ? 21.755 3.979 -2.583 1.00 83.81 344 ALA A N 1
ATOM 2715 C CA . ALA A 1 344 ? 20.959 4.145 -1.361 1.00 83.81 344 ALA A CA 1
ATOM 2716 C C . ALA A 1 344 ? 19.575 3.470 -1.433 1.00 83.81 344 ALA A C 1
ATOM 2718 O O . ALA A 1 344 ? 19.065 3.010 -0.414 1.00 83.81 344 ALA A O 1
ATOM 2719 N N . VAL A 1 345 ? 18.977 3.359 -2.625 1.00 86.56 345 VAL A N 1
ATOM 2720 C CA . VAL A 1 345 ? 17.672 2.707 -2.824 1.00 86.56 345 VAL A CA 1
ATOM 2721 C C . VAL A 1 345 ? 17.763 1.206 -2.546 1.00 86.56 345 VAL A C 1
ATOM 2723 O O . VAL A 1 345 ? 16.874 0.666 -1.889 1.00 86.56 345 VAL A O 1
ATOM 2726 N N . LEU A 1 346 ? 18.837 0.534 -2.973 1.00 88.81 346 LEU A N 1
ATOM 2727 C CA . LEU A 1 346 ? 19.038 -0.897 -2.714 1.00 88.81 346 LEU A CA 1
ATOM 2728 C C . LEU A 1 346 ? 19.239 -1.177 -1.217 1.00 88.81 346 LEU A C 1
ATOM 2730 O O . LEU A 1 346 ? 18.603 -2.084 -0.677 1.00 88.81 346 LEU A O 1
ATOM 2734 N N . PHE A 1 347 ? 20.044 -0.358 -0.528 1.00 89.19 347 PHE A N 1
ATOM 2735 C CA . PHE A 1 347 ? 20.196 -0.447 0.930 1.00 89.19 347 PHE A CA 1
ATOM 2736 C C . PHE A 1 347 ? 18.869 -0.203 1.652 1.00 89.19 347 PHE A C 1
ATOM 2738 O O . PHE A 1 347 ? 18.467 -1.024 2.473 1.00 89.19 347 PHE A O 1
ATOM 2745 N N . ASN A 1 348 ? 18.143 0.863 1.302 1.00 91.06 348 ASN A N 1
ATOM 2746 C CA . ASN A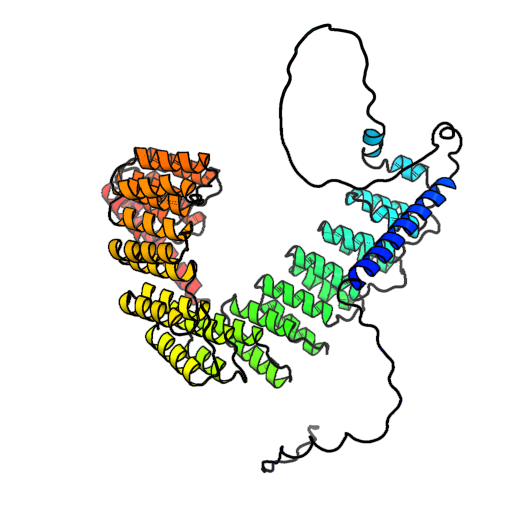 1 348 ? 16.846 1.182 1.903 1.00 91.06 348 ASN A CA 1
ATOM 2747 C C . ASN A 1 348 ? 15.806 0.083 1.663 1.00 91.06 348 ASN A C 1
ATOM 2749 O O . ASN A 1 348 ? 15.031 -0.235 2.563 1.00 91.06 348 ASN A O 1
ATOM 2753 N N . THR A 1 349 ? 15.819 -0.541 0.483 1.00 91.50 349 THR A N 1
ATOM 2754 C CA . THR A 1 349 ? 14.951 -1.683 0.164 1.00 91.50 349 THR A CA 1
ATOM 2755 C C . THR A 1 349 ? 15.261 -2.870 1.071 1.00 91.50 349 THR A C 1
ATOM 2757 O O . THR A 1 349 ? 14.342 -3.437 1.661 1.00 91.50 349 THR A O 1
ATOM 2760 N N . LEU A 1 350 ? 16.543 -3.209 1.250 1.00 91.88 350 LEU A N 1
ATOM 2761 C CA . LEU A 1 350 ? 16.952 -4.324 2.103 1.00 91.88 350 LEU A CA 1
ATOM 2762 C C . LEU A 1 350 ? 16.685 -4.044 3.591 1.00 91.88 350 LEU A C 1
ATOM 2764 O O . LEU A 1 350 ? 16.113 -4.892 4.274 1.00 91.88 350 LEU A O 1
ATOM 2768 N N . ILE A 1 351 ? 17.025 -2.850 4.092 1.00 91.38 351 ILE A N 1
ATOM 2769 C CA . ILE A 1 351 ? 16.747 -2.431 5.477 1.00 91.38 351 ILE A CA 1
ATOM 2770 C C . ILE A 1 351 ? 15.237 -2.489 5.748 1.00 91.38 351 ILE A C 1
ATOM 2772 O O . ILE A 1 351 ? 14.811 -3.055 6.757 1.00 91.38 351 ILE A O 1
ATOM 2776 N N . ASN A 1 352 ? 14.411 -1.973 4.830 1.00 91.62 352 ASN A N 1
ATOM 2777 C CA . ASN A 1 352 ? 12.957 -2.060 4.945 1.00 91.62 352 ASN A CA 1
ATOM 2778 C C . ASN A 1 352 ? 12.458 -3.513 4.894 1.00 91.62 352 ASN A C 1
ATOM 2780 O O . ASN A 1 352 ? 11.511 -3.863 5.599 1.00 91.62 352 ASN A O 1
ATOM 2784 N N . GLY A 1 353 ? 13.113 -4.373 4.112 1.00 91.25 353 GLY A N 1
ATOM 2785 C CA . GLY A 1 353 ? 12.876 -5.814 4.093 1.00 91.25 353 GLY A CA 1
ATOM 2786 C C . GLY A 1 353 ? 13.115 -6.476 5.449 1.00 91.25 353 GLY A C 1
ATOM 2787 O O . GLY A 1 353 ? 12.225 -7.157 5.961 1.00 91.25 353 GLY A O 1
ATOM 2788 N N . TYR A 1 354 ? 14.265 -6.225 6.082 1.00 91.06 354 TYR A N 1
ATOM 2789 C CA . TYR A 1 354 ? 14.559 -6.720 7.433 1.00 91.06 354 TYR A CA 1
ATOM 2790 C C . TYR A 1 354 ? 13.541 -6.209 8.466 1.00 91.06 354 TYR A C 1
ATOM 2792 O O . TYR A 1 354 ? 13.033 -6.986 9.277 1.00 91.06 354 TYR A O 1
ATOM 2800 N N . VAL A 1 355 ? 13.188 -4.920 8.407 1.00 90.81 355 VAL A N 1
ATOM 2801 C CA . VAL A 1 355 ? 12.182 -4.294 9.283 1.00 90.81 355 VAL A CA 1
ATOM 2802 C C . VAL A 1 355 ? 10.792 -4.911 9.096 1.00 90.81 355 VAL A C 1
ATOM 2804 O O . VAL A 1 355 ? 10.096 -5.193 10.075 1.00 90.81 355 VAL A O 1
ATOM 2807 N N . SER A 1 356 ? 10.379 -5.151 7.851 1.00 88.69 356 SER A N 1
ATOM 2808 C CA . SER A 1 356 ? 9.058 -5.703 7.529 1.00 88.69 356 SER A CA 1
ATOM 2809 C C . SER A 1 356 ? 8.896 -7.136 8.041 1.00 88.69 356 SER A C 1
ATOM 2811 O O . SER A 1 356 ? 7.835 -7.460 8.576 1.00 88.69 356 SER A O 1
ATOM 2813 N N . ASN A 1 357 ? 9.972 -7.929 7.985 1.00 86.94 357 ASN A N 1
ATOM 2814 C CA . ASN A 1 357 ? 10.056 -9.299 8.505 1.00 86.94 357 ASN A CA 1
ATOM 2815 C C . ASN A 1 357 ? 10.378 -9.385 10.013 1.00 86.94 357 ASN A C 1
ATOM 2817 O O . ASN A 1 357 ? 10.551 -10.475 10.549 1.00 86.94 357 ASN A O 1
ATOM 2821 N N . GLY A 1 358 ? 10.497 -8.257 10.721 1.00 85.88 358 GLY A N 1
ATOM 2822 C CA . GLY A 1 358 ? 10.725 -8.237 12.171 1.00 85.88 358 GLY A CA 1
ATOM 2823 C C . GLY A 1 358 ? 12.168 -8.497 12.634 1.00 85.88 358 GLY A C 1
ATOM 2824 O O . GLY A 1 358 ? 12.418 -8.574 13.839 1.00 85.88 358 GLY A O 1
ATOM 2825 N N . ARG A 1 359 ? 13.145 -8.581 11.722 1.00 87.44 359 ARG A N 1
ATOM 2826 C CA . ARG A 1 359 ? 14.581 -8.763 12.026 1.00 87.44 359 ARG A CA 1
ATOM 2827 C C . ARG A 1 359 ? 15.277 -7.411 12.247 1.00 87.44 359 ARG A C 1
ATOM 2829 O O . ARG A 1 359 ? 16.155 -6.998 11.496 1.00 87.44 359 ARG A O 1
ATOM 2836 N N . PHE A 1 360 ? 14.864 -6.689 13.288 1.00 84.31 360 PHE A N 1
ATOM 2837 C CA . PHE A 1 360 ? 15.276 -5.294 13.520 1.00 84.31 360 PHE A CA 1
ATOM 2838 C C . PHE A 1 360 ? 16.749 -5.106 13.909 1.00 84.31 360 PHE A C 1
ATOM 2840 O O . PHE A 1 360 ? 17.355 -4.116 13.509 1.00 84.31 360 PHE A O 1
ATOM 2847 N N . GLU A 1 361 ? 17.324 -6.029 14.687 1.00 84.44 361 GLU A N 1
ATOM 2848 C CA . GLU A 1 361 ? 18.736 -5.919 15.098 1.00 84.44 361 GLU A CA 1
ATOM 2849 C C . GLU A 1 361 ? 19.657 -6.026 13.883 1.00 84.44 361 GLU A C 1
ATOM 2851 O O . GLU A 1 361 ? 20.581 -5.239 13.723 1.00 84.44 361 GLU A O 1
ATOM 2856 N N . GLU A 1 362 ? 19.345 -6.942 12.969 1.00 87.81 362 GLU A N 1
ATOM 2857 C CA . GLU A 1 362 ? 20.097 -7.114 11.729 1.00 87.81 362 GLU A CA 1
ATOM 2858 C C . GLU A 1 362 ? 19.911 -5.942 10.770 1.00 87.81 362 GLU A C 1
ATOM 2860 O O . GLU A 1 362 ? 20.873 -5.536 10.126 1.00 87.81 362 GLU A O 1
ATOM 2865 N N . ALA A 1 363 ? 18.712 -5.345 10.727 1.00 89.31 363 ALA A N 1
ATOM 2866 C CA . ALA A 1 363 ? 18.485 -4.101 9.992 1.00 89.31 363 ALA A CA 1
ATOM 2867 C C . ALA A 1 363 ? 19.408 -2.980 10.495 1.00 89.31 363 ALA A C 1
ATOM 2869 O O . ALA A 1 363 ? 19.976 -2.239 9.694 1.00 89.31 363 ALA A O 1
ATOM 2870 N N . LYS A 1 364 ? 19.572 -2.874 11.820 1.00 84.69 364 LYS A N 1
ATOM 2871 C CA . LYS A 1 364 ? 20.441 -1.876 12.442 1.00 84.69 364 LYS A CA 1
ATOM 2872 C C . LYS A 1 364 ? 21.920 -2.167 12.185 1.00 84.69 364 LYS A C 1
ATOM 2874 O O . LYS A 1 364 ? 22.636 -1.264 11.774 1.00 84.69 364 LYS A O 1
ATOM 2879 N N . VAL A 1 365 ? 22.360 -3.414 12.360 1.00 88.69 365 VAL A N 1
ATOM 2880 C CA . VAL A 1 365 ? 23.743 -3.823 12.058 1.00 88.69 365 VAL A CA 1
ATOM 2881 C C . VAL A 1 365 ? 24.077 -3.544 10.594 1.00 88.69 365 VAL A C 1
ATOM 2883 O O . VAL A 1 365 ? 25.112 -2.953 10.313 1.00 88.69 365 VAL A O 1
ATOM 2886 N N . LEU A 1 366 ? 23.183 -3.894 9.664 1.00 88.25 366 LEU A N 1
ATOM 2887 C CA . LEU A 1 366 ? 23.364 -3.605 8.242 1.00 88.25 366 LEU A CA 1
ATOM 2888 C C . LEU A 1 366 ? 23.468 -2.098 7.977 1.00 88.25 366 LEU A C 1
ATOM 2890 O O . LEU A 1 366 ? 24.315 -1.679 7.190 1.00 88.25 366 LEU A O 1
ATOM 2894 N N . PHE A 1 367 ? 22.624 -1.291 8.623 1.00 88.31 367 PHE A N 1
ATOM 2895 C CA . PHE A 1 367 ? 22.691 0.162 8.519 1.00 88.31 367 PHE A CA 1
ATOM 2896 C C . PHE A 1 367 ? 24.050 0.677 9.006 1.00 88.31 367 PHE A C 1
ATOM 2898 O O . PHE A 1 367 ? 24.761 1.307 8.227 1.00 88.31 367 PHE A O 1
ATOM 2905 N N . ASP A 1 368 ? 24.460 0.332 10.226 1.00 86.31 368 ASP A N 1
ATOM 2906 C CA . ASP A 1 368 ? 25.715 0.789 10.834 1.00 86.31 368 ASP A CA 1
ATOM 2907 C C . ASP A 1 368 ? 26.950 0.339 10.019 1.00 86.31 368 ASP A C 1
ATOM 2909 O O . ASP A 1 368 ? 27.832 1.154 9.738 1.00 86.31 368 ASP A O 1
ATOM 2913 N N . GLU A 1 369 ? 26.984 -0.922 9.560 1.00 84.88 369 GLU A N 1
ATOM 2914 C CA . GLU A 1 369 ? 28.015 -1.457 8.652 1.00 84.88 369 GLU A CA 1
ATOM 2915 C C . GLU A 1 369 ? 28.077 -0.652 7.345 1.00 84.88 369 GLU A C 1
ATOM 2917 O O . GLU A 1 369 ? 29.155 -0.250 6.901 1.00 84.88 369 GLU A O 1
ATOM 2922 N N . SER A 1 370 ? 26.920 -0.386 6.730 1.00 81.62 370 SER A N 1
ATOM 2923 C CA . SER A 1 370 ? 26.847 0.329 5.452 1.00 81.62 370 SER A CA 1
ATOM 2924 C C . SER A 1 370 ? 27.307 1.787 5.564 1.00 81.62 370 SER A C 1
ATOM 2926 O O . SER A 1 370 ? 28.000 2.273 4.664 1.00 81.62 370 SER A O 1
ATOM 2928 N N . VAL A 1 371 ? 27.007 2.461 6.684 1.00 83.75 371 VAL A N 1
ATOM 2929 C CA . VAL A 1 371 ? 27.511 3.813 6.979 1.00 83.75 371 VAL A CA 1
ATOM 2930 C C . VAL A 1 371 ? 29.027 3.790 7.183 1.00 83.75 371 VAL A C 1
ATOM 2932 O O . VAL A 1 371 ? 29.736 4.631 6.630 1.00 83.75 371 VAL A O 1
ATOM 2935 N N . ALA A 1 372 ? 29.539 2.830 7.959 1.00 82.38 372 ALA A N 1
ATOM 2936 C CA . ALA A 1 372 ? 30.957 2.747 8.306 1.00 82.38 372 ALA A CA 1
ATOM 2937 C C . ALA A 1 372 ? 31.854 2.442 7.096 1.00 82.38 372 ALA A C 1
ATOM 2939 O O . ALA A 1 372 ? 32.942 3.002 6.975 1.00 82.38 372 ALA A O 1
ATOM 2940 N N . CYS A 1 373 ? 31.396 1.591 6.174 1.00 72.31 373 CYS A N 1
ATOM 2941 C CA . CYS A 1 373 ? 32.148 1.234 4.970 1.00 72.31 373 CYS A CA 1
ATOM 2942 C C . CYS A 1 373 ? 32.152 2.330 3.885 1.00 72.31 373 CYS A C 1
ATOM 2944 O O . CYS A 1 373 ? 32.787 2.144 2.849 1.00 72.31 373 CYS A O 1
ATOM 2946 N N . GLY A 1 374 ? 31.448 3.454 4.078 1.00 67.81 374 GLY A N 1
ATOM 2947 C CA . GLY A 1 374 ? 31.427 4.587 3.142 1.00 67.81 374 GLY A CA 1
ATOM 2948 C C . GLY A 1 374 ? 30.667 4.344 1.829 1.00 67.81 374 GLY A C 1
ATOM 2949 O O . GLY A 1 374 ? 30.601 5.242 0.993 1.00 67.81 374 GLY A O 1
ATOM 2950 N N . GLY A 1 375 ? 30.073 3.159 1.646 1.00 67.25 375 GLY A N 1
ATOM 2951 C CA . GLY A 1 375 ? 29.270 2.803 0.469 1.00 67.25 375 GLY A CA 1
ATOM 2952 C C . GLY A 1 375 ? 27.828 3.322 0.511 1.00 67.25 375 GLY A C 1
ATOM 2953 O O . GLY A 1 375 ? 27.114 3.233 -0.483 1.00 67.25 375 GLY A O 1
ATOM 2954 N N . PHE A 1 376 ? 27.390 3.870 1.646 1.00 75.75 376 PHE A N 1
ATOM 2955 C CA . PHE A 1 376 ? 26.026 4.335 1.867 1.00 75.75 376 PHE A CA 1
ATOM 2956 C C . PHE A 1 376 ? 26.035 5.656 2.638 1.00 75.75 376 PHE A C 1
ATOM 2958 O O . PHE A 1 376 ? 26.603 5.752 3.725 1.00 75.75 376 PHE A O 1
ATOM 2965 N N . LYS A 1 377 ? 25.384 6.681 2.079 1.00 81.50 377 LYS A N 1
ATOM 2966 C CA . LYS A 1 377 ? 25.084 7.928 2.788 1.00 81.50 377 LYS A CA 1
ATOM 2967 C C . LYS A 1 377 ? 23.603 7.902 3.172 1.00 81.50 377 LYS A C 1
ATOM 2969 O O . LYS A 1 377 ? 22.776 8.109 2.281 1.00 81.50 377 LYS A O 1
ATOM 2974 N N . PRO A 1 378 ? 23.266 7.655 4.450 1.00 85.06 378 PRO A N 1
ATOM 2975 C CA . PRO A 1 378 ? 21.881 7.656 4.887 1.00 85.06 378 PRO A CA 1
ATOM 2976 C C . PRO A 1 378 ? 21.221 9.003 4.610 1.00 85.06 378 PRO A C 1
ATOM 2978 O O . PRO A 1 378 ? 21.773 10.060 4.925 1.00 85.06 378 PRO A O 1
ATOM 2981 N N . ASP A 1 379 ? 20.025 8.950 4.047 1.00 86.56 379 ASP A N 1
ATOM 2982 C CA . ASP A 1 379 ? 19.123 10.087 3.927 1.00 86.56 379 ASP A CA 1
ATOM 2983 C C . ASP A 1 379 ? 18.013 10.014 4.988 1.00 86.56 379 ASP A C 1
ATOM 2985 O O . ASP A 1 379 ? 17.914 9.063 5.770 1.00 86.56 379 ASP A O 1
ATOM 2989 N N . ILE A 1 380 ? 17.140 11.023 5.016 1.00 90.12 380 ILE A N 1
ATOM 2990 C CA . ILE A 1 380 ? 16.014 11.062 5.959 1.00 90.12 380 ILE A CA 1
ATOM 2991 C C . ILE A 1 380 ? 15.088 9.843 5.819 1.00 90.12 380 ILE A C 1
ATOM 2993 O O . ILE A 1 380 ? 14.511 9.382 6.802 1.00 90.12 380 ILE A O 1
ATOM 2997 N N . TYR A 1 381 ? 14.961 9.297 4.607 1.00 89.62 381 TYR A N 1
ATOM 2998 C CA . TYR A 1 381 ? 14.136 8.125 4.338 1.00 89.62 381 TYR A CA 1
ATOM 2999 C C . TYR A 1 381 ? 14.728 6.869 4.991 1.00 89.62 381 TYR A C 1
ATOM 3001 O O . TYR A 1 381 ? 14.006 6.112 5.639 1.00 89.62 381 TYR A O 1
ATOM 3009 N N . SER A 1 382 ? 16.049 6.716 4.920 1.00 89.75 382 SER A N 1
ATOM 3010 C CA . SER A 1 382 ? 16.814 5.640 5.555 1.00 89.75 382 SER A CA 1
ATOM 3011 C C . SER A 1 382 ? 16.585 5.595 7.072 1.00 89.75 382 SER A C 1
ATOM 3013 O O . SER A 1 382 ? 16.242 4.550 7.630 1.00 89.75 382 SER A O 1
ATOM 3015 N N . TYR A 1 383 ? 16.698 6.748 7.743 1.00 91.50 383 TYR A N 1
ATOM 3016 C CA . TYR A 1 383 ? 16.423 6.854 9.180 1.00 91.50 383 TYR A CA 1
ATOM 3017 C C . TYR A 1 383 ? 14.947 6.603 9.509 1.00 91.50 383 TYR A C 1
ATOM 3019 O O . TYR A 1 383 ? 14.644 5.907 10.477 1.00 91.50 383 TYR A O 1
ATOM 3027 N N . ASN A 1 384 ? 14.018 7.111 8.694 1.00 93.69 384 ASN A N 1
ATOM 3028 C CA . ASN A 1 384 ? 12.584 6.896 8.899 1.00 93.69 384 ASN A CA 1
ATOM 3029 C C . ASN A 1 384 ? 12.202 5.405 8.842 1.00 93.69 384 ASN A C 1
ATOM 3031 O O . ASN A 1 384 ? 11.369 4.974 9.640 1.00 93.69 384 ASN A O 1
ATOM 3035 N N . ILE A 1 385 ? 12.835 4.602 7.973 1.00 92.88 385 ILE A N 1
ATOM 3036 C CA . ILE A 1 385 ? 12.643 3.140 7.939 1.00 92.88 385 ILE A CA 1
ATOM 3037 C C . ILE A 1 385 ? 13.050 2.508 9.278 1.00 92.88 385 ILE A C 1
ATOM 3039 O O . ILE A 1 385 ? 12.297 1.706 9.840 1.00 92.88 385 ILE A O 1
ATOM 3043 N N . LEU A 1 386 ? 14.217 2.882 9.816 1.00 91.69 386 LEU A N 1
ATOM 3044 C CA . LEU A 1 386 ? 14.700 2.361 11.097 1.00 91.69 386 LEU A CA 1
ATOM 3045 C C . LEU A 1 386 ? 13.805 2.773 12.265 1.00 91.69 386 LEU A C 1
ATOM 3047 O O . LEU A 1 386 ? 13.427 1.923 13.072 1.00 91.69 386 LEU A O 1
ATOM 3051 N N . ILE A 1 387 ? 13.434 4.054 12.345 1.00 93.50 387 ILE A N 1
ATOM 3052 C CA . ILE A 1 387 ? 12.546 4.577 13.392 1.00 93.50 387 ILE A CA 1
ATOM 3053 C C . ILE A 1 387 ? 11.210 3.833 13.349 1.00 93.50 387 ILE A C 1
ATOM 3055 O O . ILE A 1 387 ? 10.757 3.333 14.379 1.00 93.50 387 ILE A O 1
ATOM 3059 N N . HIS A 1 388 ? 10.618 3.673 12.161 1.00 92.25 388 HIS A N 1
ATOM 3060 C CA . HIS A 1 388 ? 9.371 2.929 11.985 1.00 92.25 388 HIS A CA 1
ATOM 3061 C C . HIS A 1 388 ? 9.502 1.476 12.461 1.00 92.25 388 HIS A C 1
ATOM 3063 O O . HIS A 1 388 ? 8.643 0.979 13.195 1.00 92.25 388 HIS A O 1
ATOM 3069 N N . GLY A 1 389 ? 10.602 0.804 12.114 1.00 90.00 389 GLY A N 1
ATOM 3070 C CA . GLY A 1 389 ? 10.867 -0.553 12.578 1.00 90.00 389 GLY A CA 1
ATOM 3071 C C . GLY A 1 389 ? 10.994 -0.660 14.098 1.00 90.00 389 GLY A C 1
ATOM 3072 O O . GLY A 1 389 ? 10.337 -1.495 14.725 1.00 90.00 389 GLY A O 1
ATOM 3073 N N . LEU A 1 390 ? 11.775 0.224 14.716 1.00 90.94 390 LEU A N 1
ATOM 3074 C CA . LEU A 1 390 ? 11.950 0.269 16.170 1.00 90.94 390 LEU A CA 1
ATOM 3075 C C . LEU A 1 390 ? 10.623 0.547 16.895 1.00 90.94 390 LEU A C 1
ATOM 3077 O O . LEU A 1 390 ? 10.316 -0.116 17.891 1.00 90.94 390 LEU A O 1
ATOM 3081 N N . CYS A 1 391 ? 9.798 1.451 16.360 1.00 92.56 391 CYS A N 1
ATOM 3082 C CA . CYS A 1 391 ? 8.446 1.719 16.846 1.00 92.56 391 CYS A CA 1
ATOM 3083 C C . CYS A 1 391 ? 7.542 0.478 16.764 1.00 92.56 391 CYS A C 1
ATOM 3085 O O . CYS A 1 391 ? 6.875 0.141 17.748 1.00 92.56 391 CYS A O 1
ATOM 3087 N N . LYS A 1 392 ? 7.572 -0.261 15.645 1.00 88.88 392 LYS A N 1
ATOM 3088 C CA . LYS A 1 392 ? 6.812 -1.511 15.466 1.00 88.88 392 LYS A CA 1
ATOM 3089 C C . LYS A 1 392 ? 7.214 -2.569 16.506 1.00 88.88 392 LYS A C 1
ATOM 3091 O O . LYS A 1 392 ? 6.338 -3.141 17.164 1.00 88.88 392 LYS A O 1
ATOM 3096 N N . LYS A 1 393 ? 8.523 -2.760 16.736 1.00 87.12 393 LYS A N 1
ATOM 3097 C CA . LYS A 1 393 ? 9.058 -3.655 17.787 1.00 87.12 393 LYS A CA 1
ATOM 3098 C C . LYS A 1 393 ? 8.670 -3.199 19.201 1.00 87.12 393 LYS A C 1
ATOM 3100 O O . LYS A 1 393 ? 8.499 -4.024 20.089 1.00 87.12 393 LYS A O 1
ATOM 3105 N N . GLY A 1 394 ? 8.471 -1.896 19.406 1.00 88.81 394 GLY A N 1
ATOM 3106 C CA . GLY A 1 394 ? 8.189 -1.285 20.709 1.00 88.81 394 GLY A CA 1
ATOM 3107 C C . GLY A 1 394 ? 9.427 -0.762 21.439 1.00 88.81 394 GLY A C 1
ATOM 3108 O O . GLY A 1 394 ? 9.321 -0.358 22.592 1.00 88.81 394 GLY A O 1
ATOM 3109 N N . LEU A 1 395 ? 10.584 -0.706 20.774 1.00 90.25 395 LEU A N 1
ATOM 3110 C CA . LEU A 1 395 ? 11.813 -0.115 21.315 1.00 90.25 395 LEU A CA 1
ATOM 3111 C C . LEU A 1 395 ? 11.799 1.415 21.165 1.00 90.25 395 LEU A C 1
ATOM 3113 O O . LEU A 1 395 ? 12.654 2.003 20.501 1.00 90.25 395 LEU A O 1
ATOM 3117 N N . LEU A 1 396 ? 10.814 2.067 21.782 1.00 92.75 396 LEU A N 1
ATOM 3118 C CA . LEU A 1 396 ? 10.530 3.493 21.590 1.00 92.75 396 LEU A CA 1
ATOM 3119 C C . LEU A 1 396 ? 11.689 4.411 22.002 1.00 92.75 396 LEU A C 1
ATOM 3121 O O . LEU A 1 396 ? 11.976 5.376 21.300 1.00 92.75 396 LEU A O 1
ATOM 3125 N N . SER A 1 397 ? 12.418 4.081 23.072 1.00 91.12 397 SER A N 1
ATOM 3126 C CA . SER A 1 397 ? 13.597 4.853 23.495 1.00 91.12 397 SER A CA 1
ATOM 3127 C C . SER A 1 397 ? 14.724 4.796 22.460 1.00 91.12 397 SER A C 1
ATOM 3129 O O . SER A 1 397 ? 15.406 5.788 22.219 1.00 91.12 397 SER A O 1
ATOM 3131 N N . SER A 1 398 ? 14.900 3.644 21.800 1.00 90.31 398 SER A N 1
ATOM 3132 C CA . SER A 1 398 ? 15.865 3.522 20.701 1.00 90.31 398 SER A CA 1
ATOM 3133 C C . SER A 1 398 ? 15.393 4.277 19.462 1.00 90.31 398 SER A C 1
ATOM 3135 O O . SER A 1 398 ? 16.209 4.933 18.827 1.00 90.31 398 SER A O 1
ATOM 3137 N N . ALA A 1 399 ? 14.094 4.229 19.143 1.00 92.69 399 ALA A N 1
ATOM 3138 C CA . ALA A 1 399 ? 13.517 4.996 18.037 1.00 92.69 399 ALA A CA 1
ATOM 3139 C C . ALA A 1 399 ? 13.731 6.505 18.227 1.00 92.69 399 ALA A C 1
ATOM 3141 O O . ALA A 1 399 ? 14.136 7.197 17.296 1.00 92.69 399 ALA A O 1
ATOM 3142 N N . ARG A 1 400 ? 13.533 6.997 19.457 1.00 91.56 400 ARG A N 1
ATOM 3143 C CA . ARG A 1 400 ? 13.793 8.390 19.824 1.00 91.56 400 ARG A CA 1
ATOM 3144 C C . ARG A 1 400 ? 15.266 8.762 19.656 1.00 91.56 400 ARG A C 1
ATOM 3146 O O . ARG A 1 400 ? 15.556 9.753 19.002 1.00 91.56 400 ARG A O 1
ATOM 3153 N N . ARG A 1 401 ? 16.184 7.924 20.147 1.00 91.00 401 ARG A N 1
ATOM 3154 C CA . ARG A 1 401 ? 17.628 8.147 19.983 1.00 91.00 401 ARG A CA 1
ATOM 3155 C C . ARG A 1 401 ? 18.039 8.238 18.510 1.00 91.00 401 ARG A C 1
ATOM 3157 O O . ARG A 1 401 ? 18.782 9.141 18.154 1.00 91.00 401 ARG A O 1
ATOM 3164 N N . VAL A 1 402 ? 17.516 7.360 17.648 1.00 90.25 402 VAL A N 1
ATOM 3165 C CA . VAL A 1 402 ? 17.779 7.426 16.197 1.00 90.25 402 VAL A CA 1
ATOM 3166 C C . VAL A 1 402 ? 17.227 8.722 15.591 1.00 90.25 402 VAL A C 1
ATOM 3168 O O . VAL A 1 402 ? 17.857 9.303 14.716 1.00 90.25 402 VAL A O 1
ATOM 3171 N N . ALA A 1 403 ? 16.083 9.224 16.065 1.00 90.38 403 ALA A N 1
ATOM 3172 C CA . ALA A 1 403 ? 15.559 10.515 15.620 1.00 90.38 403 ALA A CA 1
ATOM 3173 C C . ALA A 1 403 ? 16.437 11.701 16.057 1.00 90.38 403 ALA A C 1
ATOM 3175 O O . ALA A 1 403 ? 16.607 12.649 15.290 1.00 90.38 403 ALA A O 1
ATOM 3176 N N . ASP A 1 404 ? 17.032 11.633 17.249 1.00 88.25 404 ASP A N 1
ATOM 3177 C CA . ASP A 1 404 ? 17.982 12.640 17.732 1.00 88.25 404 ASP A CA 1
ATOM 3178 C C . ASP A 1 404 ? 19.308 12.582 16.941 1.00 88.25 404 ASP A C 1
ATOM 3180 O O . ASP A 1 404 ? 19.895 13.619 16.628 1.00 88.25 404 ASP A O 1
ATOM 3184 N N . GLU A 1 405 ? 19.747 11.387 16.521 1.00 87.25 405 GLU A N 1
ATOM 3185 C CA . GLU A 1 405 ? 20.923 11.192 15.655 1.00 87.25 405 GLU A CA 1
ATOM 3186 C C . GLU A 1 405 ? 20.776 11.872 14.282 1.00 87.25 405 GLU A C 1
ATOM 3188 O O . GLU A 1 405 ? 21.776 12.342 13.734 1.00 87.25 405 GLU A O 1
ATOM 3193 N N . ILE A 1 406 ? 19.553 12.002 13.745 1.00 87.38 406 ILE A N 1
ATOM 3194 C CA . ILE A 1 406 ? 19.292 12.724 12.483 1.00 87.38 406 ILE A CA 1
ATOM 3195 C C . ILE A 1 406 ? 19.833 14.158 12.573 1.00 87.38 406 ILE A C 1
ATOM 3197 O O . ILE A 1 406 ? 20.505 14.620 11.649 1.00 87.38 406 ILE A O 1
ATOM 3201 N N . LEU A 1 407 ? 19.591 14.837 13.701 1.00 80.31 407 LEU A N 1
ATOM 3202 C CA . LEU A 1 407 ? 20.024 16.221 13.931 1.00 80.31 407 LEU A CA 1
ATOM 3203 C C . LEU A 1 407 ? 21.551 16.346 14.000 1.00 80.31 407 LEU A C 1
ATOM 3205 O O . LEU A 1 407 ? 22.098 17.365 13.588 1.00 80.31 407 LEU A O 1
ATOM 3209 N N . LEU A 1 408 ? 22.237 15.312 14.495 1.00 82.38 408 LEU A N 1
ATOM 3210 C CA . LEU A 1 408 ? 23.700 15.273 14.608 1.00 82.38 408 LEU A CA 1
ATOM 3211 C C . LEU A 1 408 ? 24.403 15.030 13.263 1.00 82.38 408 LEU A C 1
ATOM 3213 O O . LEU A 1 408 ? 25.611 15.228 13.158 1.00 82.38 408 LEU A O 1
ATOM 3217 N N . LYS A 1 409 ? 23.676 14.565 12.241 1.00 80.19 409 LYS A N 1
ATOM 3218 C CA . LYS A 1 409 ? 24.215 14.173 10.927 1.00 80.19 409 LYS A CA 1
ATOM 3219 C C . LYS A 1 409 ? 23.848 15.158 9.810 1.00 80.19 409 LYS A C 1
ATOM 3221 O O . LYS A 1 409 ? 23.720 14.750 8.656 1.00 80.19 409 LYS A O 1
ATOM 3226 N N . ASP A 1 410 ? 23.643 16.432 10.154 1.00 74.31 410 ASP A N 1
ATOM 3227 C CA . ASP A 1 410 ? 23.204 17.515 9.252 1.00 74.31 410 ASP A CA 1
ATOM 3228 C C . ASP A 1 410 ? 21.904 17.212 8.477 1.00 74.31 410 ASP A C 1
ATOM 3230 O O . ASP A 1 410 ? 21.584 17.853 7.472 1.00 74.31 410 ASP A O 1
ATOM 3234 N N . CYS A 1 411 ? 21.115 16.245 8.950 1.00 80.62 411 CYS A N 1
ATOM 3235 C CA . CYS A 1 411 ? 19.793 15.943 8.424 1.00 80.62 411 CYS A CA 1
ATOM 3236 C C . CYS A 1 411 ? 18.737 16.651 9.284 1.00 80.62 411 CYS A C 1
ATOM 3238 O O . CYS A 1 411 ? 18.888 16.812 10.493 1.00 80.62 411 CYS A O 1
ATOM 3240 N N . LYS A 1 412 ? 17.634 17.089 8.669 1.00 84.50 412 LYS A N 1
ATOM 3241 C CA . LYS A 1 412 ? 16.525 17.721 9.397 1.00 84.50 412 LYS A CA 1
ATOM 3242 C C . LYS A 1 412 ? 15.346 16.751 9.476 1.00 84.50 412 LYS A C 1
ATOM 3244 O O . LYS A 1 412 ? 14.829 16.381 8.418 1.00 84.50 412 LYS A O 1
ATOM 3249 N N . PRO A 1 413 ? 14.907 16.351 10.686 1.00 87.94 413 PRO A N 1
ATOM 3250 C CA . PRO A 1 413 ? 13.651 15.638 10.868 1.00 87.94 413 PRO A CA 1
ATOM 3251 C C . PRO A 1 413 ? 12.515 16.396 10.184 1.00 87.94 413 PRO A C 1
ATOM 3253 O O . PRO A 1 413 ? 12.414 17.618 10.303 1.00 87.94 413 PRO A O 1
ATOM 3256 N N . ASN A 1 414 ? 11.676 15.675 9.450 1.00 90.44 414 ASN A N 1
ATOM 3257 C CA . ASN A 1 414 ? 10.538 16.255 8.747 1.00 90.44 414 ASN A CA 1
ATOM 3258 C C . ASN A 1 414 ? 9.217 15.778 9.368 1.00 90.44 414 ASN A C 1
ATOM 3260 O O . ASN A 1 414 ? 9.200 15.007 10.329 1.00 90.44 414 ASN A O 1
ATOM 3264 N N . VAL A 1 415 ? 8.094 16.224 8.798 1.00 92.12 415 VAL A N 1
ATOM 3265 C CA . VAL A 1 415 ? 6.747 15.825 9.245 1.00 92.12 415 VAL A CA 1
ATOM 3266 C C . VAL A 1 415 ? 6.596 14.301 9.296 1.00 92.12 415 VAL A C 1
ATOM 3268 O O . VAL A 1 415 ? 5.984 13.782 10.226 1.00 92.12 415 VAL A O 1
ATOM 3271 N N . VAL A 1 416 ? 7.193 13.570 8.348 1.00 92.25 416 VAL A N 1
ATOM 3272 C CA . VAL A 1 416 ? 7.128 12.101 8.299 1.00 92.25 416 VAL A CA 1
ATOM 3273 C C . VAL A 1 416 ? 7.856 11.477 9.490 1.00 92.25 416 VAL A C 1
ATOM 3275 O O . VAL A 1 416 ? 7.287 10.605 10.139 1.00 92.25 416 VAL A O 1
ATOM 3278 N N . THR A 1 417 ? 9.056 11.951 9.836 1.00 93.31 417 THR A N 1
ATOM 3279 C CA . THR A 1 417 ? 9.821 11.463 10.999 1.00 93.31 417 THR A CA 1
ATOM 3280 C C . THR A 1 417 ? 9.017 11.581 12.293 1.00 93.31 417 THR A C 1
ATOM 3282 O O . THR A 1 417 ? 8.874 10.607 13.032 1.00 93.31 417 THR A O 1
ATOM 3285 N N . TYR A 1 418 ? 8.436 12.758 12.539 1.00 94.38 418 TYR A N 1
ATOM 3286 C CA . TYR A 1 418 ? 7.608 12.994 13.721 1.00 94.38 418 TYR A CA 1
ATOM 3287 C C . TYR A 1 418 ? 6.317 12.179 13.702 1.00 94.38 418 TYR A C 1
ATOM 3289 O O . TYR A 1 418 ? 5.954 11.601 14.720 1.00 94.38 418 TYR A O 1
ATOM 3297 N N . THR A 1 419 ? 5.662 12.058 12.545 1.00 94.50 419 THR A N 1
ATOM 3298 C CA . THR A 1 419 ? 4.439 11.250 12.407 1.00 94.50 419 THR A CA 1
ATOM 3299 C C . THR A 1 419 ? 4.704 9.776 12.726 1.00 94.50 419 THR A C 1
ATOM 3301 O O . THR A 1 419 ? 3.905 9.162 13.426 1.00 94.50 419 THR A O 1
ATOM 3304 N N . ILE A 1 420 ? 5.840 9.215 12.287 1.00 94.62 420 ILE A N 1
ATOM 3305 C CA . ILE A 1 420 ? 6.238 7.832 12.606 1.00 94.62 420 ILE A CA 1
ATOM 3306 C C . ILE A 1 420 ? 6.439 7.649 14.115 1.00 94.62 420 ILE A C 1
ATOM 3308 O O . ILE A 1 420 ? 5.977 6.658 14.681 1.00 94.62 420 ILE A O 1
ATOM 3312 N N . LEU A 1 421 ? 7.116 8.595 14.776 1.00 95.06 421 LEU A N 1
ATOM 3313 C CA . LEU A 1 421 ? 7.298 8.550 16.227 1.00 95.06 421 LEU A CA 1
ATOM 3314 C C . LEU A 1 421 ? 5.948 8.627 16.947 1.00 95.06 421 LEU A C 1
ATOM 3316 O O . LEU A 1 421 ? 5.653 7.771 17.777 1.00 95.06 421 LEU A O 1
ATOM 3320 N N . ILE A 1 422 ? 5.105 9.598 16.598 1.00 95.12 422 ILE A N 1
ATOM 3321 C CA . ILE A 1 422 ? 3.780 9.781 17.204 1.00 95.12 422 ILE A CA 1
ATOM 3322 C C . ILE A 1 422 ? 2.938 8.515 17.041 1.00 95.12 422 ILE A C 1
ATOM 3324 O O . ILE A 1 422 ? 2.416 8.018 18.036 1.00 95.12 422 ILE A O 1
ATOM 3328 N N . ASP A 1 423 ? 2.868 7.947 15.833 1.00 94.00 423 ASP A N 1
ATOM 3329 C CA . ASP A 1 423 ? 2.182 6.677 15.565 1.00 94.00 423 ASP A CA 1
ATOM 3330 C C . ASP A 1 423 ? 2.727 5.541 16.443 1.00 94.00 423 ASP A C 1
ATOM 3332 O O . ASP A 1 423 ? 1.965 4.832 17.101 1.00 94.00 423 ASP A O 1
ATOM 3336 N N . GLY A 1 424 ? 4.053 5.400 16.521 1.00 93.81 424 GLY A N 1
ATOM 3337 C CA . GLY A 1 424 ? 4.712 4.384 17.337 1.00 93.81 424 GLY A CA 1
ATOM 3338 C C . GLY A 1 424 ? 4.377 4.481 18.826 1.00 93.81 424 GLY A C 1
ATOM 3339 O O . GLY A 1 424 ? 4.015 3.477 19.446 1.00 93.81 424 GLY A O 1
ATOM 3340 N N . PHE A 1 425 ? 4.464 5.681 19.402 1.00 94.62 425 PHE A N 1
ATOM 3341 C CA . PHE A 1 425 ? 4.136 5.927 20.809 1.00 94.62 425 PHE A CA 1
ATOM 3342 C C . PHE A 1 425 ? 2.634 5.741 21.079 1.00 94.62 425 PHE A C 1
ATOM 3344 O O . PHE A 1 425 ? 2.264 5.049 22.032 1.00 94.62 425 PHE A O 1
ATOM 3351 N N . CYS A 1 426 ? 1.770 6.241 20.191 1.00 94.00 426 CYS A N 1
ATOM 3352 C CA . CYS A 1 426 ? 0.317 6.054 20.236 1.00 94.00 426 CYS A CA 1
ATOM 3353 C C . CYS A 1 426 ? -0.088 4.575 20.171 1.00 94.00 426 CYS A C 1
ATOM 3355 O O . CYS A 1 426 ? -0.958 4.113 20.912 1.00 94.00 426 CYS A O 1
ATOM 3357 N N . LYS A 1 427 ? 0.541 3.780 19.299 1.00 92.19 427 LYS A N 1
ATOM 3358 C CA . LYS A 1 427 ? 0.264 2.340 19.171 1.00 92.19 427 LYS A CA 1
ATOM 3359 C C . LYS A 1 427 ? 0.611 1.559 20.432 1.00 92.19 427 LYS A C 1
ATOM 3361 O O . LYS A 1 427 ? -0.085 0.589 20.725 1.00 92.19 427 LYS A O 1
ATOM 3366 N N . LYS A 1 428 ? 1.625 1.997 21.181 1.00 91.94 428 LYS A N 1
ATOM 3367 C CA . LYS A 1 428 ? 2.056 1.395 22.454 1.00 91.94 428 LYS A CA 1
ATOM 3368 C C . LYS A 1 428 ? 1.392 2.021 23.691 1.00 91.94 428 LYS A C 1
ATOM 3370 O O . LYS A 1 428 ? 1.792 1.689 24.799 1.00 91.94 428 LYS A O 1
ATOM 3375 N N . GLY A 1 429 ? 0.406 2.906 23.516 1.00 89.75 429 GLY A N 1
ATOM 3376 C CA . GLY A 1 429 ? -0.359 3.508 24.616 1.00 89.75 429 GLY A CA 1
ATOM 3377 C C . GLY A 1 429 ? 0.362 4.626 25.377 1.00 89.75 429 GLY A C 1
ATOM 3378 O O . GLY A 1 429 ? -0.129 5.085 26.399 1.00 89.75 429 GLY A O 1
ATOM 3379 N N . ARG A 1 430 ? 1.515 5.110 24.896 1.00 91.81 430 ARG A N 1
ATOM 3380 C CA . ARG A 1 430 ? 2.280 6.194 25.541 1.00 91.81 430 ARG A CA 1
ATOM 3381 C C . ARG A 1 430 ? 1.838 7.558 25.001 1.00 91.81 430 ARG A C 1
ATOM 3383 O O . ARG A 1 430 ? 2.618 8.264 24.365 1.00 91.81 430 ARG A O 1
ATOM 3390 N N . ILE A 1 431 ? 0.565 7.901 25.211 1.00 92.31 431 ILE A N 1
ATOM 3391 C CA . ILE A 1 431 ? -0.070 9.102 24.634 1.00 92.31 431 ILE A CA 1
ATOM 3392 C C . ILE A 1 431 ? 0.571 10.396 25.167 1.00 92.31 431 ILE A C 1
ATOM 3394 O O . ILE A 1 431 ? 0.760 11.332 24.395 1.00 92.31 431 ILE A O 1
ATOM 3398 N N . GLY A 1 432 ? 0.966 10.442 26.446 1.00 91.38 432 GLY A N 1
ATOM 3399 C CA . GLY A 1 432 ? 1.642 11.609 27.036 1.00 91.38 432 GLY A CA 1
ATOM 3400 C C . GLY A 1 432 ? 2.930 11.982 26.295 1.00 91.38 432 GLY A C 1
ATOM 3401 O O . GLY A 1 432 ? 3.064 13.095 25.803 1.00 91.38 432 GLY A O 1
ATOM 3402 N N . GLU A 1 433 ? 3.818 11.012 26.082 1.00 93.25 433 GLU A N 1
ATOM 3403 C CA . GLU A 1 433 ? 5.059 11.240 25.328 1.00 93.25 433 GLU A CA 1
ATOM 3404 C C . GLU A 1 433 ? 4.810 11.534 23.845 1.00 93.25 433 GLU A C 1
ATOM 3406 O O . GLU A 1 433 ? 5.576 12.268 23.220 1.00 93.25 433 GLU A O 1
ATOM 3411 N N . ALA A 1 434 ? 3.723 11.009 23.266 1.00 94.06 434 ALA A N 1
ATOM 3412 C CA . ALA A 1 434 ? 3.312 11.406 21.923 1.00 94.06 434 ALA A CA 1
ATOM 3413 C C . ALA A 1 434 ? 2.973 12.909 21.855 1.00 94.06 434 ALA A C 1
ATOM 3415 O O . ALA A 1 434 ? 3.299 13.548 20.855 1.00 94.06 434 ALA A O 1
ATOM 3416 N N . ARG A 1 435 ? 2.399 13.502 22.914 1.00 91.94 435 ARG A N 1
ATOM 3417 C CA . ARG A 1 435 ? 2.177 14.959 23.003 1.00 91.94 435 ARG A CA 1
ATOM 3418 C C . ARG A 1 435 ? 3.471 15.737 23.130 1.00 91.94 435 ARG A C 1
ATOM 3420 O O . ARG A 1 435 ? 3.623 16.742 22.443 1.00 91.94 435 ARG A O 1
ATOM 3427 N N . ASP A 1 436 ? 4.419 15.255 23.925 1.00 93.75 436 ASP A N 1
ATOM 3428 C CA . ASP A 1 436 ? 5.735 15.895 24.040 1.00 93.75 436 ASP A CA 1
ATOM 3429 C C . ASP A 1 436 ? 6.432 15.966 22.673 1.00 93.75 436 ASP A C 1
ATOM 3431 O O . ASP A 1 436 ? 6.986 17.000 22.293 1.00 93.75 436 ASP A O 1
ATOM 3435 N N . ILE A 1 437 ? 6.322 14.895 21.878 1.00 93.62 437 ILE A N 1
ATOM 3436 C CA . ILE A 1 437 ? 6.826 14.846 20.499 1.00 93.62 437 ILE A CA 1
ATOM 3437 C C . ILE A 1 437 ? 6.109 15.871 19.600 1.00 93.62 437 ILE A C 1
ATOM 3439 O O . ILE A 1 437 ? 6.751 16.498 18.758 1.00 93.62 437 ILE A O 1
ATOM 3443 N N . ILE A 1 438 ? 4.803 16.090 19.775 1.00 92.00 438 ILE A N 1
ATOM 3444 C CA . ILE A 1 438 ? 4.032 17.100 19.025 1.00 92.00 438 ILE A CA 1
ATOM 3445 C C . ILE A 1 438 ? 4.440 18.521 19.414 1.00 92.00 438 ILE A C 1
ATOM 3447 O O . ILE A 1 438 ? 4.563 19.388 18.545 1.00 92.00 438 ILE A O 1
ATOM 3451 N N . HIS A 1 439 ? 4.675 18.774 20.701 1.00 92.38 439 HIS A N 1
ATOM 3452 C CA . HIS A 1 439 ? 5.167 20.064 21.176 1.00 92.38 439 HIS A CA 1
ATOM 3453 C C . HIS A 1 439 ? 6.558 20.368 20.615 1.00 92.38 439 HIS A C 1
ATOM 3455 O O . HIS A 1 439 ? 6.803 21.480 20.149 1.00 92.38 439 HIS A O 1
ATOM 3461 N N . GLU A 1 440 ? 7.443 19.371 20.574 1.00 92.00 440 GLU A N 1
ATOM 3462 C CA . GLU A 1 440 ? 8.752 19.497 19.931 1.00 92.00 440 GLU A CA 1
ATOM 3463 C C . GLU A 1 440 ? 8.641 19.725 18.416 1.00 92.00 440 GLU A C 1
ATOM 3465 O O . GLU A 1 440 ? 9.324 20.578 17.853 1.00 92.00 440 GLU A O 1
ATOM 3470 N N . MET A 1 441 ? 7.765 18.985 17.738 1.00 93.00 441 MET A N 1
ATOM 3471 C CA . MET A 1 441 ? 7.494 19.178 16.315 1.00 93.00 441 MET A CA 1
ATOM 3472 C C . MET A 1 441 ? 7.028 20.620 16.037 1.00 93.00 441 MET A C 1
ATOM 3474 O O . MET A 1 441 ? 7.535 21.276 15.124 1.00 93.00 441 MET A O 1
ATOM 3478 N N . SER A 1 442 ? 6.130 21.136 16.878 1.00 91.38 442 SER A N 1
ATOM 3479 C CA . SER A 1 442 ? 5.585 22.494 16.777 1.00 91.38 442 SER A CA 1
ATOM 3480 C C . SER A 1 442 ? 6.643 23.569 17.037 1.00 91.38 442 SER A C 1
ATOM 3482 O O . SER A 1 442 ? 6.686 24.568 16.321 1.00 91.38 442 SER A O 1
ATOM 3484 N N . SER A 1 443 ? 7.542 23.363 18.007 1.00 91.94 443 SER A N 1
ATOM 3485 C CA . SER A 1 443 ? 8.633 24.311 18.293 1.00 91.94 443 SER A CA 1
ATOM 3486 C C . SER A 1 443 ? 9.649 24.409 17.151 1.00 91.94 443 SER A C 1
ATOM 3488 O O . SER A 1 443 ? 10.300 25.440 16.986 1.00 91.94 443 SER A O 1
ATOM 3490 N N . LYS A 1 444 ? 9.731 23.377 16.303 1.00 88.12 444 LYS A N 1
ATOM 3491 C CA . LYS A 1 444 ? 10.521 23.367 15.061 1.00 88.12 444 LYS A CA 1
ATOM 3492 C C . LYS A 1 444 ? 9.763 23.920 13.846 1.00 88.12 444 LYS A C 1
ATOM 3494 O O . LYS A 1 444 ? 10.269 23.837 12.728 1.00 88.12 444 LYS A O 1
ATOM 3499 N N . GLY A 1 445 ? 8.570 24.485 14.047 1.00 88.62 445 GLY A N 1
ATOM 3500 C CA . GLY A 1 445 ? 7.745 25.070 12.989 1.00 88.62 445 GLY A CA 1
ATOM 3501 C C . GLY A 1 445 ? 7.074 24.039 12.077 1.00 88.62 445 GLY A C 1
ATOM 3502 O O . GLY A 1 445 ? 6.688 24.374 10.959 1.00 88.62 445 GLY A O 1
ATOM 3503 N N . LEU A 1 446 ? 6.958 22.784 12.521 1.00 91.06 446 LEU A N 1
ATOM 3504 C CA . LEU A 1 446 ? 6.273 21.722 11.790 1.00 91.06 446 LEU A CA 1
ATOM 3505 C C . LEU A 1 446 ? 4.864 21.522 12.362 1.00 91.06 446 LEU A C 1
ATOM 3507 O O . LEU A 1 446 ? 4.670 21.533 13.575 1.00 91.06 446 LEU A O 1
ATOM 3511 N N . CYS A 1 447 ? 3.886 21.281 11.489 1.00 88.81 447 CYS A N 1
ATOM 3512 C CA . CYS A 1 447 ? 2.496 21.034 11.876 1.00 88.81 447 CYS A CA 1
ATOM 3513 C C . CYS A 1 447 ? 2.097 19.584 11.606 1.00 88.81 447 CYS A C 1
ATOM 3515 O O . CYS A 1 447 ? 2.535 18.987 10.617 1.00 88.81 447 CYS A O 1
ATOM 3517 N N . LEU A 1 448 ? 1.241 19.032 12.468 1.00 89.44 448 LEU A N 1
ATOM 3518 C CA . LEU A 1 448 ? 0.621 17.731 12.234 1.00 89.44 448 LEU A CA 1
ATOM 3519 C C . LEU A 1 448 ? -0.150 17.722 10.914 1.00 89.44 448 LEU A C 1
ATOM 3521 O O . LEU A 1 448 ? -0.814 18.695 10.565 1.00 89.44 448 LEU A O 1
ATOM 3525 N N . ASN A 1 449 ? -0.077 16.596 10.211 1.00 90.06 449 ASN A N 1
ATOM 3526 C CA . ASN A 1 449 ? -0.926 16.299 9.063 1.00 90.06 449 ASN A CA 1
ATOM 3527 C C . ASN A 1 449 ? -2.110 15.408 9.489 1.00 90.06 449 ASN A C 1
ATOM 3529 O O . ASN A 1 449 ? -2.164 14.932 10.626 1.00 90.06 449 ASN A O 1
ATOM 3533 N N . THR A 1 450 ? -3.034 15.132 8.563 1.00 92.44 450 THR A N 1
ATOM 3534 C CA . THR A 1 450 ? -4.188 14.240 8.795 1.00 92.44 450 THR A CA 1
ATOM 3535 C C . THR A 1 450 ? -3.775 12.886 9.384 1.00 92.44 450 THR A C 1
ATOM 3537 O O . THR A 1 450 ? -4.400 12.416 10.328 1.00 92.44 450 THR A O 1
ATOM 3540 N N . VAL A 1 451 ? -2.673 12.291 8.909 1.00 91.75 451 VAL A N 1
ATOM 3541 C CA . VAL A 1 451 ? -2.172 11.002 9.422 1.00 91.75 451 VAL A CA 1
ATOM 3542 C C . VAL A 1 451 ? -1.779 11.098 10.900 1.00 91.75 451 VAL A C 1
ATOM 3544 O O . VAL A 1 451 ? -2.143 10.225 11.684 1.00 91.75 451 VAL A O 1
ATOM 3547 N N . GLY A 1 452 ? -1.078 12.159 11.303 1.00 91.69 452 GLY A N 1
ATOM 3548 C CA . GLY A 1 452 ? -0.697 12.389 12.696 1.00 91.69 452 GLY A CA 1
ATOM 3549 C C . GLY A 1 452 ? -1.904 12.566 13.623 1.00 91.69 452 GLY A C 1
ATOM 3550 O O . GLY A 1 452 ? -1.951 11.940 14.683 1.00 91.69 452 GLY A O 1
ATOM 3551 N N . TYR A 1 453 ? -2.915 13.337 13.201 1.00 94.19 453 TYR A N 1
ATOM 3552 C CA . TYR A 1 453 ? -4.180 13.453 13.942 1.00 94.19 453 TYR A CA 1
ATOM 3553 C C . TYR A 1 453 ? -4.910 12.111 14.051 1.00 94.19 453 TYR A C 1
ATOM 3555 O O . TYR A 1 453 ? -5.335 11.739 15.142 1.00 94.19 453 TYR A O 1
ATOM 3563 N N . ASN A 1 454 ? -4.981 11.341 12.962 1.00 95.06 454 ASN A N 1
ATOM 3564 C CA . ASN A 1 454 ? -5.590 10.009 12.962 1.00 95.06 454 ASN A CA 1
ATOM 3565 C C . ASN A 1 454 ? -4.920 9.065 13.967 1.00 95.06 454 ASN A C 1
ATOM 3567 O O . ASN A 1 454 ? -5.609 8.311 14.654 1.00 95.06 454 ASN A O 1
ATOM 3571 N N . CYS A 1 455 ? -3.591 9.126 14.092 1.00 93.62 455 CYS A N 1
ATOM 3572 C CA . CYS A 1 455 ? -2.850 8.326 15.066 1.00 93.62 455 CYS A CA 1
ATOM 3573 C C . CYS A 1 455 ? -3.269 8.654 16.506 1.00 93.62 455 CYS A C 1
ATOM 3575 O O . CYS A 1 455 ? -3.528 7.735 17.285 1.00 93.62 455 CYS A O 1
ATOM 3577 N N . LEU A 1 456 ? -3.381 9.943 16.844 1.00 94.69 456 LEU A N 1
ATOM 3578 C CA . LEU A 1 456 ? -3.795 10.406 18.174 1.00 94.69 456 LEU A CA 1
ATOM 3579 C C . LEU A 1 456 ? -5.248 10.049 18.475 1.00 94.69 456 LEU A C 1
ATOM 3581 O O . LEU A 1 456 ? -5.522 9.440 19.505 1.00 94.69 456 LEU A O 1
ATOM 3585 N N . ILE A 1 457 ? -6.163 10.368 17.556 1.00 95.88 457 ILE A N 1
ATOM 3586 C CA . ILE A 1 457 ? -7.596 10.076 17.685 1.00 95.88 457 ILE A CA 1
ATOM 3587 C C . ILE A 1 457 ? -7.806 8.571 17.884 1.00 95.88 457 ILE A C 1
ATOM 3589 O O . ILE A 1 457 ? -8.521 8.155 18.795 1.00 95.88 457 ILE A O 1
ATOM 3593 N N . SER A 1 458 ? -7.119 7.735 17.099 1.00 94.81 458 SER A N 1
ATOM 3594 C CA . SER A 1 458 ? -7.160 6.278 17.252 1.00 94.81 458 SER A CA 1
ATOM 3595 C C . SER A 1 458 ? -6.577 5.798 18.588 1.00 94.81 458 SER A C 1
ATOM 3597 O O . SER A 1 458 ? -7.073 4.830 19.168 1.00 94.81 458 SER A O 1
ATOM 3599 N N . ALA A 1 459 ? -5.523 6.441 19.102 1.00 94.56 459 ALA A N 1
ATOM 3600 C CA . ALA A 1 459 ? -4.951 6.113 20.410 1.00 94.56 459 ALA A CA 1
ATOM 3601 C C . ALA A 1 459 ? -5.921 6.435 21.551 1.00 94.56 459 ALA A C 1
ATOM 3603 O O . ALA A 1 459 ? -6.210 5.552 22.354 1.00 94.56 459 ALA A O 1
ATOM 3604 N N . LEU A 1 460 ? -6.473 7.650 21.559 1.00 94.44 460 LEU A N 1
ATOM 3605 C CA . LEU A 1 460 ? -7.438 8.120 22.555 1.00 94.44 460 LEU A CA 1
ATOM 3606 C C . LEU A 1 460 ? -8.708 7.262 22.554 1.00 94.44 460 LEU A C 1
ATOM 3608 O O . LEU A 1 460 ? -9.159 6.813 23.604 1.00 94.44 460 LEU A O 1
ATOM 3612 N N . CYS A 1 461 ? -9.235 6.928 21.370 1.00 94.56 461 CYS A N 1
ATOM 3613 C CA . CYS A 1 461 ? -10.383 6.027 21.245 1.00 94.56 461 CYS A CA 1
ATOM 3614 C C . CYS A 1 461 ? -10.095 4.624 21.803 1.00 94.56 461 CYS A C 1
ATOM 3616 O O . CYS A 1 461 ? -10.968 4.006 22.414 1.00 94.56 461 CYS A O 1
ATOM 3618 N N . ARG A 1 462 ? -8.876 4.096 21.612 1.00 90.88 462 ARG A N 1
ATOM 3619 C CA . ARG A 1 462 ? -8.484 2.792 22.174 1.00 90.88 462 ARG A CA 1
ATOM 3620 C C . ARG A 1 462 ? -8.357 2.834 23.695 1.00 90.88 462 ARG A C 1
ATOM 3622 O O . ARG A 1 462 ? -8.761 1.851 24.325 1.00 90.88 462 ARG A O 1
ATOM 3629 N N . ASP A 1 463 ? -7.852 3.945 24.229 1.00 89.56 463 ASP A N 1
ATOM 3630 C CA . ASP A 1 463 ? -7.693 4.220 25.663 1.00 89.56 463 ASP A CA 1
ATOM 3631 C C . ASP A 1 463 ? -9.022 4.562 26.368 1.00 89.56 463 ASP A C 1
ATOM 3633 O O . ASP A 1 463 ? -9.111 4.554 27.588 1.00 89.56 463 ASP A O 1
ATOM 3637 N N . GLY A 1 464 ? -10.093 4.798 25.601 1.00 89.31 464 GLY A N 1
ATOM 3638 C CA . GLY A 1 464 ? -11.424 5.127 26.123 1.00 89.31 464 GLY A CA 1
ATOM 3639 C C . GLY A 1 464 ? -11.651 6.624 26.355 1.00 89.31 464 GLY A C 1
ATOM 3640 O O . GLY A 1 464 ? -12.755 7.015 26.725 1.00 89.31 464 GLY A O 1
ATOM 3641 N N . GLN A 1 465 ? -10.658 7.468 26.068 1.00 92.25 465 GLN A N 1
ATOM 3642 C CA . GLN A 1 465 ? -10.724 8.930 26.148 1.00 92.25 465 GLN A CA 1
ATOM 3643 C C . GLN A 1 465 ? -11.404 9.530 24.900 1.00 92.25 465 GLN A C 1
ATOM 3645 O O . GLN A 1 465 ? -10.828 10.337 24.173 1.00 92.25 465 GLN A O 1
ATOM 3650 N N . VAL A 1 466 ? -12.627 9.083 24.599 1.00 94.81 466 VAL A N 1
ATOM 3651 C CA . VAL A 1 466 ? -13.319 9.421 23.341 1.00 94.81 466 VAL A CA 1
ATOM 3652 C C . VAL A 1 466 ? -13.712 10.899 23.264 1.00 94.81 466 VAL A C 1
ATOM 3654 O O . VAL A 1 466 ? -13.673 11.472 22.180 1.00 94.81 466 VAL A O 1
ATOM 3657 N N . ASP A 1 467 ? -14.019 11.536 24.394 1.00 93.31 467 ASP A N 1
ATOM 3658 C CA . ASP A 1 467 ? -14.404 12.953 24.420 1.00 93.31 467 ASP A CA 1
ATOM 3659 C C . ASP A 1 467 ? -13.242 13.851 23.955 1.00 93.31 467 ASP A C 1
ATOM 3661 O O . ASP A 1 467 ? -13.416 14.708 23.093 1.00 93.31 467 ASP A O 1
ATOM 3665 N N . GLU A 1 468 ? -12.017 13.564 24.403 1.00 94.00 468 GLU A N 1
ATOM 3666 C CA . GLU A 1 468 ? -10.819 14.265 23.926 1.00 94.00 468 GLU A CA 1
ATOM 3667 C C . GLU A 1 468 ? -10.516 13.960 22.446 1.00 94.00 468 GLU A C 1
ATOM 3669 O O . GLU A 1 468 ? -10.023 14.811 21.702 1.00 94.00 468 GLU A O 1
ATOM 3674 N N . ALA A 1 469 ? -10.843 12.751 21.978 1.00 95.81 469 ALA A N 1
ATOM 3675 C CA . ALA A 1 469 ? -10.722 12.409 20.564 1.00 95.81 469 ALA A CA 1
ATOM 3676 C C . ALA A 1 469 ? -11.684 13.237 19.687 1.00 95.81 469 ALA A C 1
ATOM 3678 O O . ALA A 1 469 ? -11.297 13.656 18.594 1.00 95.81 469 ALA A O 1
ATOM 3679 N N . LEU A 1 470 ? -12.905 13.502 20.168 1.00 95.56 470 LEU A N 1
ATOM 3680 C CA . LEU A 1 470 ? -13.884 14.369 19.502 1.00 95.56 470 LEU A CA 1
ATOM 3681 C C . LEU A 1 470 ? -13.443 15.839 19.499 1.00 95.56 470 LEU A C 1
ATOM 3683 O O . LEU A 1 470 ? -13.603 16.519 18.485 1.00 95.56 470 LEU A O 1
ATOM 3687 N N . GLU A 1 471 ? -12.822 16.322 20.579 1.00 94.75 471 GLU A N 1
ATOM 3688 C CA . GLU A 1 471 ? -12.223 17.664 20.611 1.00 94.75 471 GLU A CA 1
ATOM 3689 C C . GLU A 1 471 ? -11.107 17.810 19.567 1.00 94.75 471 GLU A C 1
ATOM 3691 O O . GLU A 1 471 ? -11.070 18.788 18.816 1.00 94.75 471 GLU A O 1
ATOM 3696 N N . LEU A 1 472 ? -10.207 16.824 19.461 1.00 93.56 472 LEU A N 1
ATOM 3697 C CA . LEU A 1 472 ? -9.167 16.834 18.428 1.00 93.56 472 LEU A CA 1
ATOM 3698 C C . LEU A 1 472 ? -9.756 16.805 17.017 1.00 93.56 472 LEU A C 1
ATOM 3700 O O . LEU A 1 472 ? -9.262 17.529 16.156 1.00 93.56 472 LEU A O 1
ATOM 3704 N N . PHE A 1 473 ? -10.803 16.010 16.789 1.00 95.44 473 PHE A N 1
ATOM 3705 C CA . PHE A 1 473 ? -11.524 15.964 15.517 1.00 95.44 473 PHE A CA 1
ATOM 3706 C C . PHE A 1 473 ? -12.097 17.334 15.134 1.00 95.44 473 PHE A C 1
ATOM 3708 O O . PHE A 1 473 ? -11.849 17.804 14.023 1.00 95.44 473 PHE A O 1
ATOM 3715 N N . GLY A 1 474 ? -12.777 18.011 16.066 1.00 93.19 474 GLY A N 1
ATOM 3716 C CA . GLY A 1 474 ? -13.337 19.347 15.845 1.00 93.19 474 GLY A CA 1
ATOM 3717 C C . GLY A 1 474 ? -12.280 20.414 15.542 1.00 93.19 474 GLY A C 1
ATOM 3718 O O . GLY A 1 474 ? -12.538 21.333 14.772 1.00 93.19 474 GLY A O 1
ATOM 3719 N N . ASN A 1 475 ? -11.065 20.255 16.074 1.00 91.50 475 ASN A N 1
ATOM 3720 C CA . ASN A 1 475 ? -9.947 21.174 15.848 1.00 91.50 475 ASN A CA 1
ATOM 3721 C C . ASN A 1 475 ? -9.178 20.918 14.533 1.00 91.50 475 ASN A C 1
ATOM 3723 O O . ASN A 1 475 ? -8.346 21.744 14.147 1.00 91.50 475 ASN A O 1
ATOM 3727 N N . MET A 1 476 ? -9.398 19.793 13.833 1.00 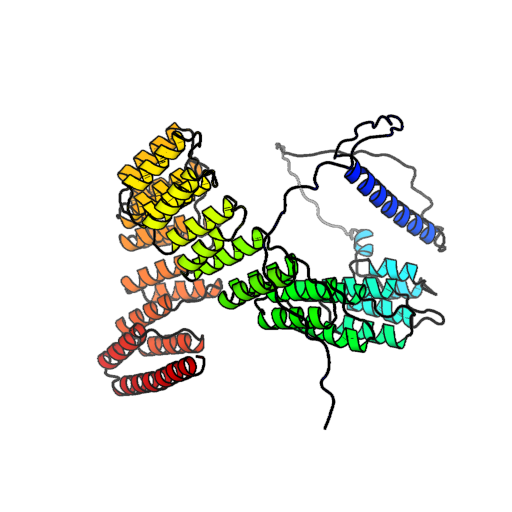93.62 476 MET A N 1
ATOM 3728 C CA . MET A 1 476 ? -8.661 19.472 12.595 1.00 93.62 476 MET A CA 1
ATOM 3729 C C . MET A 1 476 ? -8.837 20.530 11.487 1.00 93.62 476 MET A C 1
ATOM 3731 O O . MET A 1 476 ? -7.811 20.947 10.927 1.00 93.62 476 MET A O 1
ATOM 3735 N N . PRO A 1 477 ? -10.062 21.013 11.178 1.00 90.19 477 PRO A N 1
ATOM 3736 C CA . PRO A 1 477 ? -10.278 22.004 10.122 1.00 90.19 477 PRO A CA 1
ATOM 3737 C C . PRO A 1 477 ? -9.562 23.331 10.394 1.00 90.19 477 PRO A C 1
ATOM 3739 O O . PRO A 1 477 ? -8.938 23.884 9.487 1.00 90.19 477 PRO A O 1
ATOM 3742 N N . ASP A 1 478 ? -9.556 23.788 11.650 1.00 89.81 478 ASP A N 1
ATOM 3743 C CA . ASP A 1 478 ? -8.869 25.017 12.081 1.00 89.81 478 ASP A CA 1
ATOM 3744 C C . ASP A 1 478 ? -7.347 24.928 11.917 1.00 89.81 478 ASP A C 1
ATOM 3746 O O . ASP A 1 478 ? -6.644 25.933 11.792 1.00 89.81 478 ASP A O 1
ATOM 3750 N N . LYS A 1 479 ? -6.817 23.703 11.888 1.00 86.81 479 LYS A N 1
ATOM 3751 C CA . LYS A 1 479 ? -5.404 23.397 11.646 1.00 86.81 479 LYS A CA 1
ATOM 3752 C C . LYS A 1 479 ? -5.116 23.072 10.178 1.00 86.81 479 LYS A C 1
ATOM 3754 O O . LYS A 1 479 ? -4.018 22.619 9.858 1.00 86.81 479 LYS A O 1
ATOM 3759 N N . GLY A 1 480 ? -6.078 23.306 9.283 1.00 87.75 480 GLY A N 1
ATOM 3760 C CA . GLY A 1 480 ? -5.950 23.077 7.843 1.00 87.75 480 GLY A CA 1
ATOM 3761 C C . GLY A 1 480 ? -5.943 21.601 7.440 1.00 87.75 480 GLY A C 1
ATOM 3762 O O . GLY A 1 480 ? -5.579 21.282 6.308 1.00 87.75 480 GLY A O 1
ATOM 3763 N N . CYS A 1 481 ? -6.326 20.695 8.343 1.00 91.94 481 CYS A N 1
ATOM 3764 C CA . CYS A 1 481 ? -6.430 19.265 8.074 1.00 91.94 481 CYS A CA 1
ATOM 3765 C C . CYS A 1 481 ? -7.898 18.882 7.880 1.00 91.94 481 CYS A C 1
ATOM 3767 O O . CYS A 1 481 ? -8.762 19.291 8.648 1.00 91.94 481 CYS A O 1
ATOM 3769 N N . LYS A 1 482 ? -8.186 18.061 6.870 1.00 91.62 482 LYS A N 1
ATOM 3770 C CA . LYS A 1 482 ? -9.526 17.494 6.687 1.00 91.62 482 LYS A CA 1
ATOM 3771 C C . LYS A 1 482 ? -9.576 16.089 7.282 1.00 91.62 482 LYS A C 1
ATOM 3773 O O . LYS A 1 482 ? -8.635 15.327 7.022 1.00 91.62 482 LYS A O 1
ATOM 3778 N N . PRO A 1 483 ? -10.624 15.751 8.053 1.00 94.12 483 PRO A N 1
ATOM 3779 C CA . PRO A 1 483 ? -10.881 14.376 8.449 1.00 94.12 483 PRO A CA 1
ATOM 3780 C C . PRO A 1 483 ? -11.018 13.468 7.225 1.00 94.12 483 PRO A C 1
ATOM 3782 O O . PRO A 1 483 ? -11.568 13.865 6.197 1.00 94.12 483 PRO A O 1
ATOM 3785 N N . ASP A 1 484 ? -10.503 12.250 7.333 1.00 94.62 484 ASP A N 1
ATOM 3786 C CA . ASP A 1 484 ? -10.628 11.215 6.314 1.00 94.62 484 ASP A CA 1
ATOM 3787 C C . ASP A 1 484 ? -11.361 9.987 6.873 1.00 94.62 484 ASP A C 1
ATOM 3789 O O . ASP A 1 484 ? -11.817 9.948 8.019 1.00 94.62 484 ASP A O 1
ATOM 3793 N N . ILE A 1 485 ? -11.472 8.946 6.050 1.00 95.19 485 ILE A N 1
ATOM 3794 C CA . ILE A 1 485 ? -12.143 7.702 6.431 1.00 95.19 485 ILE A CA 1
ATOM 3795 C C . ILE A 1 485 ? -11.534 7.034 7.671 1.00 95.19 485 ILE A C 1
ATOM 3797 O O . ILE A 1 485 ? -12.251 6.391 8.436 1.00 95.19 485 ILE A O 1
ATOM 3801 N N . PHE A 1 486 ? -10.229 7.194 7.907 1.00 94.81 486 PHE A N 1
ATOM 3802 C CA . PHE A 1 486 ? -9.574 6.645 9.090 1.00 94.81 486 PHE A CA 1
ATOM 3803 C C . PHE A 1 486 ? -9.932 7.444 10.342 1.00 94.81 486 PHE A C 1
ATOM 3805 O O . PHE A 1 486 ? -10.093 6.838 11.406 1.00 94.81 486 PHE A O 1
ATOM 3812 N N . THR A 1 487 ? -10.101 8.765 10.223 1.00 95.50 487 THR A N 1
ATOM 3813 C CA . THR A 1 487 ? -10.578 9.619 11.317 1.00 95.50 487 THR A CA 1
ATOM 3814 C C . THR A 1 487 ? -11.961 9.169 11.788 1.00 95.50 487 THR A C 1
ATOM 3816 O O . THR A 1 487 ? -12.131 8.809 12.956 1.00 95.50 487 THR A O 1
ATOM 3819 N N . PHE A 1 488 ? -12.928 9.098 10.865 1.00 96.69 488 PHE A N 1
ATOM 3820 C CA . PHE A 1 488 ? -14.303 8.694 11.172 1.00 96.69 488 PHE A CA 1
ATOM 3821 C C . PHE A 1 488 ? -14.375 7.261 11.704 1.00 96.69 488 PHE A C 1
ATOM 3823 O O . PHE A 1 488 ? -14.997 7.023 12.737 1.00 96.69 488 PHE A O 1
ATOM 3830 N N . ASN A 1 489 ? -13.683 6.307 11.070 1.00 96.00 489 ASN A N 1
ATOM 3831 C CA . ASN A 1 489 ? -13.675 4.917 11.533 1.00 96.00 489 ASN A CA 1
ATOM 3832 C C . ASN A 1 489 ? -13.091 4.774 12.945 1.00 96.00 489 ASN A C 1
ATOM 3834 O O . ASN A 1 489 ? -13.590 3.966 13.729 1.00 96.00 489 ASN A O 1
ATOM 3838 N N . SER A 1 490 ? -12.068 5.562 13.292 1.00 95.56 490 SER A N 1
ATOM 3839 C CA . SER A 1 490 ? -11.482 5.551 14.637 1.00 95.56 490 SER A CA 1
ATOM 3840 C C . SER A 1 490 ? -12.473 6.047 15.691 1.00 95.56 490 SER A C 1
ATOM 3842 O O . SER A 1 490 ? -12.632 5.393 16.721 1.00 95.56 490 SER A O 1
ATOM 3844 N N . LEU A 1 491 ? -13.179 7.149 15.413 1.00 96.94 491 LEU A N 1
ATOM 3845 C CA . LEU A 1 491 ? -14.191 7.715 16.310 1.00 96.94 491 LEU A CA 1
ATOM 3846 C C . LEU A 1 491 ? -15.405 6.798 16.454 1.00 96.94 491 LEU A C 1
ATOM 3848 O O . LEU A 1 491 ? -15.809 6.499 17.572 1.00 96.94 491 LEU A O 1
ATOM 3852 N N . ILE A 1 492 ? -15.936 6.276 15.345 1.00 96.38 492 ILE A N 1
ATOM 3853 C CA . ILE A 1 492 ? -17.034 5.299 15.356 1.00 96.38 492 ILE A CA 1
ATOM 3854 C C . ILE A 1 492 ? -16.631 4.071 16.184 1.00 96.38 492 ILE A C 1
ATOM 3856 O O . ILE A 1 492 ? -17.391 3.607 17.034 1.00 96.38 492 ILE A O 1
ATOM 3860 N N . HIS A 1 493 ? -15.413 3.552 16.002 1.00 94.06 493 HIS A N 1
ATOM 3861 C CA . HIS A 1 493 ? -14.921 2.436 16.806 1.00 94.06 493 HIS A CA 1
ATOM 3862 C C . HIS A 1 493 ? -14.809 2.787 18.300 1.00 94.06 493 HIS A C 1
ATOM 3864 O O . HIS A 1 493 ? -15.223 1.993 19.144 1.00 94.06 493 HIS A O 1
ATOM 3870 N N . GLY A 1 494 ? -14.287 3.969 18.635 1.00 94.19 494 GLY A N 1
ATOM 3871 C CA . GLY A 1 494 ? -14.204 4.459 20.013 1.00 94.19 494 GLY A CA 1
ATOM 3872 C C . GLY A 1 494 ? -15.576 4.581 20.677 1.00 94.19 494 GLY A C 1
ATOM 3873 O O . GLY A 1 494 ? -15.801 3.990 21.731 1.00 94.19 494 GLY A O 1
ATOM 3874 N N . LEU A 1 495 ? -16.511 5.270 20.021 1.00 95.06 495 LEU A N 1
ATOM 3875 C CA . LEU A 1 495 ? -17.878 5.512 20.498 1.00 95.06 495 LEU A CA 1
ATOM 3876 C C . LEU A 1 495 ? -18.675 4.214 20.673 1.00 95.06 495 LEU A C 1
ATOM 3878 O O . LEU A 1 495 ? -19.340 4.011 21.686 1.00 95.06 495 LEU A O 1
ATOM 3882 N N . THR A 1 496 ? -18.563 3.282 19.721 1.00 93.00 496 THR A N 1
ATOM 3883 C CA . THR A 1 496 ? -19.211 1.963 19.836 1.00 93.00 496 THR A CA 1
ATOM 3884 C C . THR A 1 496 ? -18.635 1.125 20.983 1.00 93.00 496 THR A C 1
ATOM 3886 O O . THR A 1 496 ? -19.339 0.281 21.539 1.00 93.00 496 THR A O 1
ATOM 3889 N N . LYS A 1 497 ? -17.366 1.338 21.361 1.00 89.75 497 LYS A N 1
ATOM 3890 C CA . LYS A 1 497 ? -16.706 0.655 22.485 1.00 89.75 497 LYS A CA 1
ATOM 3891 C C . LYS A 1 497 ? -17.078 1.266 23.842 1.00 89.75 497 LYS A C 1
ATOM 3893 O O . LYS A 1 497 ? -17.163 0.519 24.812 1.00 89.75 497 LYS A O 1
ATOM 3898 N N . THR A 1 498 ? -17.331 2.574 23.910 1.00 90.38 498 THR A N 1
ATOM 3899 C CA . THR A 1 498 ? -17.798 3.286 25.118 1.00 90.38 498 THR A CA 1
ATOM 3900 C C . THR A 1 498 ? -19.324 3.304 25.270 1.00 90.38 498 THR A C 1
ATOM 3902 O O . THR A 1 498 ? -19.862 4.051 26.079 1.00 90.38 498 THR A O 1
ATOM 3905 N N . ASP A 1 499 ? -20.024 2.453 24.517 1.00 87.00 499 ASP A N 1
ATOM 3906 C CA . ASP A 1 499 ? -21.480 2.272 24.517 1.00 87.00 499 ASP A CA 1
ATOM 3907 C C . ASP A 1 499 ? -22.317 3.448 23.966 1.00 87.00 499 ASP A C 1
ATOM 3909 O O . ASP A 1 499 ? -23.543 3.342 23.889 1.00 87.00 499 ASP A O 1
ATOM 3913 N N . LYS A 1 500 ? -21.677 4.505 23.451 1.00 90.88 500 LYS A N 1
ATOM 3914 C CA . LYS A 1 500 ? -22.298 5.709 22.868 1.00 90.88 500 LYS A CA 1
ATOM 3915 C C . LYS A 1 500 ? -22.752 5.497 21.408 1.00 90.88 500 LYS A C 1
ATOM 3917 O O . LYS A 1 500 ? -22.228 6.105 20.476 1.00 90.88 500 LYS A O 1
ATOM 3922 N N . MET A 1 501 ? -23.716 4.598 21.179 1.00 92.00 501 MET A N 1
ATOM 3923 C CA . MET A 1 501 ? -24.155 4.231 19.813 1.00 92.00 501 MET A CA 1
ATOM 3924 C C . MET A 1 501 ? -24.819 5.370 19.035 1.00 92.00 501 MET A C 1
ATOM 3926 O O . MET A 1 501 ? -24.628 5.445 17.823 1.00 92.00 501 MET A O 1
ATOM 3930 N N . ASP A 1 502 ? -25.574 6.244 19.698 1.00 92.38 502 ASP A N 1
ATOM 3931 C CA . ASP A 1 502 ? -26.258 7.352 19.021 1.00 92.38 502 ASP A CA 1
ATOM 3932 C C . ASP A 1 502 ? -25.251 8.354 18.442 1.00 92.38 502 ASP A C 1
ATOM 3934 O O . ASP A 1 502 ? -25.349 8.736 17.277 1.00 92.38 502 ASP A O 1
ATOM 3938 N N . GLU A 1 503 ? -24.213 8.688 19.212 1.00 94.44 503 GLU A N 1
ATOM 3939 C CA . GLU A 1 503 ? -23.087 9.502 18.742 1.00 94.44 503 GLU A CA 1
ATOM 3940 C C . GLU A 1 503 ? -22.319 8.794 17.613 1.00 94.44 503 GLU A C 1
ATOM 3942 O O . GLU A 1 503 ? -21.951 9.426 16.627 1.00 94.44 503 GLU A O 1
ATOM 3947 N N . ALA A 1 504 ? -22.125 7.469 17.686 1.00 95.19 504 ALA A N 1
ATOM 3948 C CA . ALA A 1 504 ? -21.472 6.716 16.610 1.00 95.19 504 ALA A CA 1
ATOM 3949 C C . ALA A 1 504 ? -22.266 6.762 15.290 1.00 95.19 504 ALA A C 1
ATOM 3951 O O . ALA A 1 504 ? -21.681 6.891 14.212 1.00 95.19 504 ALA A O 1
ATOM 3952 N N . LEU A 1 505 ? -23.598 6.678 15.361 1.00 93.62 505 LEU A N 1
ATOM 3953 C CA . LEU A 1 505 ? -24.474 6.848 14.202 1.00 93.62 505 LEU A CA 1
ATOM 3954 C C . LEU A 1 505 ? -24.478 8.288 13.685 1.00 93.62 505 LEU A C 1
ATOM 3956 O O . LEU A 1 505 ? -24.615 8.488 12.479 1.00 93.62 505 LEU A O 1
ATOM 3960 N N . GLN A 1 506 ? -24.330 9.277 14.568 1.00 95.12 506 GLN A N 1
ATOM 3961 C CA . GLN A 1 506 ? -24.176 10.669 14.162 1.00 95.12 506 GLN A CA 1
ATOM 3962 C C . GLN A 1 506 ? -22.870 10.857 13.383 1.00 95.12 506 GLN A C 1
ATOM 3964 O O . GLN A 1 506 ? -22.918 11.331 12.253 1.00 95.12 506 GLN A O 1
ATOM 3969 N N . MET A 1 507 ? -21.745 10.340 13.890 1.00 95.38 507 MET A N 1
ATOM 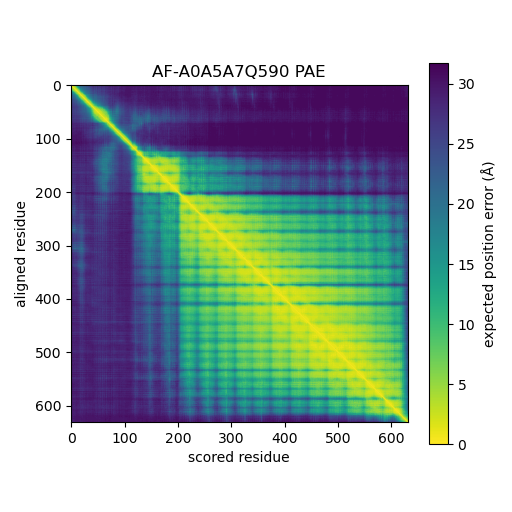3970 C CA . MET A 1 507 ? -20.462 10.356 13.173 1.00 95.38 507 MET A CA 1
ATOM 3971 C C . MET A 1 507 ? -20.544 9.665 11.804 1.00 95.38 507 MET A C 1
ATOM 3973 O O . MET A 1 507 ? -19.955 10.134 10.833 1.00 95.38 507 MET A O 1
ATOM 3977 N N . TYR A 1 508 ? -21.297 8.564 11.701 1.00 94.75 508 TYR A N 1
ATOM 3978 C CA . TYR A 1 508 ? -21.559 7.892 10.425 1.00 94.75 508 TYR A CA 1
ATOM 3979 C C . TYR A 1 508 ? -22.338 8.770 9.434 1.00 94.75 508 TYR A C 1
ATOM 3981 O O . TYR A 1 508 ? -22.086 8.713 8.233 1.00 94.75 508 TYR A O 1
ATOM 3989 N N . ARG A 1 509 ? -23.278 9.594 9.910 1.00 94.06 509 ARG A N 1
ATOM 3990 C CA . ARG A 1 509 ? -24.018 10.541 9.061 1.00 94.06 509 ARG A CA 1
ATOM 3991 C C . ARG A 1 509 ? -23.147 11.724 8.651 1.00 94.06 509 ARG A C 1
ATOM 3993 O O . ARG A 1 509 ? -23.137 12.076 7.473 1.00 94.06 509 ARG A O 1
ATOM 4000 N N . ASP A 1 510 ? -22.399 12.283 9.597 1.00 93.50 510 ASP A N 1
ATOM 4001 C CA . ASP A 1 510 ? -21.512 13.431 9.381 1.00 93.50 510 ASP A CA 1
ATOM 4002 C C . ASP A 1 510 ? -20.424 13.113 8.350 1.00 93.50 510 ASP A C 1
ATOM 4004 O O . ASP A 1 510 ? -20.100 13.946 7.509 1.00 93.50 510 ASP A O 1
ATOM 4008 N N . MET A 1 511 ? -19.961 11.860 8.318 1.00 94.81 511 MET A N 1
ATOM 4009 C CA . MET A 1 511 ? -19.046 11.350 7.299 1.00 94.81 511 MET A CA 1
ATOM 4010 C C . MET A 1 511 ? -19.512 11.662 5.863 1.00 94.81 511 MET A C 1
ATOM 4012 O O . MET A 1 511 ? -18.706 12.070 5.027 1.00 94.81 511 MET A O 1
ATOM 4016 N N . PHE A 1 512 ? -20.810 11.518 5.571 1.00 90.12 512 PHE A N 1
ATOM 4017 C CA . PHE A 1 512 ? -21.356 11.821 4.245 1.00 90.12 512 PHE A CA 1
ATOM 4018 C C . PHE A 1 512 ? -21.517 13.321 3.998 1.00 90.12 512 PHE A C 1
ATOM 4020 O O . PHE A 1 512 ? -21.368 13.758 2.856 1.00 90.12 512 PHE A O 1
ATOM 4027 N N . LEU A 1 513 ? -21.811 14.100 5.043 1.00 91.00 513 LEU A N 1
ATOM 4028 C CA . LEU A 1 513 ? -21.904 15.561 4.952 1.00 91.00 513 LEU A CA 1
ATOM 4029 C C . LEU A 1 513 ? -20.546 16.178 4.597 1.00 91.00 513 LEU A C 1
ATOM 4031 O O . LEU A 1 513 ? -20.485 17.096 3.781 1.00 91.00 513 LEU A O 1
ATOM 4035 N N . ASP A 1 514 ? -19.465 15.592 5.109 1.00 88.62 514 ASP A N 1
ATOM 4036 C CA . ASP A 1 514 ? -18.086 15.983 4.807 1.00 88.62 514 ASP A CA 1
ATOM 4037 C C . ASP A 1 514 ? -17.558 15.403 3.478 1.00 88.62 514 ASP A C 1
ATOM 4039 O O . ASP A 1 514 ? -16.411 15.642 3.090 1.00 88.62 514 ASP A O 1
ATOM 4043 N N . GLY A 1 515 ? -18.391 14.657 2.742 1.00 89.69 515 GLY A N 1
ATOM 4044 C CA . GLY A 1 515 ? -18.044 14.077 1.443 1.00 89.69 515 GLY A CA 1
ATOM 4045 C C . GLY A 1 515 ? -17.118 12.859 1.518 1.00 89.69 515 GLY A C 1
ATOM 4046 O O . GLY A 1 515 ? -16.477 12.517 0.521 1.00 89.69 515 GLY A O 1
ATOM 4047 N N . VAL A 1 516 ? -17.032 12.193 2.672 1.00 93.25 516 VAL A N 1
ATOM 4048 C CA . VAL A 1 516 ? -16.240 10.973 2.861 1.00 93.25 516 VAL A CA 1
ATOM 4049 C C . VAL A 1 516 ? -17.124 9.742 2.616 1.00 93.25 516 VAL A C 1
ATOM 4051 O O . VAL A 1 516 ? -18.238 9.632 3.121 1.00 93.25 516 VAL A O 1
ATOM 4054 N N . ILE A 1 517 ? -16.641 8.791 1.812 1.00 89.31 517 ILE A N 1
ATOM 4055 C CA . ILE A 1 517 ? -17.406 7.595 1.420 1.00 89.31 517 ILE A CA 1
ATOM 4056 C C . ILE A 1 517 ? -17.131 6.456 2.404 1.00 89.31 517 ILE A C 1
ATOM 4058 O O . ILE A 1 517 ? -15.979 6.065 2.572 1.00 89.31 517 ILE A O 1
ATOM 4062 N N . ALA A 1 518 ? -18.176 5.915 3.037 1.00 90.62 518 ALA A N 1
ATOM 4063 C CA . ALA A 1 518 ? -18.081 4.745 3.916 1.00 90.62 518 ALA A CA 1
ATOM 4064 C C . ALA A 1 518 ? -17.481 3.528 3.195 1.00 90.62 518 ALA A C 1
ATOM 4066 O O . ALA A 1 518 ? -17.815 3.258 2.041 1.00 90.62 518 ALA A O 1
ATOM 4067 N N . ASN A 1 519 ? -16.613 2.780 3.883 1.00 90.19 519 ASN A N 1
ATOM 4068 C CA . ASN A 1 519 ? -16.016 1.547 3.365 1.00 90.19 519 ASN A CA 1
ATOM 4069 C C . ASN A 1 519 ? -16.412 0.332 4.211 1.00 90.19 519 ASN A C 1
ATOM 4071 O O . ASN A 1 519 ? -17.099 0.449 5.226 1.00 90.19 519 ASN A O 1
ATOM 4075 N N . THR A 1 520 ? -15.919 -0.843 3.818 1.00 89.19 520 THR A N 1
ATOM 4076 C CA . THR A 1 520 ? -16.125 -2.110 4.532 1.00 89.19 520 THR A CA 1
ATOM 4077 C C . THR A 1 520 ? -15.819 -1.999 6.029 1.00 89.19 520 THR A C 1
ATOM 4079 O O . THR A 1 520 ? -16.594 -2.469 6.852 1.00 89.19 520 THR A O 1
ATOM 4082 N N . VAL A 1 521 ? -14.744 -1.302 6.418 1.00 90.19 521 VAL A N 1
ATOM 4083 C CA . VAL A 1 521 ? -14.372 -1.137 7.835 1.00 90.19 521 VAL A CA 1
ATOM 4084 C C . VAL A 1 521 ? -15.422 -0.331 8.607 1.00 90.19 521 VAL A C 1
ATOM 4086 O O . VAL A 1 521 ? -15.747 -0.695 9.741 1.00 90.19 521 VAL A O 1
ATOM 4089 N N . THR A 1 522 ? -15.981 0.724 8.006 1.00 92.12 522 THR A N 1
ATOM 4090 C CA . THR A 1 522 ? -17.050 1.541 8.604 1.00 92.12 522 THR A CA 1
ATOM 4091 C C . THR A 1 522 ? -18.279 0.685 8.912 1.00 92.12 522 THR A C 1
ATOM 4093 O O . THR A 1 522 ? -18.737 0.635 10.057 1.00 92.12 522 THR A O 1
ATOM 4096 N N . TYR A 1 523 ? -18.770 -0.041 7.902 1.00 92.44 523 TYR A N 1
ATOM 4097 C CA . TYR A 1 523 ? -19.949 -0.896 8.024 1.00 92.44 523 TYR A CA 1
ATOM 4098 C C . TYR A 1 523 ? -19.733 -2.022 9.022 1.00 92.44 523 TYR A C 1
ATOM 4100 O O . TYR A 1 523 ? -20.532 -2.170 9.944 1.00 92.44 523 TYR A O 1
ATOM 4108 N N . ASN A 1 524 ? -18.627 -2.760 8.905 1.00 90.69 524 ASN A N 1
ATOM 4109 C CA . ASN A 1 524 ? -18.311 -3.856 9.814 1.00 90.69 524 ASN A CA 1
ATOM 4110 C C . ASN A 1 524 ? -18.282 -3.364 11.264 1.00 90.69 524 ASN A C 1
ATOM 4112 O O . ASN A 1 524 ? -18.869 -3.989 12.147 1.00 90.69 524 ASN A O 1
ATOM 4116 N N . THR A 1 525 ? -17.654 -2.214 11.525 1.00 91.69 525 THR A N 1
ATOM 4117 C CA . THR A 1 525 ? -17.568 -1.655 12.882 1.00 91.69 525 THR A CA 1
ATOM 4118 C C . THR A 1 525 ? -18.955 -1.412 13.482 1.00 91.69 525 THR A C 1
ATOM 4120 O O . THR A 1 525 ? -19.217 -1.862 14.600 1.00 91.69 525 THR A O 1
ATOM 4123 N N . LEU A 1 526 ? -19.861 -0.771 12.736 1.00 92.94 526 LEU A N 1
ATOM 4124 C CA . LEU A 1 526 ? -21.230 -0.496 13.186 1.00 92.94 526 LEU A CA 1
ATOM 4125 C C . LEU A 1 526 ? -22.080 -1.769 13.290 1.00 92.94 526 LEU A C 1
ATOM 4127 O O . LEU A 1 526 ? -22.741 -1.976 14.307 1.00 92.94 526 LEU A O 1
ATOM 4131 N N . ILE A 1 527 ? -22.030 -2.648 12.284 1.00 92.06 527 ILE A N 1
ATOM 4132 C CA . ILE A 1 527 ? -22.744 -3.932 12.268 1.00 92.06 527 ILE A CA 1
ATOM 4133 C C . ILE A 1 527 ? -22.361 -4.736 13.509 1.00 92.06 527 ILE A C 1
ATOM 4135 O O . ILE A 1 527 ? -23.224 -5.095 14.307 1.00 92.06 527 ILE A O 1
ATOM 4139 N N . HIS A 1 528 ? -21.068 -4.953 13.755 1.00 88.25 528 HIS A N 1
ATOM 4140 C CA . HIS A 1 528 ? -20.623 -5.704 14.927 1.00 88.25 528 HIS A CA 1
ATOM 4141 C C . HIS A 1 528 ? -20.983 -5.026 16.250 1.00 88.25 528 HIS A C 1
ATOM 4143 O O . HIS A 1 528 ? -21.198 -5.730 17.240 1.00 88.25 528 HIS A O 1
ATOM 4149 N N . ALA A 1 529 ? -21.060 -3.695 16.293 1.00 90.00 529 ALA A N 1
ATOM 4150 C CA . ALA A 1 529 ? -21.533 -2.981 17.471 1.00 90.00 529 ALA A CA 1
ATOM 4151 C C . ALA A 1 529 ? -23.022 -3.265 17.748 1.00 90.00 529 ALA A C 1
ATOM 4153 O O . ALA A 1 529 ? -23.370 -3.639 18.870 1.00 90.00 529 ALA A O 1
ATOM 4154 N N . PHE A 1 530 ? -23.885 -3.217 16.727 1.00 90.25 530 PHE A N 1
ATOM 4155 C CA . PHE A 1 530 ? -25.297 -3.601 16.853 1.00 90.25 530 PHE A CA 1
ATOM 4156 C C . PHE A 1 530 ? -25.480 -5.067 17.247 1.00 90.25 530 PHE A C 1
ATOM 4158 O O . PHE A 1 530 ? -26.260 -5.374 18.151 1.00 90.25 530 PHE A O 1
ATOM 4165 N N . LEU A 1 531 ? -24.711 -5.977 16.643 1.00 87.06 531 LEU A N 1
ATOM 4166 C CA . LEU A 1 531 ? -24.774 -7.406 16.962 1.00 87.06 531 LEU A CA 1
ATOM 4167 C C . LEU A 1 531 ? -24.364 -7.697 18.416 1.00 87.06 531 LEU A C 1
ATOM 4169 O O . LEU A 1 531 ? -24.924 -8.598 19.041 1.00 87.06 531 LEU A O 1
ATOM 4173 N N . ARG A 1 532 ? -23.428 -6.927 18.997 1.00 84.56 532 ARG A N 1
ATOM 4174 C CA . ARG A 1 532 ? -23.086 -7.029 20.431 1.00 84.56 532 ARG A CA 1
ATOM 4175 C C . ARG A 1 532 ? -24.244 -6.602 21.334 1.00 84.56 532 ARG A C 1
ATOM 4177 O O . ARG A 1 532 ? -24.451 -7.241 22.364 1.00 84.56 532 ARG A O 1
ATOM 4184 N N . LYS A 1 533 ? -25.014 -5.586 20.930 1.00 83.94 533 LYS A N 1
ATOM 4185 C CA . LYS A 1 533 ? -26.199 -5.088 21.651 1.00 83.94 533 LYS A CA 1
ATOM 4186 C C . LYS A 1 533 ? -27.496 -5.857 21.347 1.00 83.94 533 LYS A C 1
ATOM 4188 O O . LYS A 1 533 ? -28.551 -5.453 21.819 1.00 83.94 533 LYS A O 1
ATOM 4193 N N . ARG A 1 534 ? -27.433 -6.959 20.584 1.00 80.62 534 ARG A N 1
ATOM 4194 C CA . ARG A 1 534 ? -28.599 -7.725 20.084 1.00 80.62 534 ARG A CA 1
ATOM 4195 C C . ARG A 1 534 ? -29.569 -6.918 19.201 1.00 80.62 534 ARG A C 1
ATOM 4197 O O . ARG A 1 534 ? -30.722 -7.297 19.046 1.00 80.62 534 ARG A O 1
ATOM 4204 N N . GLY A 1 535 ? -29.105 -5.834 18.581 1.00 83.94 535 GLY A N 1
ATOM 4205 C CA . GLY A 1 535 ? -29.861 -5.084 17.573 1.00 83.94 535 GLY A CA 1
ATOM 4206 C C . GLY A 1 535 ? -29.731 -5.721 16.190 1.00 83.94 535 GLY A C 1
ATOM 4207 O O . GLY A 1 535 ? -29.125 -5.133 15.295 1.00 83.94 535 GLY A O 1
ATOM 4208 N N . THR A 1 536 ? -30.207 -6.957 16.011 1.00 84.44 536 THR A N 1
ATOM 4209 C CA . THR A 1 536 ? -30.031 -7.694 14.745 1.00 84.44 536 THR A CA 1
ATOM 4210 C C . THR A 1 536 ? -30.726 -7.014 13.572 1.00 84.44 536 THR A C 1
ATOM 4212 O O . THR A 1 536 ? -30.161 -6.959 12.482 1.00 84.44 536 THR A O 1
ATOM 4215 N N . HIS A 1 537 ? -31.901 -6.424 13.783 1.00 86.88 537 HIS A N 1
ATOM 4216 C CA . HIS A 1 537 ? -32.638 -5.728 12.730 1.00 86.88 537 HIS A CA 1
ATOM 4217 C C . HIS A 1 537 ? -31.861 -4.528 12.151 1.00 86.88 537 HIS A C 1
ATOM 4219 O O . HIS A 1 537 ? -31.742 -4.379 10.934 1.00 86.88 537 HIS A O 1
ATOM 4225 N N . GLU A 1 538 ? -31.274 -3.701 13.011 1.00 88.75 538 GLU A N 1
ATOM 4226 C CA . GLU A 1 538 ? -30.454 -2.541 12.654 1.00 88.75 538 GLU A CA 1
ATOM 4227 C C . GLU A 1 538 ? -29.166 -2.966 11.944 1.00 88.75 538 GLU A C 1
ATOM 4229 O O . GLU A 1 538 ? -28.763 -2.338 10.963 1.00 88.75 538 GLU A O 1
ATOM 4234 N N . ALA A 1 539 ? -28.561 -4.076 12.375 1.00 90.38 539 ALA A N 1
ATOM 4235 C CA . ALA A 1 539 ? -27.407 -4.654 11.700 1.00 90.38 539 ALA A CA 1
ATOM 4236 C C . ALA A 1 539 ? -27.732 -5.058 10.248 1.00 90.38 539 ALA A C 1
ATOM 4238 O O . ALA A 1 539 ? -26.971 -4.722 9.343 1.00 90.38 539 ALA A O 1
ATOM 4239 N N . PHE A 1 540 ? -28.882 -5.694 9.993 1.00 89.00 540 PHE A N 1
ATOM 4240 C CA . PHE A 1 540 ? -29.301 -6.037 8.625 1.00 89.00 540 PHE A CA 1
ATOM 4241 C C . PHE A 1 540 ? -29.600 -4.810 7.755 1.00 89.00 540 PHE A C 1
ATOM 4243 O O . PHE A 1 540 ? -29.328 -4.837 6.555 1.00 89.00 540 PHE A O 1
ATOM 4250 N N . LYS A 1 541 ? -30.097 -3.706 8.331 1.00 91.25 541 LYS A N 1
ATOM 4251 C CA . LYS A 1 541 ? -30.247 -2.440 7.586 1.00 91.25 541 LYS A CA 1
ATOM 4252 C C . LYS A 1 541 ? -28.900 -1.926 7.077 1.00 91.25 541 LYS A C 1
ATOM 4254 O O . LYS A 1 541 ? -28.808 -1.520 5.922 1.00 91.25 541 LYS A O 1
ATOM 4259 N N . LEU A 1 542 ? -27.862 -1.983 7.912 1.00 91.56 542 LEU A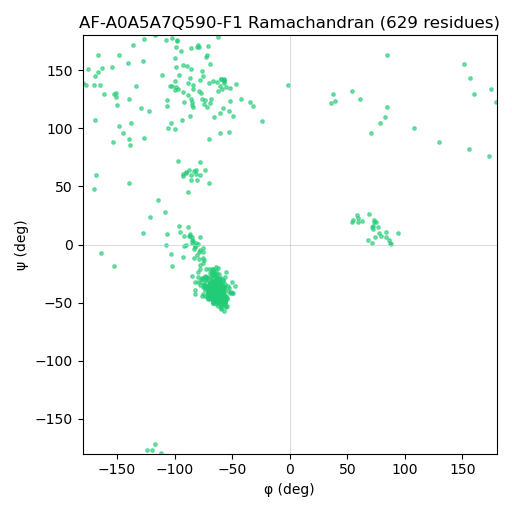 N 1
ATOM 4260 C CA . LEU A 1 542 ? -26.507 -1.585 7.523 1.00 91.56 542 LEU A CA 1
ATOM 4261 C C . LEU A 1 542 ? -25.895 -2.526 6.480 1.00 91.56 542 LEU A C 1
ATOM 4263 O O . LEU A 1 542 ? -25.224 -2.049 5.573 1.00 91.56 542 LEU A O 1
ATOM 4267 N N . VAL A 1 543 ? -26.158 -3.835 6.563 1.00 90.44 543 VAL A N 1
ATOM 4268 C CA . VAL A 1 543 ? -25.736 -4.807 5.536 1.00 90.44 543 VAL A CA 1
ATOM 4269 C C . VAL A 1 543 ? -26.357 -4.480 4.176 1.00 90.44 543 VAL A C 1
ATOM 4271 O O . VAL A 1 543 ? -25.665 -4.484 3.161 1.00 90.44 543 VAL A O 1
ATOM 4274 N N . ASN A 1 544 ? -27.648 -4.147 4.146 1.00 90.25 544 ASN A N 1
ATOM 4275 C CA . ASN A 1 544 ? -28.321 -3.782 2.901 1.00 90.25 544 ASN A CA 1
ATOM 4276 C C . ASN A 1 544 ? -27.777 -2.471 2.310 1.00 90.25 544 ASN A C 1
ATOM 4278 O O . ASN A 1 544 ? -27.580 -2.395 1.099 1.00 90.25 544 ASN A O 1
ATOM 4282 N N . ASP A 1 545 ? -27.488 -1.462 3.140 1.00 88.69 545 ASP A N 1
ATOM 4283 C CA . ASP A 1 545 ? -26.853 -0.213 2.682 1.00 88.69 545 ASP A CA 1
ATOM 4284 C C . ASP A 1 545 ? -25.425 -0.456 2.158 1.00 88.69 545 ASP A C 1
ATOM 4286 O O . ASP A 1 545 ? -25.045 0.067 1.110 1.00 88.69 545 ASP A O 1
ATOM 4290 N N . MET A 1 546 ? -24.657 -1.320 2.830 1.00 91.50 546 MET A N 1
ATOM 4291 C CA . MET A 1 546 ? -23.323 -1.747 2.399 1.00 91.50 546 MET A CA 1
ATOM 4292 C C . MET A 1 546 ? -23.359 -2.394 1.004 1.00 91.50 546 MET A C 1
ATOM 4294 O O . MET A 1 546 ? -22.596 -1.999 0.119 1.00 91.50 546 MET A O 1
ATOM 4298 N N . LEU A 1 547 ? -24.284 -3.334 0.783 1.00 88.56 547 LEU A N 1
ATOM 4299 C CA . LEU A 1 547 ? -24.481 -4.001 -0.508 1.00 88.56 547 LEU A CA 1
ATOM 4300 C C . LEU A 1 547 ? -24.946 -3.032 -1.600 1.00 88.56 547 LEU A C 1
ATOM 4302 O O . LEU A 1 547 ? -24.431 -3.070 -2.716 1.00 88.56 547 LEU A O 1
ATOM 4306 N N . PHE A 1 548 ? -25.884 -2.136 -1.279 1.00 87.75 548 PHE A N 1
ATOM 4307 C CA . PHE A 1 548 ? -26.395 -1.132 -2.216 1.00 87.75 548 PHE A CA 1
ATOM 4308 C C . PHE A 1 548 ? -25.291 -0.201 -2.733 1.00 87.75 548 PHE A C 1
ATOM 4310 O O . PHE A 1 548 ? -25.306 0.211 -3.892 1.00 87.75 548 PHE A O 1
ATOM 4317 N N . ARG A 1 549 ? -24.290 0.092 -1.899 1.00 83.81 549 ARG A N 1
ATOM 4318 C CA . ARG A 1 549 ? -23.135 0.926 -2.259 1.00 83.81 549 ARG A CA 1
ATOM 4319 C C . ARG A 1 549 ? -21.989 0.152 -2.912 1.00 83.81 549 ARG A C 1
ATOM 4321 O O . ARG A 1 549 ? -20.921 0.721 -3.125 1.00 83.81 549 ARG A O 1
ATOM 4328 N N . GLY A 1 550 ? -22.194 -1.125 -3.231 1.00 82.31 550 GLY A N 1
ATOM 4329 C CA . GLY A 1 550 ? -21.200 -1.967 -3.896 1.00 82.31 550 GLY A CA 1
ATOM 4330 C C . GLY A 1 550 ? -20.074 -2.458 -2.983 1.00 82.31 550 GLY A C 1
ATOM 4331 O O . GLY A 1 550 ? -19.052 -2.920 -3.483 1.00 82.31 550 GLY A O 1
ATOM 4332 N N . CYS A 1 551 ? -20.230 -2.369 -1.658 1.00 84.06 551 CYS A N 1
ATOM 4333 C CA . CYS A 1 551 ? -19.302 -3.000 -0.723 1.00 84.06 551 CYS A CA 1
ATOM 4334 C C . CYS A 1 551 ? -19.691 -4.473 -0.530 1.00 84.06 551 CYS A C 1
ATOM 4336 O O . CYS A 1 551 ? -20.856 -4.801 -0.305 1.00 84.06 551 CYS A O 1
ATOM 4338 N N . HIS A 1 552 ? -18.710 -5.372 -0.588 1.00 80.81 552 HIS A N 1
ATOM 4339 C CA . HIS A 1 552 ? -18.933 -6.799 -0.362 1.00 80.81 552 HIS A CA 1
ATOM 4340 C C . HIS A 1 552 ? -18.797 -7.148 1.117 1.00 80.81 552 HIS A C 1
ATOM 4342 O O . HIS A 1 552 ? -17.876 -6.668 1.780 1.00 80.81 552 HIS A O 1
ATOM 4348 N N . LEU A 1 553 ? -19.684 -8.015 1.613 1.00 83.94 553 LEU A N 1
ATOM 4349 C CA . LEU A 1 553 ? -19.501 -8.636 2.921 1.00 83.94 553 LEU A CA 1
ATOM 4350 C C . LEU A 1 553 ? -18.202 -9.439 2.930 1.00 83.94 553 LEU A C 1
ATOM 4352 O O . LEU A 1 553 ? -17.927 -10.187 1.991 1.00 83.94 553 LEU A O 1
ATOM 4356 N N . ASP A 1 554 ? -17.445 -9.303 4.010 1.00 81.88 554 ASP A N 1
ATOM 4357 C CA . ASP A 1 554 ? -16.308 -10.162 4.291 1.00 81.88 554 ASP A CA 1
ATOM 4358 C C . ASP A 1 554 ? -16.707 -11.333 5.201 1.00 81.88 554 ASP A C 1
ATOM 4360 O O . ASP A 1 554 ? -17.772 -11.368 5.828 1.00 81.88 554 ASP A O 1
ATOM 4364 N N . GLU A 1 555 ? -15.810 -12.308 5.277 1.00 80.56 555 GLU A N 1
ATOM 4365 C CA . GLU A 1 555 ? -15.931 -13.507 6.107 1.00 80.56 555 GLU A CA 1
ATOM 4366 C C . GLU A 1 555 ? -16.209 -13.172 7.587 1.00 80.56 555 GLU A C 1
ATOM 4368 O O . GLU A 1 555 ? -16.989 -13.849 8.270 1.00 80.56 555 GLU A O 1
ATOM 4373 N N . PHE A 1 556 ? -15.617 -12.080 8.082 1.00 80.38 556 PHE A N 1
ATOM 4374 C CA . PHE A 1 556 ? -15.793 -11.603 9.451 1.00 80.38 556 PHE A CA 1
ATOM 4375 C C . PHE A 1 556 ? -17.233 -11.138 9.716 1.00 80.38 556 PHE A C 1
ATOM 4377 O O . PHE A 1 556 ? -17.830 -11.514 10.734 1.00 80.38 556 PHE A O 1
ATOM 4384 N N . THR A 1 557 ? -17.824 -10.395 8.779 1.00 84.44 557 THR A N 1
ATOM 4385 C CA . THR A 1 557 ? -19.198 -9.889 8.883 1.00 84.44 557 THR A CA 1
ATOM 4386 C C . THR A 1 557 ? -20.215 -11.021 8.822 1.00 84.44 557 THR A C 1
ATOM 4388 O O . THR A 1 557 ? -21.091 -11.084 9.689 1.00 84.44 557 THR A O 1
ATOM 4391 N N . TYR A 1 558 ? -20.065 -11.974 7.890 1.00 85.69 558 TYR A N 1
ATOM 4392 C CA . TYR A 1 558 ? -20.923 -13.168 7.844 1.00 85.69 558 TYR A CA 1
ATOM 4393 C C . TYR A 1 558 ? -20.870 -13.951 9.154 1.00 85.69 558 TYR A C 1
ATOM 4395 O O . TYR A 1 558 ? -21.907 -14.245 9.750 1.00 85.69 558 TYR A O 1
ATOM 4403 N N . THR A 1 559 ? -19.664 -14.225 9.657 1.00 83.50 559 THR A N 1
ATOM 4404 C CA . THR A 1 559 ? -19.476 -14.948 10.922 1.00 83.50 559 THR A CA 1
ATOM 4405 C C . THR A 1 559 ? -20.155 -14.222 12.090 1.00 83.50 559 THR A C 1
ATOM 4407 O O . THR A 1 559 ? -20.778 -14.853 12.951 1.00 83.50 559 THR A O 1
ATOM 4410 N N . GLY A 1 560 ? -20.084 -12.887 12.119 1.00 84.50 560 GLY A N 1
ATOM 4411 C CA . GLY A 1 560 ? -20.784 -12.059 13.099 1.00 84.50 560 GLY A CA 1
ATOM 4412 C C . GLY A 1 560 ? -22.306 -12.183 13.024 1.00 84.50 560 GLY A C 1
ATOM 4413 O O . GLY A 1 560 ? -22.946 -12.403 14.056 1.00 84.50 560 GLY A O 1
ATOM 4414 N N . LEU A 1 561 ? -22.875 -12.055 11.823 1.00 87.12 561 LEU A N 1
ATOM 4415 C CA . LEU A 1 561 ? -24.320 -12.126 11.580 1.00 87.12 561 LEU A CA 1
ATOM 4416 C C . LEU A 1 561 ? -24.882 -13.508 11.929 1.00 87.12 561 LEU A C 1
ATOM 4418 O O . LEU A 1 561 ? -25.858 -13.596 12.674 1.00 87.12 561 LEU A O 1
ATOM 4422 N N . ILE A 1 562 ? -24.216 -14.578 11.483 1.00 86.88 562 ILE A N 1
ATOM 4423 C CA . ILE A 1 562 ? -24.567 -15.970 11.804 1.00 86.88 562 ILE A CA 1
ATOM 4424 C C . ILE A 1 562 ? -24.597 -16.164 13.321 1.00 86.88 562 ILE A C 1
ATOM 4426 O O . ILE A 1 562 ? -25.574 -16.666 13.877 1.00 86.88 562 ILE A O 1
ATOM 4430 N N . LYS A 1 563 ? -23.557 -15.703 14.027 1.00 84.38 563 LYS A N 1
ATOM 4431 C CA . LYS A 1 563 ? -23.487 -15.801 15.490 1.00 84.38 563 LYS A CA 1
ATOM 4432 C C . LYS A 1 563 ? -24.632 -15.069 16.185 1.00 84.38 563 LYS A C 1
ATOM 4434 O O . LYS A 1 563 ? -25.124 -15.558 17.203 1.00 84.38 563 LYS A O 1
ATOM 4439 N N . ALA A 1 564 ? -25.026 -13.902 15.686 1.00 85.12 564 ALA A N 1
ATOM 4440 C CA . ALA A 1 564 ? -26.116 -13.132 16.269 1.00 85.12 564 ALA A CA 1
ATOM 4441 C C . ALA A 1 564 ? -27.480 -13.792 16.024 1.00 85.12 564 ALA A C 1
ATOM 4443 O O . ALA A 1 564 ? -28.218 -14.002 16.980 1.00 85.12 564 ALA A O 1
ATOM 4444 N N . LEU A 1 565 ? -27.766 -14.229 14.794 1.00 85.38 565 LEU A N 1
ATOM 4445 C CA . LEU A 1 565 ? -28.997 -14.954 14.464 1.00 85.38 565 LEU A CA 1
ATOM 4446 C C . LEU A 1 565 ? -29.136 -16.257 15.259 1.00 85.38 565 LEU A C 1
ATOM 4448 O O . LEU A 1 565 ? -30.193 -16.540 15.821 1.00 85.38 565 LEU A O 1
ATOM 4452 N N . CYS A 1 566 ? -28.046 -17.019 15.390 1.00 84.31 566 CYS A N 1
ATOM 4453 C CA . CYS A 1 566 ? -28.005 -18.212 16.233 1.00 84.31 566 CYS A CA 1
ATOM 4454 C C . CYS A 1 566 ? -28.331 -17.898 17.698 1.00 84.31 566 CYS A C 1
ATOM 4456 O O . CYS A 1 566 ? -29.019 -18.675 18.363 1.00 84.31 566 CYS A O 1
ATOM 4458 N N . LYS A 1 567 ? -27.852 -16.760 18.221 1.00 81.81 567 LYS A N 1
ATOM 4459 C CA . LYS A 1 567 ? -28.169 -16.312 19.585 1.00 81.81 567 LYS A CA 1
ATOM 4460 C C . LYS A 1 567 ? -29.634 -15.921 19.745 1.00 81.81 567 LYS A C 1
ATOM 4462 O O . LYS A 1 567 ? -30.186 -16.243 20.798 1.00 81.81 567 LYS A O 1
ATOM 4467 N N . ASP A 1 568 ? -30.221 -15.305 18.725 1.00 81.75 568 ASP A N 1
ATOM 4468 C CA . ASP A 1 568 ? -31.622 -14.872 18.682 1.00 81.75 568 ASP A CA 1
ATOM 4469 C C . ASP A 1 568 ? -32.601 -16.029 18.391 1.00 81.75 568 ASP A C 1
ATOM 4471 O O . ASP A 1 568 ? -33.809 -15.854 18.501 1.00 81.75 568 ASP A O 1
ATOM 4475 N N . GLY A 1 569 ? -32.095 -17.234 18.087 1.00 78.75 569 GLY A N 1
ATOM 4476 C CA . GLY A 1 569 ? -32.901 -18.440 17.839 1.00 78.75 569 GLY A CA 1
ATOM 4477 C C . GLY A 1 569 ? -33.356 -18.606 16.384 1.00 78.75 569 GLY A C 1
ATOM 4478 O O . GLY A 1 569 ? -33.998 -19.596 16.042 1.00 78.75 569 GLY A O 1
ATOM 4479 N N . GLU A 1 570 ? -32.964 -17.685 15.508 1.00 83.31 570 GLU A N 1
ATOM 4480 C CA . GLU A 1 570 ? -33.302 -17.626 14.082 1.00 83.31 570 GLU A CA 1
ATOM 4481 C C . GLU A 1 570 ? -32.333 -18.486 13.247 1.00 83.31 570 GLU A C 1
ATOM 4483 O O . GLU A 1 570 ? -31.652 -18.013 12.336 1.00 83.31 570 GLU A O 1
ATOM 4488 N N . VAL A 1 571 ? -32.224 -19.772 13.595 1.00 83.75 571 VAL A N 1
ATOM 4489 C CA . VAL A 1 571 ? -31.178 -20.670 13.064 1.00 83.75 571 VAL A CA 1
ATOM 4490 C C . VAL A 1 571 ? -31.336 -20.957 11.567 1.00 83.75 571 VAL A C 1
ATOM 4492 O O . VAL A 1 571 ? -30.339 -21.091 10.870 1.00 83.75 571 VAL A O 1
ATOM 4495 N N . GLU A 1 572 ? -32.567 -20.972 11.052 1.00 82.25 572 GLU A N 1
ATOM 4496 C CA . GLU A 1 572 ? -32.854 -21.133 9.614 1.00 82.25 572 GLU A CA 1
ATOM 4497 C C . GLU A 1 572 ? -32.239 -19.994 8.782 1.00 82.25 572 GLU A C 1
ATOM 4499 O O . GLU A 1 572 ? -31.550 -20.229 7.793 1.00 82.25 572 GLU A O 1
ATOM 4504 N N . LYS A 1 573 ? -32.400 -18.740 9.229 1.00 83.94 573 LYS A N 1
ATOM 4505 C CA . LYS A 1 573 ? -31.783 -17.577 8.569 1.00 83.94 573 LYS A CA 1
ATOM 4506 C C . LYS A 1 573 ? -30.256 -17.623 8.662 1.00 83.94 573 LYS A C 1
ATOM 4508 O O . LYS A 1 573 ? -29.570 -17.177 7.746 1.00 83.94 573 LYS A O 1
ATOM 4513 N N . ALA A 1 574 ? -29.724 -18.155 9.765 1.00 85.31 574 ALA A N 1
ATOM 4514 C CA . ALA A 1 574 ? -28.286 -18.313 9.956 1.00 85.31 574 ALA A CA 1
ATOM 4515 C C . ALA A 1 574 ? -27.686 -19.350 8.989 1.00 85.31 574 ALA A C 1
ATOM 4517 O O . ALA A 1 574 ? -26.593 -19.122 8.477 1.00 85.31 574 ALA A O 1
ATOM 4518 N N . LEU A 1 575 ? -28.407 -20.444 8.712 1.00 82.88 575 LEU A N 1
ATOM 4519 C CA . LEU A 1 575 ? -28.027 -21.434 7.700 1.00 82.88 575 LEU A CA 1
ATOM 4520 C C . LEU A 1 575 ? -28.044 -20.835 6.290 1.00 82.88 575 LEU A C 1
ATOM 4522 O O . LEU A 1 575 ? -27.051 -20.951 5.579 1.00 82.88 575 LEU A O 1
ATOM 4526 N N . GLY A 1 576 ? -29.096 -20.092 5.928 1.00 84.69 576 GLY A N 1
ATOM 4527 C CA . GLY A 1 576 ? -29.166 -19.428 4.620 1.00 84.69 576 GLY A CA 1
ATOM 4528 C C . GLY A 1 576 ? -28.005 -18.453 4.367 1.00 84.69 576 GLY A C 1
ATOM 4529 O O . GLY A 1 576 ? -27.426 -18.446 3.284 1.00 84.69 576 GLY A O 1
ATOM 4530 N N . LEU A 1 577 ? -27.593 -17.676 5.379 1.00 85.06 577 LEU A N 1
ATOM 4531 C CA . LEU A 1 577 ? -26.408 -16.808 5.263 1.00 85.06 577 LEU A CA 1
ATOM 4532 C C . LEU A 1 577 ? -25.097 -17.589 5.120 1.00 85.06 577 LEU A C 1
ATOM 4534 O O . LEU A 1 577 ? -24.156 -17.098 4.498 1.00 85.06 577 LEU A O 1
ATOM 4538 N N . PHE A 1 578 ? -25.009 -18.779 5.713 1.00 82.38 578 PHE A N 1
ATOM 4539 C CA . PHE A 1 578 ? -23.833 -19.633 5.590 1.00 82.38 578 PHE A CA 1
ATOM 4540 C C . PHE A 1 578 ? -23.719 -20.236 4.185 1.00 82.38 578 PHE A C 1
ATOM 4542 O O . PHE A 1 578 ? -22.640 -20.220 3.596 1.00 82.38 578 PHE A O 1
ATOM 4549 N N . GLU A 1 579 ? -24.833 -20.698 3.617 1.00 82.06 579 GLU A N 1
ATOM 4550 C CA . GLU A 1 579 ? -24.899 -21.174 2.231 1.00 82.06 579 GLU A CA 1
ATOM 4551 C C . GLU A 1 579 ? -24.556 -20.058 1.234 1.00 82.06 579 GLU A C 1
ATOM 4553 O O . GLU A 1 579 ? -23.778 -20.275 0.303 1.00 82.06 579 GLU A O 1
ATOM 4558 N N . GLU A 1 580 ? -25.054 -18.835 1.457 1.00 83.56 580 GLU A N 1
ATOM 4559 C CA . GLU A 1 580 ? -24.695 -17.670 0.643 1.00 83.56 580 GLU A CA 1
ATOM 4560 C C . GLU A 1 580 ? -23.182 -17.398 0.691 1.00 83.56 580 GLU A C 1
ATOM 4562 O O . GLU A 1 580 ? -22.555 -17.208 -0.356 1.00 83.56 580 GLU A O 1
ATOM 4567 N N . MET A 1 581 ? -22.584 -17.424 1.888 1.00 83.75 581 MET A N 1
ATOM 4568 C CA . MET A 1 581 ? -21.141 -17.257 2.082 1.00 83.75 581 MET A CA 1
ATOM 4569 C C . MET A 1 581 ? -20.342 -18.307 1.291 1.00 83.75 581 MET A C 1
ATOM 4571 O O . MET A 1 581 ? -19.364 -17.961 0.625 1.00 83.75 581 MET A O 1
ATOM 4575 N N . PHE A 1 582 ? -20.797 -19.563 1.300 1.00 75.31 582 PHE A N 1
ATOM 4576 C CA . PHE A 1 582 ? -20.158 -20.664 0.579 1.00 75.31 582 PHE A CA 1
ATOM 4577 C C . PHE A 1 582 ? -20.304 -20.526 -0.944 1.00 75.31 582 PHE A C 1
ATOM 4579 O O . PHE A 1 582 ? -19.330 -20.665 -1.681 1.00 75.31 582 PHE A O 1
ATOM 4586 N N . SER A 1 583 ? -21.494 -20.157 -1.429 1.00 79.69 583 SER A N 1
ATOM 4587 C CA . SER A 1 583 ? -21.752 -19.954 -2.864 1.00 79.69 583 SER A CA 1
ATOM 4588 C C . SER A 1 583 ? -20.898 -18.843 -3.491 1.00 79.69 583 SER A C 1
ATOM 4590 O O . SER A 1 583 ? -20.610 -18.871 -4.686 1.00 79.69 583 SER A O 1
ATOM 4592 N N . LYS A 1 584 ? -20.452 -17.875 -2.679 1.00 78.00 584 LYS A N 1
ATOM 4593 C CA . LYS A 1 584 ? -19.566 -16.775 -3.085 1.00 78.00 584 LYS A CA 1
ATOM 4594 C C . LYS A 1 584 ? -18.077 -17.147 -3.051 1.00 78.00 584 LYS A C 1
ATOM 4596 O O . LYS A 1 584 ? -17.241 -16.283 -3.303 1.00 78.00 584 LYS A O 1
ATOM 4601 N N . GLY A 1 585 ? -17.744 -18.406 -2.753 1.00 68.19 585 GLY A N 1
ATOM 4602 C CA . GLY A 1 585 ? -16.372 -18.918 -2.728 1.00 68.19 585 GLY A CA 1
ATOM 4603 C C . GLY A 1 585 ? -15.547 -18.446 -1.529 1.00 68.19 585 GLY A C 1
ATOM 4604 O O . GLY A 1 585 ? -14.320 -18.442 -1.603 1.00 68.19 585 GLY A O 1
ATOM 4605 N N . MET A 1 586 ? -16.190 -18.013 -0.439 1.00 73.44 586 MET A N 1
ATOM 4606 C CA . MET A 1 586 ? -15.487 -17.650 0.795 1.00 73.44 586 MET A CA 1
ATOM 4607 C C . MET A 1 586 ? -15.231 -18.903 1.636 1.00 73.44 586 MET A C 1
ATOM 4609 O O . MET A 1 586 ? -16.120 -19.740 1.798 1.00 73.44 586 MET A O 1
ATOM 4613 N N . ASN A 1 587 ? -14.032 -19.021 2.208 1.00 63.78 587 ASN A N 1
ATOM 4614 C CA . ASN A 1 587 ? -13.701 -20.151 3.070 1.00 63.78 587 ASN A CA 1
ATOM 4615 C C . ASN A 1 587 ? -14.489 -20.064 4.379 1.00 63.78 587 ASN A C 1
ATOM 4617 O O . ASN A 1 587 ? -14.404 -19.091 5.126 1.00 63.78 587 ASN A O 1
ATOM 4621 N N . ALA A 1 588 ? -15.273 -21.101 4.664 1.00 65.25 588 ALA A N 1
ATOM 4622 C CA . ALA A 1 588 ? -16.008 -21.180 5.910 1.00 65.25 588 ALA A CA 1
ATOM 4623 C C . ALA A 1 588 ? -15.066 -21.447 7.084 1.00 65.25 588 ALA A C 1
ATOM 4625 O O . ALA A 1 588 ? -14.427 -22.493 7.170 1.00 65.25 588 ALA A O 1
ATOM 4626 N N . ASN A 1 589 ? -15.016 -20.513 8.032 1.00 67.88 589 ASN A N 1
ATOM 4627 C CA . ASN A 1 589 ? -14.238 -20.711 9.244 1.00 67.88 589 ASN A CA 1
ATOM 4628 C C . ASN A 1 589 ? -14.816 -21.827 10.110 1.00 67.88 589 ASN A C 1
ATOM 4630 O O . ASN A 1 589 ? -16.018 -21.867 10.385 1.00 67.88 589 ASN A O 1
ATOM 4634 N N . ASN A 1 590 ? -13.918 -22.623 10.696 1.00 71.56 590 ASN A N 1
ATOM 4635 C CA . ASN A 1 590 ? -14.232 -23.577 11.765 1.00 71.56 590 ASN A CA 1
ATOM 4636 C C . ASN A 1 590 ? -15.096 -22.961 12.876 1.00 71.56 590 ASN A C 1
ATOM 4638 O O . ASN A 1 590 ? -15.973 -23.616 13.435 1.00 71.56 590 ASN A O 1
ATOM 4642 N N . LEU A 1 591 ? -14.876 -21.679 13.186 1.00 73.62 591 LEU A N 1
ATOM 4643 C CA . LEU A 1 591 ? -15.660 -20.952 14.179 1.00 73.62 591 LEU A CA 1
ATOM 4644 C C . LEU A 1 591 ? -17.137 -20.817 13.774 1.00 73.62 591 LEU A C 1
ATOM 4646 O O . LEU A 1 591 ? -18.012 -21.054 14.604 1.00 73.62 591 LEU A O 1
ATOM 4650 N N . SER A 1 592 ? -17.417 -20.452 12.524 1.00 72.81 592 SER A N 1
ATOM 4651 C CA . SER A 1 592 ? -18.770 -20.235 11.992 1.00 72.81 592 SER A CA 1
ATOM 4652 C C . SER A 1 592 ? -19.573 -21.532 12.018 1.00 72.81 592 SER A C 1
ATOM 4654 O O . SER A 1 592 ? -20.700 -21.565 12.514 1.00 72.81 592 SER A O 1
ATOM 4656 N N . CYS A 1 593 ? -18.938 -22.621 11.591 1.00 77.25 593 CYS A N 1
ATOM 4657 C CA . CYS A 1 593 ? -19.513 -23.956 11.608 1.00 77.25 593 CYS A CA 1
ATOM 4658 C C . CYS A 1 593 ? -19.799 -24.463 13.027 1.00 77.25 593 CYS A C 1
ATOM 4660 O O . CYS A 1 593 ? -20.906 -24.914 13.318 1.00 77.25 593 CYS A O 1
ATOM 4662 N N . ASN A 1 594 ? -18.837 -24.324 13.947 1.00 80.75 594 ASN A N 1
ATOM 4663 C CA . ASN A 1 594 ? -19.016 -24.718 15.347 1.00 80.75 594 ASN A CA 1
ATOM 4664 C C . ASN A 1 594 ? -20.149 -23.928 16.027 1.00 80.75 594 ASN A C 1
ATOM 4666 O O . ASN A 1 594 ? -20.908 -24.471 16.837 1.00 80.75 594 ASN A O 1
ATOM 4670 N N . ILE A 1 595 ? -20.299 -22.643 15.689 1.00 81.88 595 ILE A N 1
ATOM 4671 C CA . ILE A 1 595 ? -21.401 -21.804 16.175 1.00 81.88 595 ILE A CA 1
ATOM 4672 C C . ILE A 1 595 ? -22.753 -22.304 15.641 1.00 81.88 595 ILE A C 1
ATOM 4674 O O . ILE A 1 595 ? -23.712 -22.367 16.409 1.00 81.88 595 ILE A O 1
ATOM 4678 N N . LEU A 1 596 ? -22.843 -22.688 14.366 1.00 83.00 596 LEU A N 1
ATOM 4679 C CA . LEU A 1 596 ? -24.072 -23.234 13.778 1.00 83.00 596 LEU A CA 1
ATOM 4680 C C . LEU A 1 596 ? -24.452 -24.588 14.380 1.00 83.00 596 LEU A C 1
ATOM 4682 O O . LEU A 1 596 ? -25.590 -24.756 14.809 1.00 83.00 596 LEU A O 1
ATOM 4686 N N . ILE A 1 597 ? -23.501 -25.515 14.508 1.00 83.12 597 ILE A N 1
ATOM 4687 C CA . ILE A 1 597 ? -23.739 -26.843 15.096 1.00 83.12 597 ILE A CA 1
ATOM 4688 C C . ILE A 1 597 ? -24.212 -26.711 16.547 1.00 83.12 597 ILE A C 1
ATOM 4690 O O . ILE A 1 597 ? -25.234 -27.280 16.928 1.00 83.12 597 ILE A O 1
ATOM 4694 N N . SER A 1 598 ? -23.513 -25.910 17.359 1.00 82.06 598 SER A N 1
ATOM 4695 C CA . SER A 1 598 ? -23.912 -25.686 18.756 1.00 82.06 598 SER A CA 1
ATOM 4696 C C . SER A 1 598 ? -25.294 -25.031 18.872 1.00 82.06 598 SER A C 1
ATOM 4698 O O . SER A 1 598 ? -26.077 -25.389 19.754 1.00 82.06 598 SER A O 1
ATOM 4700 N N . SER A 1 599 ? -25.627 -24.119 17.957 1.00 82.12 599 SER A N 1
ATOM 4701 C CA . SER A 1 599 ? -26.942 -23.483 17.871 1.00 82.12 599 SER A CA 1
ATOM 4702 C C . SER A 1 599 ? -28.055 -24.466 17.487 1.00 82.12 599 SER A C 1
ATOM 4704 O O . SER A 1 599 ? -29.080 -24.519 18.167 1.00 82.12 599 SER A O 1
ATOM 4706 N N . LEU A 1 600 ? -27.846 -25.289 16.455 1.00 82.38 600 LEU A N 1
ATOM 4707 C CA . LEU A 1 600 ? -28.796 -26.310 16.000 1.00 82.38 600 LEU A CA 1
ATOM 4708 C C . LEU A 1 600 ? -29.082 -27.345 17.092 1.00 82.38 600 LEU A C 1
ATOM 4710 O O . LEU A 1 600 ? -30.245 -27.667 17.346 1.00 82.38 600 LEU A O 1
ATOM 4714 N N . CYS A 1 601 ? -28.043 -27.795 17.800 1.00 83.06 601 CYS A N 1
ATOM 4715 C CA . CYS A 1 601 ? -28.186 -28.672 18.960 1.00 83.06 601 CYS A CA 1
ATOM 4716 C C . CYS A 1 601 ? -28.998 -28.005 20.080 1.00 83.06 601 CYS A C 1
ATOM 4718 O O . CYS A 1 601 ? -29.877 -28.640 20.659 1.00 83.06 601 CYS A O 1
ATOM 4720 N N . ARG A 1 602 ? -28.760 -26.714 20.357 1.00 82.50 602 ARG A N 1
ATOM 4721 C CA . ARG A 1 602 ? -29.486 -25.952 21.387 1.00 82.50 602 ARG A CA 1
ATOM 4722 C C . ARG A 1 602 ? -30.972 -25.770 21.064 1.00 82.50 602 ARG A C 1
ATOM 4724 O O . ARG A 1 602 ? -31.785 -25.751 21.980 1.00 82.50 602 ARG A O 1
ATOM 4731 N N . VAL A 1 603 ? -31.324 -25.639 19.785 1.00 81.56 603 VAL A N 1
ATOM 4732 C CA . VAL A 1 603 ? -32.718 -25.522 19.310 1.00 81.56 603 VAL A CA 1
ATOM 4733 C C . VAL A 1 603 ? -33.395 -26.897 19.153 1.00 81.56 603 VAL A C 1
ATOM 4735 O O . VAL A 1 603 ? -34.588 -26.973 18.877 1.00 81.56 603 VAL A O 1
ATOM 4738 N N . GLY A 1 604 ? -32.668 -28.000 19.375 1.00 79.06 604 GLY A N 1
ATOM 4739 C CA . GLY A 1 604 ? -33.197 -29.367 19.304 1.00 79.06 604 GLY A CA 1
ATOM 4740 C C . GLY A 1 604 ? -33.237 -29.964 17.892 1.00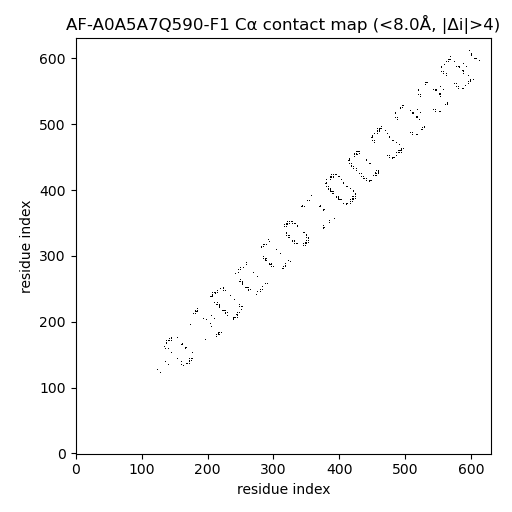 79.06 604 GLY A C 1
ATOM 4741 O O . GLY A 1 604 ? -33.733 -31.074 17.712 1.00 79.06 604 GLY A O 1
ATOM 4742 N N . LYS A 1 605 ? -32.676 -29.280 16.885 1.00 82.31 605 LYS A N 1
ATOM 4743 C CA . LYS A 1 605 ? -32.570 -29.760 15.494 1.00 82.31 605 LYS A CA 1
ATOM 4744 C C . LYS A 1 605 ? -31.321 -30.626 15.298 1.00 82.31 605 LYS A C 1
ATOM 4746 O O . LYS A 1 605 ? -30.436 -30.313 14.506 1.00 82.31 605 LYS A O 1
ATOM 4751 N N . ILE A 1 606 ? -31.238 -31.721 16.055 1.00 81.75 606 ILE A N 1
ATOM 4752 C CA . ILE A 1 606 ? -30.048 -32.590 16.108 1.00 81.75 606 ILE A CA 1
ATOM 4753 C C . ILE A 1 606 ? -29.775 -33.256 14.751 1.00 81.75 606 ILE A C 1
ATOM 4755 O O . ILE A 1 606 ? -28.624 -33.363 14.343 1.00 81.75 606 ILE A O 1
ATOM 4759 N N . GLN A 1 607 ? -30.822 -33.655 14.026 1.00 78.94 607 GLN A N 1
ATOM 4760 C CA . GLN A 1 607 ? -30.683 -34.306 12.722 1.00 78.94 607 GLN A CA 1
ATOM 4761 C C . GLN A 1 607 ? -30.023 -33.381 11.685 1.00 78.94 607 GLN A C 1
ATOM 4763 O O . GLN A 1 607 ? -29.045 -33.766 11.052 1.00 78.94 607 GLN A O 1
ATOM 4768 N N . THR A 1 608 ? -30.475 -32.128 11.608 1.00 79.88 608 THR A N 1
ATOM 4769 C CA . THR A 1 608 ? -29.891 -31.094 10.741 1.00 79.88 608 THR A CA 1
ATOM 4770 C C . THR A 1 608 ? -28.447 -30.770 11.136 1.00 79.88 608 THR A C 1
ATOM 4772 O O . THR A 1 608 ? -27.602 -30.554 10.276 1.00 79.88 608 THR A O 1
ATOM 4775 N N . ALA A 1 609 ? -28.126 -30.787 12.437 1.00 80.81 609 ALA A N 1
ATOM 4776 C CA . ALA A 1 609 ? -26.752 -30.605 12.910 1.00 80.81 609 ALA A CA 1
ATOM 4777 C C . ALA A 1 609 ? -25.821 -31.749 12.465 1.00 80.81 609 ALA A C 1
ATOM 4779 O O . ALA A 1 609 ? -24.672 -31.502 12.103 1.00 80.81 609 ALA A O 1
ATOM 4780 N N . LEU A 1 610 ? -26.310 -32.995 12.483 1.00 79.19 610 LEU A N 1
ATOM 4781 C CA . LEU A 1 610 ? -25.560 -34.170 12.030 1.00 79.19 610 LEU A CA 1
ATOM 4782 C C . LEU A 1 610 ? -25.362 -34.178 10.512 1.00 79.19 610 LEU A C 1
ATOM 4784 O O . LEU A 1 610 ? -24.290 -34.558 10.045 1.00 79.19 610 LEU A O 1
ATOM 4788 N N . GLU A 1 611 ? -26.372 -33.760 9.751 1.00 80.69 611 GLU A N 1
ATOM 4789 C CA . GLU A 1 611 ? -26.286 -33.596 8.296 1.00 80.69 611 GLU A CA 1
ATOM 4790 C C . GLU A 1 611 ? -25.253 -32.529 7.926 1.00 80.69 611 GLU A C 1
ATOM 4792 O O . GLU A 1 611 ? -24.313 -32.824 7.190 1.00 80.69 611 GLU A O 1
ATOM 4797 N N . PHE A 1 612 ? -25.330 -31.351 8.550 1.00 80.56 612 PHE A N 1
ATOM 4798 C CA . PHE A 1 612 ? -24.363 -30.269 8.359 1.00 80.56 612 PHE A CA 1
ATOM 4799 C C . PHE A 1 612 ? -22.922 -30.698 8.700 1.00 80.56 612 PHE A C 1
ATOM 4801 O O . PHE A 1 612 ? -21.978 -30.405 7.968 1.00 80.56 612 PHE A O 1
ATOM 4808 N N . LEU A 1 613 ? -22.732 -31.458 9.786 1.00 78.44 613 LEU A N 1
ATOM 4809 C CA . LEU A 1 613 ? -21.415 -31.974 10.181 1.00 78.44 613 LEU A CA 1
ATOM 4810 C C . LEU A 1 613 ? -20.854 -33.001 9.179 1.00 78.44 613 LEU A C 1
ATOM 4812 O O . LEU A 1 613 ? -19.640 -33.063 8.975 1.00 78.44 613 LEU A O 1
ATOM 4816 N N . ARG A 1 614 ? -21.716 -33.789 8.521 1.00 76.06 614 ARG A N 1
ATOM 4817 C CA . ARG A 1 614 ? -21.305 -34.707 7.444 1.00 76.06 614 ARG A CA 1
ATOM 4818 C C . ARG A 1 614 ? -20.910 -33.957 6.175 1.00 76.06 614 ARG A C 1
ATOM 4820 O O . ARG A 1 614 ? -19.891 -34.307 5.583 1.00 76.06 614 ARG A O 1
ATOM 4827 N N . GLU A 1 615 ? -21.660 -32.927 5.790 1.00 74.12 615 GLU A N 1
ATOM 4828 C CA . GLU A 1 615 ? -21.316 -32.073 4.643 1.00 74.12 615 GLU A CA 1
ATOM 4829 C C . GLU A 1 615 ? -19.962 -31.384 4.833 1.00 74.12 615 GLU A C 1
ATOM 4831 O O . GLU A 1 615 ? -19.138 -31.371 3.918 1.00 74.12 615 GLU A O 1
ATOM 4836 N N . MET A 1 616 ? -19.670 -30.905 6.047 1.00 71.00 616 MET A N 1
ATOM 4837 C CA . MET A 1 616 ? -18.355 -30.352 6.375 1.00 71.00 616 MET A CA 1
ATOM 4838 C C . MET A 1 616 ? -17.218 -31.355 6.177 1.00 71.00 616 MET A C 1
ATOM 4840 O O . MET A 1 616 ? -16.198 -31.013 5.585 1.00 71.00 616 MET A O 1
ATOM 4844 N N . HIS A 1 617 ? -17.378 -32.588 6.665 1.00 65.50 617 HIS A N 1
ATOM 4845 C CA . HIS A 1 617 ? -16.343 -33.616 6.543 1.00 65.50 617 HIS A CA 1
ATOM 4846 C C . HIS A 1 617 ? -16.104 -34.006 5.078 1.00 65.50 617 HIS A C 1
ATOM 4848 O O . HIS A 1 617 ? -14.970 -34.273 4.678 1.00 65.50 617 HIS A O 1
ATOM 4854 N N . HIS A 1 618 ? -17.162 -34.021 4.264 1.00 61.91 618 HIS A N 1
ATOM 4855 C CA . HIS A 1 618 ? -17.047 -34.328 2.844 1.00 61.91 618 HIS A CA 1
ATOM 4856 C C . HIS A 1 618 ? -16.350 -33.195 2.076 1.00 61.91 618 HIS A C 1
ATOM 4858 O O . HIS A 1 618 ? -15.448 -33.469 1.288 1.00 61.91 618 HIS A O 1
ATOM 4864 N N . ASN A 1 619 ? -16.681 -31.933 2.360 1.00 60.94 619 ASN A N 1
ATOM 4865 C CA . ASN A 1 619 ? -16.096 -30.772 1.682 1.00 60.94 619 ASN A CA 1
ATOM 4866 C C . ASN A 1 619 ? -14.653 -30.472 2.127 1.00 60.94 619 ASN A C 1
ATOM 4868 O O . ASN A 1 619 ? -13.826 -30.104 1.295 1.00 60.94 619 ASN A O 1
ATOM 4872 N N . TRP A 1 620 ? -14.310 -30.703 3.400 1.00 55.41 620 TRP A N 1
ATOM 4873 C CA . TRP A 1 620 ? -12.931 -30.567 3.892 1.00 55.41 620 TRP A CA 1
ATOM 4874 C C . TRP A 1 620 ? -12.001 -31.604 3.248 1.00 55.41 620 TRP A C 1
ATOM 4876 O O . TRP A 1 620 ? -10.897 -31.276 2.821 1.00 55.41 620 TRP A O 1
ATOM 4886 N N . SER A 1 621 ? -12.476 -32.845 3.079 1.00 47.94 621 SER A N 1
ATOM 4887 C CA . SER A 1 621 ? -11.700 -33.891 2.398 1.00 47.94 621 SER A CA 1
ATOM 4888 C C . SER A 1 621 ? -11.408 -33.579 0.922 1.00 47.94 621 SER A C 1
ATOM 4890 O O . SER A 1 621 ? -10.406 -34.044 0.386 1.00 47.94 621 SER A O 1
ATOM 4892 N N . VAL A 1 622 ? -12.248 -32.763 0.274 1.00 46.66 622 VAL A N 1
ATOM 4893 C CA . VAL A 1 622 ? -12.058 -32.324 -1.117 1.00 46.66 622 VAL A CA 1
ATOM 4894 C C . VAL A 1 622 ? -11.080 -31.146 -1.197 1.00 46.66 622 VAL A C 1
ATOM 4896 O O . VAL A 1 622 ? -10.214 -31.148 -2.067 1.00 46.66 622 VAL A O 1
ATOM 4899 N N . GLN A 1 623 ? -11.126 -30.194 -0.257 1.00 44.97 623 GLN A N 1
ATOM 4900 C CA . GLN A 1 623 ? -10.165 -29.081 -0.208 1.00 44.97 623 GLN A CA 1
ATOM 4901 C C . GLN A 1 623 ? -8.731 -29.538 0.122 1.00 44.97 623 GLN A C 1
ATOM 4903 O O . GLN A 1 623 ? -7.771 -29.018 -0.455 1.00 44.97 623 GLN A O 1
ATOM 4908 N N . ASP A 1 624 ? -8.566 -30.551 0.978 1.00 36.19 624 ASP A N 1
ATOM 4909 C CA . ASP A 1 624 ? -7.257 -31.166 1.249 1.00 36.19 624 ASP A CA 1
ATOM 4910 C C . ASP A 1 624 ? -6.742 -31.986 0.045 1.00 36.19 624 ASP A C 1
ATOM 4912 O O . ASP A 1 624 ? -5.538 -32.054 -0.200 1.00 36.19 624 ASP A O 1
ATOM 4916 N N . ALA A 1 625 ? -7.637 -32.568 -0.762 1.00 37.47 625 ALA A N 1
ATOM 4917 C CA . ALA A 1 625 ? -7.263 -33.291 -1.980 1.00 37.47 625 ALA A CA 1
ATOM 4918 C C . ALA A 1 625 ? -6.875 -32.353 -3.141 1.00 37.47 625 ALA A C 1
ATOM 4920 O O . ALA A 1 625 ? -5.937 -32.651 -3.881 1.00 37.47 625 ALA A O 1
ATOM 4921 N N . GLU A 1 626 ? -7.537 -31.202 -3.290 1.00 36.31 626 GLU A N 1
ATOM 4922 C CA . GLU A 1 626 ? -7.197 -30.197 -4.313 1.00 36.31 626 GLU A CA 1
ATOM 4923 C C . GLU A 1 626 ? -5.915 -29.416 -3.975 1.00 36.31 626 GLU A C 1
ATOM 4925 O O . GLU A 1 626 ? -5.140 -29.072 -4.873 1.00 36.31 626 GLU A O 1
ATOM 4930 N N . SER A 1 627 ? -5.631 -29.205 -2.685 1.00 33.56 627 SER A N 1
ATOM 4931 C CA . SER A 1 627 ? -4.365 -28.615 -2.228 1.00 33.56 627 SER A CA 1
ATOM 4932 C C . SER A 1 627 ? -3.191 -29.605 -2.257 1.00 33.56 627 SER A C 1
ATOM 4934 O O . SER A 1 627 ? -2.067 -29.193 -2.541 1.00 33.56 627 SER A O 1
ATOM 4936 N N . ALA A 1 628 ? -3.431 -30.909 -2.079 1.00 32.84 628 ALA A N 1
ATOM 4937 C CA . ALA A 1 628 ? -2.416 -31.952 -2.274 1.00 32.84 628 ALA A CA 1
ATOM 4938 C C . ALA A 1 628 ? -2.154 -32.300 -3.756 1.00 32.84 628 ALA A C 1
ATOM 4940 O O . ALA A 1 628 ? -1.092 -32.826 -4.081 1.00 32.84 628 ALA A O 1
ATOM 4941 N N . GLY A 1 629 ? -3.088 -31.994 -4.665 1.00 33.97 629 GLY A N 1
ATOM 4942 C CA . GLY A 1 629 ? -2.937 -32.189 -6.114 1.00 33.97 629 GLY A CA 1
ATOM 4943 C C . GLY A 1 629 ? -2.177 -31.075 -6.850 1.00 33.97 629 GLY A C 1
ATOM 4944 O O . GLY A 1 629 ? -1.979 -31.183 -8.058 1.00 33.97 629 GLY A O 1
ATOM 4945 N N . SER A 1 630 ? -1.761 -30.019 -6.139 1.00 34.16 630 SER A N 1
ATOM 4946 C CA . SER A 1 630 ? -1.071 -28.843 -6.697 1.00 34.16 630 SER A CA 1
ATOM 4947 C C . SER A 1 630 ? 0.321 -28.590 -6.087 1.00 34.16 630 SER A C 1
ATOM 4949 O O . SER A 1 630 ? 0.794 -27.452 -6.119 1.00 34.16 630 SER A O 1
ATOM 4951 N N . ILE A 1 631 ? 0.970 -29.621 -5.525 1.00 33.78 631 ILE A N 1
ATOM 4952 C CA . ILE A 1 631 ? 2.365 -29.565 -5.034 1.00 33.78 631 ILE A CA 1
ATOM 4953 C C . ILE A 1 631 ? 3.333 -30.096 -6.090 1.00 33.78 631 ILE A C 1
ATOM 4955 O O . ILE A 1 631 ? 3.076 -31.201 -6.621 1.00 33.78 631 ILE A O 1
#

pLDDT: mean 71.54, std 23.79, range [20.42, 96.94]

Organism: Striga asiatica (NCBI:txid4170)

Secondary structure (DSSP, 8-state):
-------------------S-SSSS----------PPP--TTSHHHHHHHHHHHHHHHHHHHHHHHHTTSS--SSS-SS------------------------------------HHHHHTS---HHHHHHH-SS--HHHHHHHTTS---HHHHHHHHHHHHTSTT----HHHHHHHHHHHHHHT-HHHHHHHHHHHHHTT-SS---HHHHHHHHHHHHHTT-HHHHHHHHHHHHHTT----HHHHHHHHHHHHHTT-HHHHHHHHHHHHHTTPPPPHHHHHHHHHHHHHTT-HHHHHHHHHHHHHTTPPP-HHHHHHHHHHHHHTT-HHHHHHHHHHSSS--HHHHHHHHHHHHHTT-HHHHHHHHHHHHHTTS----HHHHHHHHHHHHHHT-HHHHHHHHHHHHHTT----HHHHHHHHHHHHHTT-HHHHHHHHHHHHHTT----HHHHHHHHHHHHHHT-HHHHHHHHHHTGGGTPPP-HHHHHHHHHHHHHTT-HHHHHHHHHHHHHTTPPP-HHHHHHHHHHHHHTT-HHHHHHHHHHHHHTTPPPPHHHHHHHHHHHHHHT-HHHHHHHHHHHHHTTPPPPHHHHHHHHHHHHHTT-HHHHHHHHHHHHHHHHHHHHHHHTT-

Sequence (631 aa):
MNFLSCFIAPPVSHLPPWHRRVKACHAQNPLPPLESPSVGPGQSKSLILKHQRLRVSNRLQTAEDMLKRAKLGHCIFKKLHPFPNALAVSSNAYGSRVSFVHNSANSSHEAKSETEWERLLKPFDLEELRRSFNKITPFQLNKLLQLPLDVHTLMDLFQWAGSQKGYRHTFDVYYNLIDKFGSVKEFKVIDTLLLQMKAEGIGISPTVFTFARVMKALCTVNEVDSACSLLRDMTKHGCVPNSIVYQTLIHALSMASRVNDALKLLEEMFLMGCTPDVNTFNDVIIGLCRVDRIQEATKLVDRMLVRGFAPDDITYGVLLGGLCRMGQLDEARLLLKKVPNPNAVLFNTLINGYVSNGRFEEAKVLFDESVACGGFKPDIYSYNILIHGLCKKGLLSSARRVADEILLKDCKPNVVTYTILIDGFCKKGRIGEARDIIHEMSSKGLCLNTVGYNCLISALCRDGQVDEALELFGNMPDKGCKPDIFTFNSLIHGLTKTDKMDEALQMYRDMFLDGVIANTVTYNTLIHAFLRKRGTHEAFKLVNDMLFRGCHLDEFTYTGLIKALCKDGEVEKALGLFEEMFSKGMNANNLSCNILISSLCRVGKIQTALEFLREMHHNWSVQDAESAGSI

Solvent-accessible surface area (backbone atoms only — not comparable to full-atom values): 37198 Å² total; per-residue (Å²): 133,88,89,88,87,86,87,87,85,86,92,85,92,80,87,88,82,100,78,88,87,89,83,88,89,85,82,88,86,89,82,83,90,77,84,75,84,88,76,71,102,68,54,68,67,52,52,52,51,48,52,49,48,52,54,51,50,56,57,46,54,55,51,52,57,52,57,70,68,54,91,77,84,81,85,88,83,83,86,86,84,87,90,81,89,82,90,84,84,83,86,82,88,82,90,78,88,84,88,85,93,87,78,88,86,84,90,78,94,72,87,78,69,78,52,74,64,66,63,71,68,47,76,80,56,60,65,60,55,58,70,70,45,95,72,80,50,60,70,59,52,41,57,57,66,71,48,101,68,56,73,66,62,52,50,53,52,50,54,55,54,54,69,37,92,91,50,69,79,45,71,67,45,54,50,50,50,45,57,49,33,36,76,72,66,42,59,72,60,42,55,52,50,55,53,49,49,58,74,68,62,50,92,62,75,81,43,66,66,57,54,39,49,50,34,51,33,30,40,76,70,69,41,51,68,63,33,56,49,51,56,61,48,34,53,79,71,77,32,74,85,50,47,67,45,52,42,55,49,31,43,41,27,15,74,69,60,40,36,72,60,25,53,51,49,55,53,49,35,52,77,72,68,38,70,80,54,71,64,50,53,40,31,46,37,50,12,24,37,74,71,70,41,47,73,59,33,54,53,49,51,53,54,36,46,77,72,70,46,78,82,51,74,64,48,53,39,51,51,40,48,33,28,28,75,73,62,43,49,68,60,32,54,52,51,54,71,68,44,94,74,56,50,62,66,50,53,43,45,50,37,43,23,28,32,73,71,67,42,50,68,59,26,47,51,53,48,54,51,36,48,73,70,67,65,35,78,82,49,75,65,48,52,40,48,51,32,42,33,28,21,72,78,60,44,49,72,58,22,49,51,56,58,56,48,34,60,77,68,85,40,76,83,47,67,65,48,54,36,43,50,34,38,28,30,20,75,72,69,40,52,69,62,26,49,55,52,49,54,52,39,43,77,73,74,45,70,78,49,51,68,43,50,34,35,49,31,39,30,28,19,73,74,65,45,40,68,62,26,51,52,53,58,70,47,29,60,85,64,76,25,67,85,49,67,64,42,51,41,27,50,34,50,17,29,45,72,73,69,39,51,69,60,22,54,48,49,61,52,50,37,52,77,76,70,43,76,83,49,65,68,47,50,47,51,52,31,54,43,27,43,73,73,67,36,55,70,62,24,51,54,49,51,52,52,38,48,74,72,71,42,73,86,48,72,68,50,52,42,51,51,32,52,39,30,35,72,74,66,43,47,70,63,25,48,54,54,50,52,54,43,46,77,71,71,47,82,80,50,70,66,49,53,52,49,49,40,55,34,28,48,73,74,66,42,50,68,62,30,53,50,53,54,49,53,50,56,56,54,51,57,48,54,55,49,59,59,63,71,72,115

Radius of gyration: 35.92 Å; Cα contacts (8 Å, |Δi|>4): 578; chains: 1; bounding box: 97×91×88 Å

Nearest PDB structures (foldseek):
  4m57-assembly1_A  TM=5.725E-01  e=2.185E-19  Zea mays
  8rdj-assembly1_G  TM=5.450E-01  e=7.469E-18  Sinapis alba
  4wsl-assembly1_A  TM=6.550E-01  e=6.821E-15  synthetic construct
  4pjq-assembly2_B  TM=7.256E-01  e=1.020E-11  unidentified
  6xyw-assembly1_AO  TM=5.758E-01  e=1.404E-08  Arabidopsis thaliana

Mean predicted aligned error: 18.52 Å

InterPro domains:
  IPR002885 Pentatricopeptide repeat [PF01535] (210-239)
  IPR002885 Pentatricopeptide repeat [PF12854] (307-337)
  IPR002885 Pentatricopeptide repeat [PF12854] (341-369)
  IPR002885 Pentatricopeptide repeat [PF12854] (588-616)
  IPR002885 Pentatricopeptide repeat [PF13041] (241-290)
  IPR002885 Pentatricopeptide repeat [PF13041] (378-427)
  IPR002885 Pentatricopeptide repeat [PF13041] (449-497)
  IPR002885 Pentatricopeptide repeat [PF13041] (519-567)
  IPR002885 Pentatricopeptide repeat [PS51375] (207-241)
  IPR002885 Pentatricopeptide repeat [PS51375] (242-276)
  IPR002885 Pentatricopeptide repeat [PS51375] (277-311)
  IPR002885 Pentatricopeptide repeat [PS51375] (312-342)
  IPR002885 Pentatricopeptide repeat [PS51375] (343-378)
  IPR002885 Pentatricopeptide repeat [PS51375] (379-413)
  IPR002885 Pentatricopeptide repeat [PS51375] (414-448)
  IPR002885 Pentatricopeptide repeat [PS51375] (449-483)
  IPR002885 Pentatricopeptide repeat [PS51375] (484-518)
  IPR002885 Pentatricopeptide repeat [PS51375] (519-553)
  IPR002885 Pentatricopeptide repeat [PS51375] (554-588)
  IPR002885 Pentatricopeptide repeat [PS51375] (589-619)

Foldseek 3Di:
DDDDDDDDDDDDDDDDDPPDDPPDDDDDDDDDDDDDDDDDDPVVVVVVVVVVVVVVVVVVVVVVVVVVVQDPDDDPPPDDDYDDDDDDDDDDDDDDDDDDDDDDDDDDDDPPDDPVVNVVPDPPPVVVVLVSDPADDLVNLLVVLPDPDDLVVNVVSVVSNVPDVPDDHAPSNLQSNLLVCLQVVVVVVNVVSLVVCVVSPRPDQCALVNLQSSLLSCLVVLVLVVNVVSQVVCVVSVYQHAQSSLQSSLLSCLVVLVLVVSVVSVVVCVVSVHDHALVSLLSSLLSCLVVLVLVVLVVSQVVCVVVPHDHDLSSLLSSLLSCLVVVVLVVSVVSQVVDPQHAQSSLLSSLLSCLVVLVLVVSVVSVVVCVVVVSYDDALSSLLSNLLSCLVVLVLVVSVVSVVVCVVSVHDDALSSLLSSLLSCLVVLNLVVSVVSQVVCVVVVHHHELSSLLSNLLSCLVVLVLVVSVVSQVCQVVSVYDHAQSSLLSSLLSCLVNVNLVVSVVSVVVCVVSVYDDAQSSLLSNLLSCLVVLVLVVSVVSVVVCVVVVHDDDLSSLLSSLLSCLVVLVLVVSVVSVVVCVVVVHDHDPSSLVSSLVSCVVNVVNVVSVVSVVVVVVVVVVVVVVVVVPD